Protein AF-0000000070114743 (afdb_homodimer)

Secondary structure (DSSP, 8-state):
-------HHHHHHHH--SSB-HHIIIIIHHHHHHHHHHHTT-TT--HHHHHHHHHHHHHHHHHHHHH--HHHHHHHHHHHHHHHHHHHHHHHHHHHHT---HHHHHHHHHHHHHHHHHHHHHHHHHHHHHH--THHHHHHHHHHHHHHHHHHHHHHHHHHHHHHHHHHHHTS-GGG-----------TTTGGGGGG-S---------HHHHHHHHHHHTTB-S-SS-HHHHHHIIIIIHHHHT-HHHHHHHHHHHHHHHHHHHHHHHHHHHHHHHHHHHHHHHHHHHHHS-------/-------HHHHHHHH--SSB-HHIIIIIHHHHHHHHHHHTT-TT--HHHHHHHHHHHHHHHHHHHHH--HHHHHHHHHHHHHHHHHHHHHHHHHHHHT---HHHHHHHHHHHHHHHHHHHHHHHHHHHHHH--THHHHHHHHHHHHHHHHHHHHHHHHHHHHHHHHHHHHTS-GGG-----------TTTGGGGGG-S---------HHHHHHHHHHHTTB-S-SS-HHHHHHIIIIIHHHHT-HHHHHHHHHHHHHHHHHHHHHHHHHHHHHHHHHHHHHHHHHHHHHS-------

Sequence (594 aa):
MPRVKVTLQEIRERTYKPIDAWWTVLLVDPLAARLVRLVAPYRWITPNVLTLVATVIGAGAMVSFAQGDRQWLIVGALLFHLSFVVDCMDGKIARLNGTGTVFGQWLDFVLDRVRVFFCAITLFGGQYAQHHDVAYLWLMAVAIFLDLIRYLNGSQVAKVRRGMTDKLDSLKQPLELHPQPAQDMSEPGDEAADESTDPPAAPRPRSLKSRVGGYLKRNRIRTHLFSGIEYEMFVYIIAPLTGLIFPVTVFAGAAMLAFEFLLIYKLYRAAKAYPAKLAAAQERYDAYHQGPASTPRMPRVKVTLQEIRERTYKPIDAWWTVLLVDPLAARLVRLVAPYRWITPNVLTLVATVIGAGAMVSFAQGDRQWLIVGALLFHLSFVVDCMDGKIARLNGTGTVFGQWLDFVLDRVRVFFCAITLFGGQYAQHHDVAYLWLMAVAIFLDLIRYLNGSQVAKVRRGMTDKLDSLKQPLELHPQPAQDMSEPGDEAADESTDPPAAPRPRSLKSRVGGYLKRNRIRTHLFSGIEYEMFVYIIAPLTGLIFPVTVFAGAAMLAFEFLLIYKLYRAAKAYPAKLAAAQERYDAYHQGPASTPR

Radius of gyration: 26.39 Å; Cα contacts (8 Å, |Δi|>4): 619; chains: 2; bounding box: 75×90×73 Å

InterPro domains:
  IPR000462 CDP-alcohol phosphatidyltransferase [PF01066] (44-156)
  IPR043130 CDP-alcohol phosphatidyltransferase, transmembrane domain [G3DSA:1.20.120.1760] (16-176)
  IPR048254 CDP-alcohol phosphatidyltransferase, conserved site [PS00379] (90-112)

Nearest PDB structures (foldseek):
  4q7c-assembly1_B  TM=9.321E-01  e=4.448E-05  Archaeoglobus fulgidus DSM 4304
  4q7c-assembly1_A  TM=9.137E-01  e=8.384E-05  Archaeoglobus fulgidus DSM 4304
  4o6m-assembly1_A  TM=9.092E-01  e=1.392E-04  Archaeoglobus fulgidus DSM 4304
  6wm5-assembly1_A  TM=6.417E-01  e=9.526E-03  Archaeoglobus fulgidus
  6wmv-assembly1_C  TM=5.787E-01  e=1.081E-02  Archaeoglobus fulgidus

Foldseek 3Di:
DDQPQQDLVNLCVQQDDLADAPCCLPPQVVVLSVVCSVCVSPPVDALLNLLVVLLVLLVQLLVLLLQVDLVSLQVSQVSNSVSVSSLSNNRSSCRVVVVDDPVSVVVSVVSVLVSLLSSLCRNLVSNCVVVVDCVSVVLSVLLNCLLVVLLVLLQVLVVVVVVLVVLLVVLDDPVVPDPPPPPPPPRSNPVVQPVPPPPPPDPDPQPPLNVLCVVCSVSSYGSQHQESVNLSSQQRHVCSNVVVNPVSNVVSSVSHVVSVVVVVVVSVVCVVCSVVSSVVSNVVSVVVVVPPPPPDD/DDQPQQDLVNLCVQQDDLADAPCCLPPQVVVLSVVCSVCVSPPVDALLNLLVVLLVLLVQLLVLLLQVDLVSLQVSQVSNSVSVSSLSNNRSSCRVVVVDDPVSVVVSVVSVLVSLLSSLCRNLVSNCVVVVDCVSVVLSVLLNCLLVVLLVLLQVLLVVVVVLVVLLVVLDDPVVPDPPPDPPPPRSNPVLQPVPVPPPPDPDPQPPLNVLCVVCSVSSYGSQHQESVNLSSQQRHVCSNVVVNPVSNVVSSVSHVVSVVVSVVVSVVCVVCSVVSSVVSNVVSVVVVVPPPPPDD

Organism: Actinoplanes teichomyceticus (NCBI:txid1867)

Structure (mmCIF, N/CA/C/O backbone):
data_AF-0000000070114743-model_v1
#
loop_
_entity.id
_entity.type
_entity.pdbx_description
1 polymer 'CDP-alcohol phosphatidyltransferase-like enzyme'
#
loop_
_atom_site.group_PDB
_atom_site.id
_atom_site.type_symbol
_atom_site.label_atom_id
_atom_site.label_alt_id
_atom_site.label_comp_id
_atom_site.label_asym_id
_atom_site.label_entity_id
_atom_site.label_seq_id
_atom_site.pdbx_PDB_ins_code
_atom_site.Cartn_x
_atom_site.Cartn_y
_atom_site.Cartn_z
_atom_site.occupancy
_atom_site.B_iso_or_equiv
_atom_site.auth_seq_id
_atom_site.auth_comp_id
_atom_site.auth_asym_id
_atom_site.auth_atom_id
_atom_site.pdbx_PDB_model_num
ATOM 1 N N . MET A 1 1 ? 36.395 21.677 -7.485 1 36.97 1 MET A N 1
ATOM 2 C CA . MET A 1 1 ? 35.626 21.9 -6.263 1 36.97 1 MET A CA 1
ATOM 3 C C . MET A 1 1 ? 36.087 20.963 -5.152 1 36.97 1 MET A C 1
ATOM 5 O O . MET A 1 1 ? 36.39 19.795 -5.405 1 36.97 1 MET A O 1
ATOM 9 N N . PRO A 1 2 ? 36.592 21.466 -4.058 1 42.06 2 PRO A N 1
ATOM 10 C CA . PRO A 1 2 ? 37.338 20.658 -3.09 1 42.06 2 PRO A CA 1
ATOM 11 C C . PRO A 1 2 ? 36.598 19.382 -2.692 1 42.06 2 PRO A C 1
ATOM 13 O O . PRO A 1 2 ? 35.366 19.342 -2.731 1 42.06 2 PRO A O 1
ATOM 16 N N . ARG A 1 3 ? 37.24 18.198 -2.918 1 49.92 3 ARG A N 1
ATOM 17 C CA . ARG A 1 3 ? 36.908 16.865 -2.427 1 49.92 3 ARG A CA 1
ATOM 18 C C . ARG A 1 3 ? 36.386 16.922 -0.996 1 49.92 3 ARG A C 1
ATOM 20 O O . ARG A 1 3 ? 37.147 17.182 -0.061 1 49.92 3 ARG A O 1
ATOM 27 N N . VAL A 1 4 ? 35.279 17.555 -0.716 1 52.04 4 VAL A N 1
ATOM 28 C CA . VAL A 1 4 ? 34.845 17.604 0.676 1 52.04 4 VAL A CA 1
ATOM 29 C C . VAL A 1 4 ? 34.897 16.204 1.283 1 52.04 4 VAL A C 1
ATOM 31 O O . VAL A 1 4 ? 34.202 15.295 0.824 1 52.04 4 VAL A O 1
ATOM 34 N N . LYS A 1 5 ? 36.039 15.796 1.764 1 60.87 5 LYS A N 1
ATOM 35 C CA . LYS A 1 5 ? 36.292 14.561 2.501 1 60.87 5 LYS A CA 1
ATOM 36 C C . LYS A 1 5 ? 35.326 14.412 3.672 1 60.87 5 LYS A C 1
ATOM 38 O O . LYS A 1 5 ? 35.454 15.109 4.682 1 60.87 5 LYS A O 1
ATOM 43 N N . VAL A 1 6 ? 34.079 13.966 3.35 1 67.7 6 VAL A N 1
ATOM 44 C CA . VAL A 1 6 ? 33.155 13.764 4.461 1 67.7 6 VAL A CA 1
ATOM 45 C C . VAL A 1 6 ? 33.566 12.527 5.256 1 67.7 6 VAL A C 1
ATOM 47 O O . VAL A 1 6 ? 33.92 11.498 4.676 1 67.7 6 VAL A O 1
ATOM 50 N N . THR A 1 7 ? 33.906 12.642 6.601 1 71.34 7 THR A N 1
ATOM 51 C CA . THR A 1 7 ? 34.291 11.564 7.506 1 71.34 7 THR A CA 1
ATOM 52 C C . THR A 1 7 ? 33.112 10.63 7.767 1 71.34 7 THR A C 1
ATOM 54 O O . THR A 1 7 ? 31.961 10.99 7.515 1 71.34 7 THR A O 1
ATOM 57 N N . LEU A 1 8 ? 33.45 9.396 8.086 1 74.44 8 LEU A N 1
ATOM 58 C CA . LEU A 1 8 ? 32.441 8.397 8.419 1 74.44 8 LEU A CA 1
ATOM 59 C C . LEU A 1 8 ? 31.545 8.885 9.553 1 74.44 8 LEU A C 1
ATOM 61 O O . LEU A 1 8 ? 30.344 8.609 9.563 1 74.44 8 LEU A O 1
ATOM 65 N N . GLN A 1 9 ? 32.078 9.589 10.461 1 71.93 9 GLN A N 1
ATOM 66 C CA . GLN A 1 9 ? 31.323 10.104 11.599 1 71.93 9 GLN A CA 1
ATOM 67 C C . GLN A 1 9 ? 30.311 11.157 11.157 1 71.93 9 GLN A C 1
ATOM 69 O O . GLN A 1 9 ? 29.187 11.196 11.663 1 71.93 9 GLN A O 1
ATOM 74 N N . GLU A 1 10 ? 30.713 11.929 10.245 1 71.7 10 GLU A N 1
ATOM 75 C CA . GLU A 1 10 ? 29.809 12.955 9.733 1 71.7 10 GLU A CA 1
ATOM 76 C C . GLU A 1 10 ? 28.644 12.332 8.97 1 71.7 10 GLU A C 1
ATOM 78 O O . GLU A 1 10 ? 27.508 12.802 9.07 1 71.7 10 GLU A O 1
ATOM 83 N N . ILE A 1 11 ? 29.024 11.38 8.262 1 72.68 11 ILE A N 1
ATOM 84 C CA . ILE A 1 11 ? 27.996 10.678 7.501 1 72.68 11 ILE A CA 1
ATOM 85 C C . ILE A 1 11 ? 26.983 10.054 8.458 1 72.68 11 ILE A C 1
ATOM 87 O O . ILE A 1 11 ? 25.772 10.16 8.245 1 72.68 11 ILE A O 1
ATOM 91 N N . ARG A 1 12 ? 27.452 9.466 9.481 1 72.2 12 ARG A N 1
ATOM 92 C CA . ARG A 1 12 ? 26.59 8.807 10.457 1 72.2 12 ARG A CA 1
ATOM 93 C C . ARG A 1 12 ? 25.679 9.815 11.15 1 72.2 12 ARG A C 1
ATOM 95 O O . ARG A 1 12 ? 24.483 9.566 11.317 1 72.2 12 ARG A O 1
ATOM 102 N N . GLU A 1 13 ? 26.141 10.924 11.464 1 71.52 13 GLU A N 1
ATOM 103 C CA . GLU A 1 13 ? 25.39 11.93 12.209 1 71.52 13 GLU A CA 1
ATOM 104 C C . GLU A 1 13 ? 24.363 12.623 11.319 1 71.52 13 GLU A C 1
ATOM 106 O O . GLU A 1 13 ? 23.268 12.962 11.774 1 71.52 13 GLU A O 1
ATOM 111 N N . ARG A 1 14 ? 24.756 12.618 10.09 1 69.38 14 ARG A N 1
ATOM 112 C CA . ARG A 1 14 ? 23.905 13.426 9.222 1 69.38 14 ARG A CA 1
ATOM 113 C C . ARG A 1 14 ? 22.903 12.554 8.472 1 69.38 14 ARG A C 1
ATOM 115 O O . ARG A 1 14 ? 21.861 13.039 8.028 1 69.38 14 ARG A O 1
ATOM 122 N N . THR A 1 15 ? 23.242 11.327 8.392 1 71.02 15 THR A N 1
ATOM 123 C CA . THR A 1 15 ? 22.429 10.571 7.446 1 71.02 15 THR A CA 1
ATOM 124 C C . THR A 1 15 ? 21.649 9.472 8.162 1 71.02 15 THR A C 1
ATOM 126 O O . THR A 1 15 ? 20.632 8.994 7.655 1 71.02 15 THR A O 1
ATOM 129 N N . TYR A 1 16 ? 22.135 9.058 9.33 1 67.93 16 TYR A N 1
ATOM 130 C CA . TYR A 1 16 ? 21.496 7.928 9.995 1 67.93 16 TYR A CA 1
ATOM 131 C C . TYR A 1 16 ? 20.163 8.339 10.608 1 67.93 16 TYR A C 1
ATOM 133 O O . TYR A 1 16 ? 20.035 9.438 11.154 1 67.93 16 TYR A O 1
ATOM 141 N N . LYS A 1 17 ? 19.281 7.379 10.438 1 65.11 17 LYS A N 1
ATOM 142 C CA . LYS A 1 17 ? 17.991 7.545 11.1 1 65.11 17 LYS A CA 1
ATOM 143 C C . LYS A 1 17 ? 18.102 7.271 12.597 1 65.11 17 LYS A C 1
ATOM 145 O O . LYS A 1 17 ? 18.882 6.415 13.021 1 65.11 17 LYS A O 1
ATOM 150 N N . PRO A 1 18 ? 17.437 8.028 13.453 1 60.3 18 PRO A N 1
ATOM 151 C CA . PRO A 1 18 ? 17.528 7.795 14.897 1 60.3 18 PRO A CA 1
ATOM 152 C C . PRO A 1 18 ? 17.114 6.38 15.293 1 60.3 18 PRO A C 1
ATOM 154 O O . PRO A 1 18 ? 17.72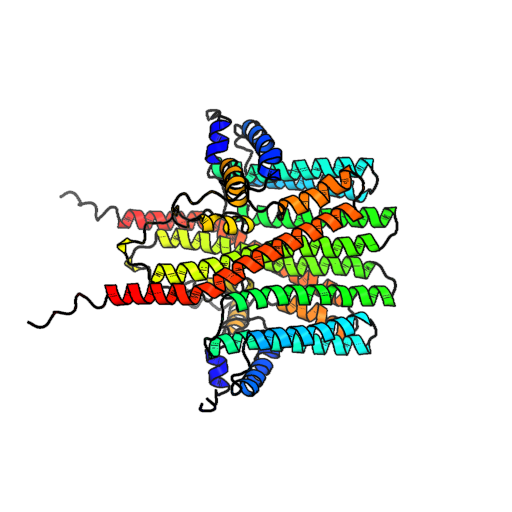4 5.78 16.182 1 60.3 18 PRO A O 1
ATOM 157 N N . ILE A 1 19 ? 16.149 5.77 14.668 1 64.51 19 ILE A N 1
ATOM 158 C CA . ILE A 1 19 ? 15.694 4.408 14.92 1 64.51 19 ILE A CA 1
ATOM 159 C C . ILE A 1 19 ? 15.406 3.706 13.595 1 64.51 19 ILE A C 1
ATOM 161 O O . ILE A 1 19 ? 14.826 4.301 12.683 1 64.51 19 ILE A O 1
ATOM 165 N N . ASP A 1 20 ? 16.032 2.463 13.587 1 68.01 20 ASP A N 1
ATOM 166 C CA . ASP A 1 20 ? 15.851 1.73 12.337 1 68.01 20 ASP A CA 1
ATOM 167 C C . ASP A 1 20 ? 15.785 0.225 12.588 1 68.01 20 ASP A C 1
ATOM 169 O O . ASP A 1 20 ? 15.937 -0.228 13.724 1 68.01 20 ASP A O 1
ATOM 173 N N . ALA A 1 21 ? 15.438 -0.449 11.586 1 72.11 21 ALA A N 1
ATOM 174 C CA . ALA A 1 21 ? 15.397 -1.908 11.646 1 72.11 21 ALA A CA 1
ATOM 175 C C . ALA A 1 21 ? 16.777 -2.483 11.952 1 72.11 21 ALA A C 1
ATOM 177 O O . ALA A 1 21 ? 17.796 -1.91 11.56 1 72.11 21 ALA A O 1
ATOM 178 N N . TRP A 1 22 ? 16.816 -3.634 12.75 1 74.7 22 TRP A N 1
ATOM 179 C CA . TRP A 1 22 ? 18.1 -4.194 13.159 1 74.7 22 TRP A CA 1
ATOM 180 C C . TRP A 1 22 ? 18.919 -4.622 11.945 1 74.7 22 TRP A C 1
ATOM 182 O O . TRP A 1 22 ? 20.148 -4.529 11.954 1 74.7 22 TRP A O 1
ATOM 192 N N . TRP A 1 23 ? 18.327 -5.106 10.893 1 75.51 23 TRP A N 1
ATOM 193 C CA . TRP A 1 23 ? 19.056 -5.478 9.685 1 75.51 23 TRP A CA 1
ATOM 194 C C . TRP A 1 23 ? 19.726 -4.261 9.056 1 75.51 23 TRP A C 1
ATOM 196 O O . TRP A 1 23 ? 20.872 -4.338 8.606 1 75.51 23 TRP A O 1
ATOM 206 N N . THR A 1 24 ? 19.073 -3.24 9.039 1 73.21 24 THR A N 1
ATOM 207 C CA . THR A 1 24 ? 19.604 -2.012 8.459 1 73.21 24 THR A CA 1
ATOM 208 C C . THR A 1 24 ? 20.772 -1.484 9.288 1 73.21 24 THR A C 1
ATOM 210 O O . THR A 1 24 ? 21.816 -1.123 8.74 1 73.21 24 THR A O 1
ATOM 213 N N . VAL A 1 25 ? 20.584 -1.512 10.579 1 72.66 25 VAL A N 1
ATOM 214 C CA . VAL A 1 25 ? 21.583 -0.931 11.47 1 72.66 25 VAL A CA 1
ATOM 215 C C . VAL A 1 25 ? 22.844 -1.793 11.465 1 72.66 25 VAL A C 1
ATOM 217 O O . VAL A 1 25 ? 23.96 -1.271 11.414 1 72.66 25 VAL A O 1
ATOM 220 N N . LEU A 1 26 ? 22.627 -3.08 11.394 1 74.93 26 LEU A N 1
ATOM 221 C CA . LEU A 1 26 ? 23.769 -3.964 11.599 1 74.93 26 LEU A CA 1
ATOM 222 C C . LEU A 1 26 ? 24.445 -4.295 10.273 1 74.93 26 LEU A C 1
ATOM 224 O O . LEU A 1 26 ? 25.672 -4.399 10.206 1 74.93 26 LEU A O 1
ATOM 228 N N . LEU A 1 27 ? 23.635 -4.361 9.235 1 77.53 27 LEU A N 1
ATOM 229 C CA . LEU A 1 27 ? 24.224 -4.927 8.026 1 77.53 27 LEU A CA 1
ATOM 230 C C . LEU A 1 27 ? 24.216 -3.91 6.89 1 77.53 27 LEU A C 1
ATOM 232 O O . LEU A 1 27 ? 25.099 -3.927 6.03 1 77.53 27 LEU A O 1
ATOM 236 N N . VAL A 1 28 ? 23.332 -3.047 6.889 1 78.42 28 VAL A N 1
ATOM 237 C CA . VAL A 1 28 ? 23.179 -2.161 5.74 1 78.42 28 VAL A CA 1
ATOM 238 C C . VAL A 1 28 ? 23.912 -0.847 5.999 1 78.42 28 VAL A C 1
ATOM 240 O O . VAL A 1 28 ? 24.691 -0.388 5.161 1 78.42 28 VAL A O 1
ATOM 243 N N . ASP A 1 29 ? 23.734 -0.357 7.166 1 77.57 29 ASP A N 1
ATOM 244 C CA . ASP A 1 29 ? 24.25 0.972 7.477 1 77.57 29 ASP A CA 1
ATOM 245 C C . ASP A 1 29 ? 25.775 1 7.407 1 77.57 29 ASP A C 1
ATOM 247 O O . ASP A 1 29 ? 26.357 1.901 6.799 1 77.57 29 ASP A O 1
ATOM 251 N N . PRO A 1 30 ? 26.397 0.016 8.002 1 76.33 30 PRO A N 1
ATOM 252 C CA . PRO A 1 30 ? 27.86 0.053 7.937 1 76.33 30 PRO A CA 1
ATOM 253 C C . PRO A 1 30 ? 28.39 -0.048 6.508 1 76.33 30 PRO A C 1
ATOM 255 O O . PRO A 1 30 ? 29.378 0.606 6.165 1 76.33 30 PRO A O 1
ATOM 258 N N . LEU A 1 31 ? 27.776 -0.768 5.745 1 80.26 31 LEU A N 1
ATOM 259 C CA . LEU A 1 31 ? 28.187 -0.911 4.353 1 80.26 31 LEU A CA 1
ATOM 260 C C . LEU A 1 31 ? 27.825 0.332 3.548 1 80.26 31 LEU A C 1
ATOM 262 O O . LEU A 1 31 ? 28.634 0.823 2.757 1 80.26 31 LEU A O 1
ATOM 266 N N . ALA A 1 32 ? 26.682 0.8 3.776 1 80.67 32 ALA A N 1
ATOM 267 C CA . ALA A 1 32 ? 26.216 1.984 3.059 1 80.67 32 ALA A CA 1
ATOM 268 C C . ALA A 1 32 ? 27.086 3.196 3.377 1 80.67 32 ALA A C 1
ATOM 270 O O . ALA A 1 32 ? 27.416 3.982 2.485 1 80.67 32 ALA A O 1
ATOM 271 N N . ALA A 1 33 ? 27.397 3.315 4.595 1 77.49 33 ALA A N 1
ATOM 272 C CA . ALA A 1 33 ? 28.225 4.445 5.008 1 77.49 33 ALA A CA 1
ATOM 273 C C . ALA A 1 33 ? 29.591 4.402 4.329 1 77.49 33 ALA A C 1
ATOM 275 O O . ALA A 1 33 ? 30.102 5.432 3.883 1 77.49 33 ALA A O 1
ATOM 276 N N . ARG A 1 34 ? 30.119 3.265 4.279 1 79.26 34 ARG A N 1
ATOM 277 C CA . ARG A 1 34 ? 31.425 3.104 3.648 1 79.26 34 ARG A CA 1
ATOM 278 C C . ARG A 1 34 ? 31.345 3.372 2.149 1 79.26 34 ARG A C 1
ATOM 280 O O . ARG A 1 34 ? 32.262 3.957 1.568 1 79.26 34 ARG A O 1
ATOM 287 N N . LEU A 1 35 ? 30.308 2.988 1.571 1 82.89 35 LEU A N 1
ATOM 288 C CA . LEU A 1 35 ? 30.128 3.2 0.139 1 82.89 35 LEU A CA 1
ATOM 289 C C . LEU A 1 35 ? 29.858 4.671 -0.162 1 82.89 35 LEU A C 1
ATOM 291 O O . LEU A 1 35 ? 30.329 5.199 -1.172 1 82.89 35 LEU A O 1
ATOM 295 N N . VAL A 1 36 ? 29.114 5.24 0.705 1 79.63 36 VAL A N 1
ATOM 296 C CA . VAL A 1 36 ? 28.837 6.664 0.551 1 79.63 36 VAL A CA 1
ATOM 297 C C . VAL A 1 36 ? 30.139 7.457 0.635 1 79.63 36 VAL A C 1
ATOM 299 O O . VAL A 1 36 ? 30.339 8.415 -0.115 1 79.63 36 VAL A O 1
ATOM 302 N N . ARG A 1 37 ? 30.966 7.035 1.539 1 78.61 37 ARG A N 1
ATOM 303 C CA . ARG A 1 37 ? 32.258 7.698 1.688 1 78.61 37 ARG A CA 1
ATOM 304 C C . ARG A 1 37 ? 33.079 7.59 0.407 1 78.61 37 ARG A C 1
ATOM 306 O O . ARG A 1 37 ? 33.769 8.537 0.025 1 78.61 37 ARG A O 1
ATOM 313 N N . LEU A 1 38 ? 32.921 6.491 -0.269 1 77.75 38 LEU A N 1
ATOM 314 C CA . LEU A 1 38 ? 33.667 6.25 -1.499 1 77.75 38 LEU A CA 1
ATOM 315 C C . LEU A 1 38 ? 33.09 7.062 -2.653 1 77.75 38 LEU A C 1
ATOM 317 O O . LEU A 1 38 ? 33.829 7.516 -3.53 1 77.75 38 LEU A O 1
ATOM 321 N N . VAL A 1 39 ? 31.814 7.367 -2.627 1 78.4 39 VAL A N 1
ATOM 322 C CA . VAL A 1 39 ? 31.148 7.98 -3.771 1 78.4 39 VAL A CA 1
ATOM 323 C C . VAL A 1 39 ? 30.929 9.468 -3.506 1 78.4 39 VAL A C 1
ATOM 325 O O . VAL A 1 39 ? 30.71 10.245 -4.438 1 78.4 39 VAL A O 1
ATOM 328 N N . ALA A 1 40 ? 30.99 9.881 -2.314 1 71.41 40 ALA A N 1
ATOM 329 C CA . ALA A 1 40 ? 30.681 11.24 -1.876 1 71.41 40 ALA A CA 1
ATOM 330 C C . ALA A 1 40 ? 31.503 12.266 -2.652 1 71.41 40 ALA A C 1
ATOM 332 O O . ALA A 1 40 ? 31.001 13.337 -3.001 1 71.41 40 ALA A O 1
ATOM 333 N N . PRO A 1 41 ? 32.766 11.841 -3.047 1 71.53 41 PRO A N 1
ATOM 334 C CA . PRO A 1 41 ? 33.567 12.862 -3.726 1 71.53 41 PRO A CA 1
ATOM 335 C C . PRO A 1 41 ? 33.157 13.06 -5.183 1 71.53 41 PRO A C 1
ATOM 337 O O . PRO A 1 41 ? 33.493 14.081 -5.79 1 71.53 41 PRO A O 1
ATOM 340 N N . TYR A 1 42 ? 32.417 12.162 -5.658 1 75.55 42 TYR A N 1
ATOM 341 C CA . TYR A 1 42 ? 32.025 12.243 -7.06 1 75.55 42 TYR A CA 1
ATOM 342 C C . TYR A 1 42 ? 30.678 12.94 -7.21 1 75.55 42 TYR A C 1
ATOM 344 O O . TYR A 1 42 ? 29.646 12.405 -6.8 1 75.55 42 TYR A O 1
ATOM 352 N N . ARG A 1 43 ? 30.6 14.108 -7.732 1 72.55 43 ARG A N 1
ATOM 353 C CA . ARG A 1 43 ? 29.425 14.968 -7.827 1 72.55 43 ARG A CA 1
ATOM 354 C C . ARG A 1 43 ? 28.422 14.415 -8.834 1 72.55 43 ARG A C 1
ATOM 356 O O . ARG A 1 43 ? 27.242 14.77 -8.801 1 72.55 43 ARG A O 1
ATOM 363 N N . TRP A 1 44 ? 28.947 13.584 -9.674 1 76.96 44 TRP A N 1
ATOM 364 C CA . TRP A 1 44 ? 28.041 13.072 -10.697 1 76.96 44 TRP A CA 1
ATOM 365 C C . TRP A 1 44 ? 27.137 11.984 -10.128 1 76.96 44 TRP A C 1
ATOM 367 O O . TRP A 1 44 ? 26.145 11.602 -10.754 1 76.96 44 TRP A O 1
ATOM 377 N N . ILE A 1 45 ? 27.488 11.618 -8.96 1 80.34 45 ILE A N 1
ATOM 378 C CA . ILE A 1 45 ? 26.68 10.582 -8.326 1 80.34 45 ILE A CA 1
ATOM 379 C C . ILE A 1 45 ? 25.527 11.225 -7.559 1 80.34 45 ILE A C 1
ATOM 381 O O . ILE A 1 45 ? 25.688 11.624 -6.403 1 80.34 45 ILE A O 1
ATOM 385 N N . THR A 1 46 ? 24.431 11.376 -8.25 1 81.81 46 THR A N 1
ATOM 386 C CA . THR A 1 46 ? 23.213 11.921 -7.66 1 81.81 46 THR A CA 1
ATOM 387 C C . THR A 1 46 ? 22.32 10.802 -7.131 1 81.81 46 THR A C 1
ATOM 389 O O . THR A 1 46 ? 22.522 9.632 -7.461 1 81.81 46 THR A O 1
ATOM 392 N N . PRO A 1 47 ? 21.41 11.166 -6.254 1 83.6 47 PRO A N 1
ATOM 393 C CA . PRO A 1 47 ? 20.478 10.161 -5.737 1 83.6 47 PRO A CA 1
ATOM 394 C C . PRO A 1 47 ? 19.708 9.446 -6.844 1 83.6 47 PRO A C 1
ATOM 396 O O . PRO A 1 47 ? 19.462 8.24 -6.752 1 83.6 47 PRO A O 1
ATOM 399 N N . ASN A 1 48 ? 19.454 10.109 -7.874 1 84.38 48 ASN A N 1
ATOM 400 C CA . ASN A 1 48 ? 18.732 9.505 -8.989 1 84.38 48 ASN A CA 1
ATOM 401 C C . ASN A 1 48 ? 19.583 8.463 -9.709 1 84.38 48 ASN A C 1
ATOM 403 O O . ASN A 1 48 ? 19.072 7.428 -10.141 1 84.38 48 ASN A O 1
ATOM 407 N N . VAL A 1 49 ? 20.856 8.798 -9.849 1 86.37 49 VAL A N 1
ATOM 408 C CA . VAL A 1 49 ? 21.77 7.852 -10.48 1 86.37 49 VAL A CA 1
ATOM 409 C C . VAL A 1 49 ? 21.895 6.598 -9.617 1 86.37 49 VAL A C 1
ATOM 411 O O . VAL A 1 49 ? 21.919 5.48 -10.136 1 86.37 49 VAL A O 1
ATOM 414 N N . LEU A 1 50 ? 21.926 6.813 -8.354 1 87.41 50 LEU A N 1
ATOM 415 C CA . LEU A 1 50 ? 22.044 5.686 -7.435 1 87.41 50 LEU A CA 1
ATOM 416 C C . LEU A 1 50 ? 20.79 4.818 -7.475 1 87.41 50 LEU A C 1
ATOM 418 O O . LEU A 1 50 ? 20.876 3.592 -7.384 1 87.41 50 LEU A O 1
ATOM 422 N N . THR A 1 51 ? 19.667 5.442 -7.594 1 88.63 51 THR A N 1
ATOM 423 C CA . THR A 1 51 ? 18.414 4.706 -7.719 1 88.63 51 THR A CA 1
ATOM 424 C C . THR A 1 51 ? 18.42 3.838 -8.975 1 88.63 51 THR A C 1
ATOM 426 O O . THR A 1 51 ? 17.989 2.684 -8.94 1 88.63 51 THR A O 1
ATOM 429 N N . LEU A 1 52 ? 18.98 4.392 -10.032 1 89.41 52 LEU A N 1
ATOM 430 C CA . LEU A 1 52 ? 19.063 3.644 -11.282 1 89.41 52 LEU A CA 1
ATOM 431 C C . LEU A 1 52 ? 20.026 2.469 -11.15 1 89.41 52 LEU A C 1
ATOM 433 O O . LEU A 1 52 ? 19.74 1.37 -11.63 1 89.41 52 LEU A O 1
ATOM 437 N N . VAL A 1 53 ? 21.132 2.749 -10.517 1 91.41 53 VAL A N 1
ATOM 438 C CA . VAL A 1 53 ? 22.122 1.699 -10.301 1 91.41 53 VAL A CA 1
ATOM 439 C C . VAL A 1 53 ? 21.515 0.583 -9.454 1 91.41 53 VAL A C 1
ATOM 441 O O . VAL A 1 53 ? 21.689 -0.6 -9.759 1 91.41 53 VAL A O 1
ATOM 444 N N . ALA A 1 54 ? 20.808 0.95 -8.412 1 92.57 54 ALA A N 1
ATOM 445 C CA . ALA A 1 54 ? 20.145 -0.034 -7.56 1 92.57 54 ALA A CA 1
ATOM 446 C C . ALA A 1 54 ? 19.154 -0.874 -8.361 1 92.57 54 ALA A C 1
ATOM 448 O O . ALA A 1 54 ? 19.052 -2.086 -8.157 1 92.57 54 ALA A O 1
ATOM 449 N N . THR A 1 55 ? 18.509 -0.253 -9.29 1 92.87 55 THR A N 1
ATOM 450 C CA . THR A 1 55 ? 17.524 -0.936 -10.12 1 92.87 55 THR A CA 1
ATOM 451 C C . THR A 1 55 ? 18.203 -1.932 -11.056 1 92.87 55 THR A C 1
ATOM 453 O O . THR A 1 55 ? 17.716 -3.05 -11.24 1 92.87 55 THR A O 1
ATOM 456 N N . VAL A 1 56 ? 19.292 -1.544 -11.606 1 94.66 56 VAL A N 1
ATOM 457 C CA . VAL A 1 56 ? 20.035 -2.414 -12.512 1 94.66 56 VAL A CA 1
ATOM 458 C C . VAL A 1 56 ? 20.558 -3.629 -11.749 1 94.66 56 VAL A C 1
ATOM 460 O O . VAL A 1 56 ? 20.431 -4.764 -12.215 1 94.66 56 VAL A O 1
ATOM 463 N N . ILE A 1 57 ? 21.102 -3.375 -10.565 1 95.51 57 ILE A N 1
ATOM 464 C CA . ILE A 1 57 ? 21.584 -4.468 -9.728 1 95.51 57 ILE A CA 1
ATOM 465 C C . ILE A 1 57 ? 20.415 -5.363 -9.324 1 95.51 57 ILE A C 1
ATOM 467 O O . ILE A 1 57 ? 20.532 -6.59 -9.333 1 95.51 57 ILE A O 1
ATOM 471 N N . GLY A 1 58 ? 19.344 -4.762 -8.989 1 95.58 58 GLY A N 1
ATOM 472 C CA . GLY A 1 58 ? 18.144 -5.519 -8.669 1 95.58 58 GLY A CA 1
ATOM 473 C C . GLY A 1 58 ? 17.66 -6.383 -9.818 1 95.58 58 GLY A C 1
ATOM 474 O O . GLY A 1 58 ? 17.188 -7.502 -9.603 1 95.58 58 GLY A O 1
ATOM 475 N N . ALA A 1 59 ? 17.775 -5.856 -11.042 1 96.29 59 ALA A N 1
ATOM 476 C CA . ALA A 1 59 ? 17.422 -6.634 -12.227 1 96.29 59 ALA A CA 1
ATOM 477 C C . ALA A 1 59 ? 18.311 -7.867 -12.359 1 96.29 59 ALA A C 1
ATOM 479 O O . ALA A 1 59 ? 17.85 -8.93 -12.78 1 96.29 59 ALA A O 1
ATOM 480 N N . GLY A 1 60 ? 19.555 -7.669 -12.048 1 97.01 60 GLY A N 1
ATOM 481 C CA . GLY A 1 60 ? 20.442 -8.82 -12.002 1 97.01 60 GLY A CA 1
ATOM 482 C C . GLY A 1 60 ? 19.982 -9.89 -11.03 1 97.01 60 GLY A C 1
ATOM 483 O O . GLY A 1 60 ? 20.082 -11.084 -11.32 1 97.01 60 GLY A O 1
ATOM 484 N N . ALA A 1 61 ? 19.501 -9.451 -9.883 1 96.95 61 ALA A N 1
ATOM 485 C CA . ALA A 1 61 ? 18.965 -10.391 -8.903 1 96.95 61 ALA A CA 1
ATOM 486 C C . ALA A 1 61 ? 17.763 -11.145 -9.465 1 96.95 61 ALA A C 1
ATOM 488 O O . ALA A 1 61 ? 17.646 -12.359 -9.287 1 96.95 61 ALA A O 1
ATOM 489 N N . MET A 1 62 ? 16.944 -10.5 -10.179 1 97 62 MET A N 1
ATOM 490 C CA . MET A 1 62 ? 15.752 -11.087 -10.785 1 97 62 MET A CA 1
ATOM 491 C C . MET A 1 62 ? 16.13 -12.184 -11.775 1 97 62 MET A C 1
ATOM 493 O O . MET A 1 62 ? 15.543 -13.268 -11.76 1 97 62 MET A O 1
ATOM 497 N N . VAL A 1 63 ? 17.114 -11.885 -12.579 1 96.37 63 VAL A N 1
ATOM 498 C CA . VAL A 1 63 ? 17.561 -12.842 -13.586 1 96.37 63 VAL A CA 1
ATOM 499 C C . VAL A 1 63 ? 18.15 -14.074 -12.903 1 96.37 63 VAL A C 1
ATOM 501 O O . VAL A 1 63 ? 17.918 -15.204 -13.34 1 96.37 63 VAL A O 1
ATOM 504 N N . SER A 1 64 ? 18.82 -13.844 -11.883 1 96.83 64 SER A N 1
ATOM 505 C CA . SER A 1 64 ? 19.414 -14.946 -11.134 1 96.83 64 SER A CA 1
ATOM 506 C C . SER A 1 64 ? 18.342 -15.808 -10.474 1 96.83 64 SER A C 1
ATOM 508 O O . SER A 1 64 ? 18.406 -17.037 -10.529 1 96.83 64 SER A O 1
ATOM 510 N N . PHE A 1 65 ? 17.382 -15.201 -9.891 1 96.68 65 PHE A N 1
ATOM 511 C CA . PHE A 1 65 ? 16.296 -15.922 -9.237 1 96.68 65 PHE A CA 1
ATOM 512 C C . PHE A 1 65 ? 15.504 -16.742 -10.249 1 96.68 65 PHE A C 1
ATOM 514 O O . PHE A 1 65 ? 15.03 -17.836 -9.934 1 96.68 65 PHE A O 1
ATOM 521 N N . ALA A 1 66 ? 15.405 -16.259 -11.476 1 95.03 66 ALA A N 1
ATOM 522 C CA . ALA A 1 66 ? 14.62 -16.913 -12.519 1 95.03 66 ALA A CA 1
ATOM 523 C C . ALA A 1 66 ? 15.232 -18.255 -12.907 1 95.03 66 ALA A C 1
ATOM 525 O O . ALA A 1 66 ? 14.528 -19.156 -13.37 1 95.03 66 ALA A O 1
ATOM 526 N N . GLN A 1 67 ? 16.506 -18.446 -12.731 1 92.97 67 GLN A N 1
ATOM 527 C CA . GLN A 1 67 ? 17.177 -19.695 -13.078 1 92.97 67 GLN A CA 1
ATOM 528 C C . GLN A 1 67 ? 16.794 -20.812 -12.111 1 92.97 67 GLN A C 1
ATOM 530 O O . GLN A 1 67 ? 16.748 -21.983 -12.495 1 92.97 67 GLN A O 1
ATOM 535 N N . GLY A 1 68 ? 16.571 -20.522 -10.876 1 87.7 68 GLY A N 1
ATOM 536 C CA . GLY A 1 68 ? 15.99 -21.448 -9.918 1 87.7 68 GLY A CA 1
ATOM 537 C C . GLY A 1 68 ? 17.009 -22.389 -9.304 1 87.7 68 GLY A C 1
ATOM 538 O O . GLY A 1 68 ? 16.713 -23.084 -8.33 1 87.7 68 GLY A O 1
ATOM 539 N N . ASP A 1 69 ? 18.227 -22.439 -9.894 1 91.87 69 ASP A N 1
ATOM 540 C CA . ASP A 1 69 ? 19.258 -23.333 -9.376 1 91.87 69 ASP A CA 1
ATOM 541 C C . ASP A 1 69 ? 19.919 -22.746 -8.131 1 91.87 69 ASP A C 1
ATOM 543 O O . ASP A 1 69 ? 19.859 -21.536 -7.902 1 91.87 69 ASP A O 1
ATOM 547 N N . ARG A 1 70 ? 20.508 -23.639 -7.348 1 91.83 70 ARG A N 1
ATOM 548 C CA . ARG A 1 70 ? 21.058 -23.274 -6.046 1 91.83 70 ARG A CA 1
ATOM 549 C C . ARG A 1 70 ? 22.132 -22.2 -6.187 1 91.83 70 ARG A C 1
ATOM 551 O O . ARG A 1 70 ? 22.153 -21.232 -5.424 1 91.83 70 ARG A O 1
ATOM 558 N N . GLN A 1 71 ? 23.031 -22.346 -7.078 1 93.89 71 GLN A N 1
ATOM 559 C CA . GLN A 1 71 ? 24.11 -21.383 -7.269 1 93.89 71 GLN A CA 1
ATOM 560 C C . GLN A 1 71 ? 23.562 -20.01 -7.649 1 93.89 71 GLN A C 1
ATOM 562 O O . GLN A 1 71 ? 24.013 -18.989 -7.125 1 93.89 71 GLN A O 1
ATOM 567 N N . TRP A 1 72 ? 22.61 -20.022 -8.512 1 94.97 72 TRP A N 1
ATOM 568 C CA . TRP A 1 72 ? 22.041 -18.765 -8.987 1 94.97 72 TRP A CA 1
ATOM 569 C C . TRP A 1 72 ? 21.191 -18.109 -7.904 1 94.97 72 TRP A C 1
ATOM 571 O O . TRP A 1 72 ? 21.059 -16.883 -7.867 1 94.97 72 TRP A O 1
ATOM 581 N N . LEU A 1 73 ? 20.672 -18.935 -7.052 1 96.1 73 LEU A N 1
ATOM 582 C CA . LEU A 1 73 ? 19.917 -18.388 -5.93 1 96.1 73 LEU A CA 1
ATOM 583 C C . LEU A 1 73 ? 20.831 -17.614 -4.986 1 96.1 73 LEU A C 1
ATOM 585 O O . LEU A 1 73 ? 20.449 -16.561 -4.469 1 96.1 73 LEU A O 1
ATOM 589 N N . ILE A 1 74 ? 21.994 -18.102 -4.761 1 96.73 74 ILE A N 1
ATOM 590 C CA . ILE A 1 74 ? 22.966 -17.437 -3.901 1 96.73 74 ILE A CA 1
ATOM 591 C C . ILE A 1 74 ? 23.389 -16.111 -4.53 1 96.73 74 ILE A C 1
ATOM 593 O O . ILE A 1 74 ? 23.449 -15.084 -3.849 1 96.73 74 ILE A O 1
ATOM 597 N N . VAL A 1 75 ? 23.65 -16.154 -5.825 1 96.79 75 VAL A N 1
ATOM 598 C CA . VAL A 1 75 ? 24.019 -14.937 -6.539 1 96.79 75 VAL A CA 1
ATOM 599 C C . VAL A 1 75 ? 22.878 -13.924 -6.458 1 96.79 75 VAL A C 1
ATOM 601 O O . VAL A 1 75 ? 23.112 -12.732 -6.244 1 96.79 75 VAL A O 1
ATOM 604 N N . GLY A 1 76 ? 21.676 -14.399 -6.627 1 96.96 76 GLY A N 1
ATOM 605 C CA . GLY A 1 76 ? 20.516 -13.528 -6.526 1 96.96 76 GLY A CA 1
ATOM 606 C C . GLY A 1 76 ? 20.377 -12.875 -5.164 1 96.96 76 GLY A C 1
ATOM 607 O O . GLY A 1 76 ? 20.077 -11.683 -5.069 1 96.96 76 GLY A O 1
ATOM 608 N N . ALA A 1 77 ? 20.602 -13.623 -4.163 1 96.75 77 ALA A N 1
ATOM 609 C CA . ALA A 1 77 ? 20.521 -13.108 -2.799 1 96.75 77 ALA A CA 1
ATOM 610 C C . ALA A 1 77 ? 21.55 -12.006 -2.566 1 96.75 77 ALA A C 1
ATOM 612 O O . ALA A 1 77 ? 21.238 -10.971 -1.973 1 96.75 77 ALA A O 1
ATOM 613 N N . LEU A 1 78 ? 22.738 -12.216 -3.007 1 95.94 78 LEU A N 1
ATOM 614 C CA . LEU A 1 78 ? 23.81 -11.241 -2.84 1 95.94 78 LEU A CA 1
ATOM 615 C C . LEU A 1 78 ? 23.51 -9.964 -3.618 1 95.94 78 LEU A C 1
ATOM 617 O O . LEU A 1 78 ? 23.721 -8.859 -3.111 1 95.94 78 LEU A O 1
ATOM 621 N N . LEU A 1 79 ? 23.044 -10.142 -4.824 1 96.53 79 LEU A N 1
ATOM 622 C CA . LEU A 1 79 ? 22.703 -8.989 -5.65 1 96.53 79 LEU A CA 1
ATOM 623 C C . LEU A 1 79 ? 21.537 -8.213 -5.046 1 96.53 79 LEU A C 1
ATOM 625 O O . LEU A 1 79 ? 21.505 -6.982 -5.11 1 96.53 79 LEU A O 1
ATOM 629 N N . PHE A 1 80 ? 20.586 -8.966 -4.52 1 95.82 80 PHE A N 1
ATOM 630 C CA . PHE A 1 80 ? 19.467 -8.302 -3.862 1 95.82 80 PHE A CA 1
ATOM 631 C C . PHE A 1 80 ? 19.952 -7.46 -2.688 1 95.82 80 PHE A C 1
ATOM 633 O O . PHE A 1 80 ? 19.53 -6.313 -2.524 1 95.82 80 PHE A O 1
ATOM 640 N N . HIS A 1 81 ? 20.811 -8.02 -1.894 1 94.01 81 HIS A N 1
ATOM 641 C CA . HIS A 1 81 ? 21.354 -7.302 -0.746 1 94.01 81 HIS A CA 1
ATOM 642 C C . HIS A 1 81 ? 22.122 -6.061 -1.187 1 94.01 81 HIS A C 1
ATOM 644 O O . HIS A 1 81 ? 21.971 -4.989 -0.596 1 94.01 81 HIS A O 1
ATOM 650 N N . LEU A 1 82 ? 22.897 -6.201 -2.188 1 93.15 82 LEU A N 1
ATOM 651 C CA . LEU A 1 82 ? 23.671 -5.079 -2.708 1 93.15 82 LEU A CA 1
ATOM 652 C C . LEU A 1 82 ? 22.752 -3.985 -3.241 1 93.15 82 LEU A C 1
ATOM 654 O O . LEU A 1 82 ? 22.998 -2.797 -3.017 1 93.15 82 LEU A O 1
ATOM 658 N N . SER A 1 83 ? 21.754 -4.403 -3.966 1 93.66 83 SER A N 1
ATOM 659 C CA . SER A 1 83 ? 20.781 -3.444 -4.479 1 93.66 83 SER A CA 1
ATOM 660 C C . SER A 1 83 ? 20.119 -2.667 -3.346 1 93.66 83 SER A C 1
ATOM 662 O O . SER A 1 83 ? 19.9 -1.459 -3.459 1 93.66 83 SER A O 1
ATOM 664 N N . PHE A 1 84 ? 19.818 -3.37 -2.314 1 90.53 84 PHE A N 1
ATOM 665 C CA . PHE A 1 84 ? 19.198 -2.749 -1.15 1 90.53 84 PHE A CA 1
ATOM 666 C C . PHE A 1 84 ? 20.147 -1.748 -0.501 1 90.53 84 PHE A C 1
ATOM 668 O O . PHE A 1 84 ? 19.728 -0.663 -0.091 1 90.53 84 PHE A O 1
ATOM 675 N N . VAL A 1 85 ? 21.342 -2.03 -0.4 1 89.55 85 VAL A N 1
ATOM 676 C CA . VAL A 1 85 ? 22.351 -1.156 0.19 1 89.55 85 VAL A CA 1
ATOM 677 C C . VAL A 1 85 ? 22.478 0.12 -0.639 1 89.55 85 VAL A C 1
ATOM 679 O O . VAL A 1 85 ? 22.495 1.225 -0.091 1 89.55 85 VAL A O 1
ATOM 682 N N . VAL A 1 86 ? 22.532 -0.052 -1.903 1 89.15 86 VAL A N 1
ATOM 683 C CA . VAL A 1 86 ? 22.679 1.091 -2.799 1 89.15 86 VAL A CA 1
ATOM 684 C C . VAL A 1 86 ? 21.443 1.983 -2.705 1 89.15 86 VAL A C 1
ATOM 686 O O . VAL A 1 86 ? 21.552 3.211 -2.739 1 89.15 86 VAL A O 1
ATOM 689 N N . ASP A 1 87 ? 20.356 1.339 -2.602 1 87.99 87 ASP A N 1
ATOM 690 C CA . ASP A 1 87 ? 19.1 2.069 -2.456 1 87.99 87 ASP A CA 1
ATOM 691 C C . ASP A 1 87 ? 19.101 2.912 -1.183 1 87.99 87 ASP A C 1
ATOM 693 O O . ASP A 1 87 ? 18.587 4.033 -1.173 1 87.99 87 ASP A O 1
ATOM 697 N N . CYS A 1 88 ? 19.699 2.412 -0.175 1 82.92 88 CYS A N 1
ATOM 698 C CA . CYS A 1 88 ? 19.779 3.148 1.082 1 82.92 88 CYS A CA 1
ATOM 699 C C . CYS A 1 88 ? 20.788 4.286 0.984 1 82.92 88 CYS A C 1
ATOM 701 O O . CYS A 1 88 ? 20.678 5.282 1.701 1 82.92 88 CYS A O 1
ATOM 703 N N . MET A 1 89 ? 21.702 4.169 0.124 1 82.34 89 MET A N 1
ATOM 704 C CA . MET A 1 89 ? 22.738 5.179 -0.071 1 82.34 89 MET A CA 1
ATOM 705 C C . MET A 1 89 ? 22.153 6.446 -0.686 1 82.34 89 MET A C 1
ATOM 707 O O . MET A 1 89 ? 22.574 7.555 -0.353 1 82.34 89 MET A O 1
ATOM 711 N N . ASP A 1 90 ? 21.234 6.201 -1.592 1 81.37 90 ASP A N 1
ATOM 712 C CA . ASP A 1 90 ? 20.7 7.366 -2.293 1 81.37 90 ASP A CA 1
ATOM 713 C C . ASP A 1 90 ? 20 8.316 -1.324 1 81.37 90 ASP A C 1
ATOM 715 O O . ASP A 1 90 ? 20.101 9.537 -1.462 1 81.37 90 ASP A O 1
ATOM 719 N N . GLY A 1 91 ? 19.372 7.718 -0.305 1 77.49 91 GLY A N 1
ATOM 720 C CA . GLY A 1 91 ? 18.787 8.564 0.723 1 77.49 91 GLY A CA 1
ATOM 721 C C . GLY A 1 91 ? 19.822 9.311 1.542 1 77.49 91 GLY A C 1
ATOM 722 O O . GLY A 1 91 ? 19.63 10.482 1.877 1 77.49 91 GLY A O 1
ATOM 723 N N . LYS A 1 92 ? 20.887 8.719 1.817 1 75.89 92 LYS A N 1
ATOM 724 C CA . LYS A 1 92 ? 21.949 9.323 2.616 1 75.89 92 LYS A CA 1
ATOM 725 C C . LYS A 1 92 ? 22.637 10.451 1.853 1 75.89 92 LYS A C 1
ATOM 727 O O . LYS A 1 92 ? 22.928 11.505 2.423 1 75.89 92 LYS A O 1
ATOM 732 N N . ILE A 1 93 ? 22.792 10.207 0.626 1 76.15 93 ILE A N 1
ATOM 733 C CA . ILE A 1 93 ? 23.451 11.215 -0.199 1 76.15 93 ILE A CA 1
ATOM 734 C C . ILE A 1 93 ? 22.53 12.421 -0.374 1 76.15 93 ILE A C 1
ATOM 736 O O . ILE A 1 93 ? 22.989 13.565 -0.377 1 76.15 93 ILE A O 1
ATOM 740 N N . ALA A 1 94 ? 21.253 12.176 -0.559 1 75.06 94 ALA A N 1
ATOM 741 C CA . ALA A 1 94 ? 20.283 13.262 -0.675 1 75.06 94 ALA A CA 1
ATOM 742 C C . ALA A 1 94 ? 20.285 14.136 0.575 1 75.06 94 ALA A C 1
ATOM 744 O O . ALA A 1 94 ? 20.211 15.364 0.482 1 75.06 94 ALA A O 1
ATOM 745 N N . ARG A 1 95 ? 20.472 13.501 1.677 1 73.81 95 ARG A N 1
ATOM 746 C CA . ARG A 1 95 ? 20.492 14.219 2.948 1 73.81 95 ARG A CA 1
ATOM 747 C C . ARG A 1 95 ? 21.816 14.952 3.142 1 73.81 95 ARG A C 1
ATOM 749 O O . ARG A 1 95 ? 21.846 16.055 3.691 1 73.81 95 ARG A O 1
ATOM 756 N N . LEU A 1 96 ? 22.826 14.357 2.665 1 73.34 96 LEU A N 1
ATOM 757 C CA . LEU A 1 96 ? 24.158 14.926 2.836 1 73.34 96 LEU A CA 1
ATOM 758 C C . LEU A 1 96 ? 24.351 16.139 1.932 1 73.34 96 LEU A C 1
ATOM 760 O O . LEU A 1 96 ? 24.884 17.163 2.366 1 73.34 96 LEU A O 1
ATOM 764 N N . ASN A 1 97 ? 23.893 16 0.681 1 74.29 97 ASN A N 1
ATOM 765 C CA . ASN A 1 97 ? 24.162 17.049 -0.297 1 74.29 97 ASN A CA 1
ATOM 766 C C . ASN A 1 97 ? 22.976 18 -0.44 1 74.29 97 ASN A C 1
ATOM 768 O O . ASN A 1 97 ? 23.08 19.033 -1.103 1 74.29 97 ASN A O 1
ATOM 772 N N . GLY A 1 98 ? 21.852 17.686 0.14 1 68.52 98 GLY A N 1
ATOM 773 C CA . GLY A 1 98 ? 20.664 18.512 -0.001 1 68.52 98 GLY A CA 1
ATOM 774 C C . GLY A 1 98 ? 20.092 18.5 -1.405 1 68.52 98 GLY A C 1
ATOM 775 O O . GLY A 1 98 ? 19.503 19.488 -1.85 1 68.52 98 GLY A O 1
ATOM 776 N N . THR A 1 99 ? 20.542 17.669 -2.213 1 65.93 99 THR A N 1
ATOM 777 C CA . THR A 1 99 ? 20.148 17.612 -3.617 1 65.93 99 THR A CA 1
ATOM 778 C C . THR A 1 99 ? 18.937 16.701 -3.802 1 65.93 99 THR A C 1
ATOM 780 O O . THR A 1 99 ? 18.621 16.301 -4.924 1 65.93 99 THR A O 1
ATOM 783 N N . GLY A 1 100 ? 18.198 16.477 -2.778 1 69.4 100 GLY A N 1
ATOM 784 C CA . GLY A 1 100 ? 17.045 15.601 -2.906 1 69.4 100 GLY A CA 1
ATOM 785 C C . GLY A 1 100 ? 15.841 16.285 -3.526 1 69.4 100 GLY A C 1
ATOM 786 O O . GLY A 1 100 ? 15.539 17.435 -3.201 1 69.4 100 GLY A O 1
ATOM 787 N N . THR A 1 101 ? 15.404 15.718 -4.749 1 75.84 101 THR A N 1
ATOM 788 C CA . THR A 1 101 ? 14.196 16.237 -5.381 1 75.84 101 THR A CA 1
ATOM 789 C C . THR A 1 101 ? 12.962 15.49 -4.882 1 75.84 101 THR A C 1
ATOM 791 O O . THR A 1 101 ? 13.064 14.355 -4.411 1 75.84 101 THR A O 1
ATOM 794 N N . VAL A 1 102 ? 11.978 16.257 -4.882 1 77.84 102 VAL A N 1
ATOM 795 C CA . VAL A 1 102 ? 10.719 15.689 -4.412 1 77.84 102 VAL A CA 1
ATOM 796 C C . VAL A 1 102 ? 10.306 14.529 -5.315 1 77.84 102 VAL A C 1
ATOM 798 O O . VAL A 1 102 ? 9.826 13.5 -4.834 1 77.84 102 VAL A O 1
ATOM 801 N N . PHE A 1 103 ? 10.546 14.672 -6.555 1 83.31 103 PHE A N 1
ATOM 802 C CA . PHE A 1 103 ? 10.203 13.6 -7.483 1 83.31 103 PHE A CA 1
ATOM 803 C C . PHE A 1 103 ? 11.113 12.395 -7.28 1 83.31 103 PHE A C 1
ATOM 805 O O . PHE A 1 103 ? 10.68 11.251 -7.431 1 83.31 103 PHE A O 1
ATOM 812 N N . GLY A 1 104 ? 12.336 12.667 -7.007 1 82.52 104 GLY A N 1
ATOM 813 C CA . GLY A 1 104 ? 13.276 11.586 -6.758 1 82.52 104 GLY A CA 1
ATOM 814 C C . GLY A 1 104 ? 12.874 10.701 -5.594 1 82.52 104 GLY A C 1
ATOM 815 O O . GLY A 1 104 ? 13.072 9.485 -5.634 1 82.52 104 GLY A O 1
ATOM 816 N N . GLN A 1 105 ? 12.319 11.298 -4.653 1 83.3 105 GLN A N 1
ATOM 817 C CA . GLN A 1 105 ? 11.854 10.546 -3.492 1 83.3 105 GLN A CA 1
ATOM 818 C C . GLN A 1 105 ? 10.702 9.617 -3.862 1 83.3 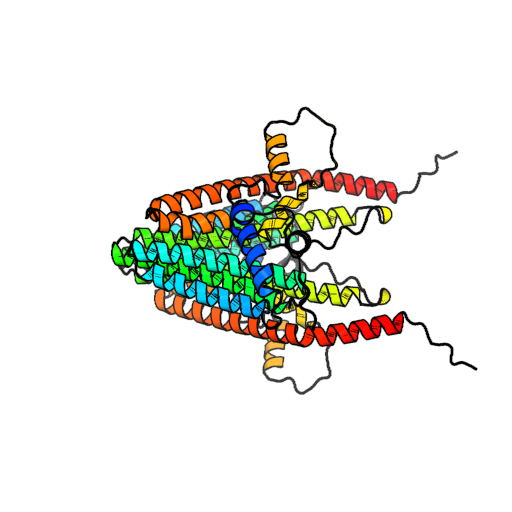105 GLN A C 1
ATOM 820 O O . GLN A 1 105 ? 10.65 8.472 -3.409 1 83.3 105 GLN A O 1
ATOM 825 N N . TRP A 1 106 ? 9.831 10.164 -4.538 1 86.97 106 TRP A N 1
ATOM 826 C CA . TRP A 1 106 ? 8.714 9.354 -5.014 1 86.97 106 TRP A CA 1
ATOM 827 C C . TRP A 1 106 ? 9.207 8.213 -5.898 1 86.97 106 TRP A C 1
ATOM 829 O O . TRP A 1 106 ? 8.765 7.071 -5.753 1 86.97 106 TRP A O 1
ATOM 839 N N . LEU A 1 107 ? 10.079 8.528 -6.849 1 87.04 107 LEU A N 1
ATOM 840 C CA . LEU A 1 107 ? 10.618 7.538 -7.774 1 87.04 107 LEU A CA 1
ATOM 841 C C . LEU A 1 107 ? 11.311 6.409 -7.018 1 87.04 107 LEU A C 1
ATOM 843 O O . LEU A 1 107 ? 11.139 5.235 -7.354 1 87.04 107 LEU A O 1
ATOM 847 N N . ASP A 1 108 ? 12.05 6.812 -6.083 1 87.56 108 ASP A N 1
ATOM 848 C CA . ASP A 1 108 ? 12.762 5.841 -5.257 1 87.56 108 ASP A CA 1
ATOM 849 C C . ASP A 1 108 ? 11.789 4.881 -4.576 1 87.56 108 ASP A C 1
ATOM 851 O O . ASP A 1 108 ? 11.977 3.663 -4.62 1 87.56 108 ASP A O 1
ATOM 855 N N . PHE A 1 109 ? 10.737 5.378 -4.128 1 86.71 109 PHE A N 1
ATOM 856 C CA . PHE A 1 109 ? 9.74 4.582 -3.422 1 86.71 109 PHE A CA 1
ATOM 857 C C . PHE A 1 109 ? 9.063 3.599 -4.369 1 86.71 109 PHE A C 1
ATOM 859 O O . PHE A 1 109 ? 8.928 2.415 -4.05 1 86.71 109 PHE A O 1
ATOM 866 N N . VAL A 1 110 ? 8.68 4.008 -5.438 1 87.9 110 VAL A N 1
ATOM 867 C CA . VAL A 1 110 ? 7.933 3.192 -6.389 1 87.9 110 VAL A CA 1
ATOM 868 C C . VAL A 1 110 ? 8.847 2.123 -6.982 1 87.9 110 VAL A C 1
ATOM 870 O O . VAL A 1 110 ? 8.45 0.963 -7.118 1 87.9 110 VAL A O 1
ATOM 873 N N . LEU A 1 111 ? 10.05 2.486 -7.383 1 88.93 111 LEU A N 1
ATOM 874 C CA . LEU A 1 111 ? 10.98 1.537 -7.984 1 88.93 111 LEU A CA 1
ATOM 875 C C . LEU A 1 111 ? 11.335 0.427 -7 1 88.93 111 LEU A C 1
ATOM 877 O O . LEU A 1 111 ? 11.553 -0.718 -7.402 1 88.93 111 LEU A O 1
ATOM 881 N N . ASP A 1 112 ? 11.369 0.843 -5.79 1 90.69 112 ASP A N 1
ATOM 882 C CA . ASP A 1 112 ? 11.641 -0.158 -4.763 1 90.69 112 ASP A CA 1
ATOM 883 C C . ASP A 1 112 ? 10.537 -1.212 -4.717 1 90.69 112 ASP A C 1
ATOM 885 O O . ASP A 1 112 ? 10.818 -2.41 -4.659 1 90.69 112 ASP A O 1
ATOM 889 N N . ARG A 1 113 ? 9.321 -0.773 -4.799 1 92.23 113 ARG A N 1
ATOM 890 C CA . ARG A 1 113 ? 8.189 -1.693 -4.747 1 92.23 113 ARG A CA 1
ATOM 891 C C . ARG A 1 113 ? 8.128 -2.557 -6.002 1 92.23 113 ARG A C 1
ATOM 893 O O . ARG A 1 113 ? 7.824 -3.749 -5.927 1 92.23 113 ARG A O 1
ATOM 900 N N . VAL A 1 114 ? 8.429 -1.983 -7.086 1 92.42 114 VAL A N 1
ATOM 901 C CA . VAL A 1 114 ? 8.408 -2.704 -8.354 1 92.42 114 VAL A CA 1
ATOM 902 C C . VAL A 1 114 ? 9.524 -3.745 -8.375 1 92.42 114 VAL A C 1
ATOM 904 O O . VAL A 1 114 ? 9.32 -4.875 -8.826 1 92.42 114 VAL A O 1
ATOM 907 N N . ARG A 1 115 ? 10.657 -3.334 -7.908 1 94.01 115 ARG A N 1
ATOM 908 C CA . ARG A 1 115 ? 11.788 -4.253 -7.839 1 94.01 115 ARG A CA 1
ATOM 909 C C . ARG A 1 115 ? 11.448 -5.477 -6.995 1 94.01 115 ARG A C 1
ATOM 911 O O . ARG A 1 115 ? 11.688 -6.611 -7.413 1 94.01 115 ARG A O 1
ATOM 918 N N . VAL A 1 116 ? 10.859 -5.263 -5.888 1 94.22 116 VAL A N 1
ATOM 919 C CA . VAL A 1 116 ? 10.53 -6.357 -4.98 1 94.22 116 VAL A CA 1
ATOM 920 C C . VAL A 1 116 ? 9.476 -7.259 -5.619 1 94.22 116 VAL A C 1
ATOM 922 O O . VAL A 1 116 ? 9.535 -8.484 -5.485 1 94.22 116 VAL A O 1
ATOM 925 N N . PHE A 1 117 ? 8.571 -6.71 -6.299 1 95.74 117 PHE A N 1
ATOM 926 C CA . PHE A 1 117 ? 7.529 -7.476 -6.973 1 95.74 117 PHE A CA 1
ATOM 927 C C . PHE A 1 117 ? 8.132 -8.409 -8.016 1 95.74 117 PHE A C 1
ATOM 929 O O . PHE A 1 117 ? 7.815 -9.6 -8.049 1 95.74 117 PHE A O 1
ATOM 936 N N . PHE A 1 118 ? 9.009 -7.901 -8.836 1 96.59 118 PHE A N 1
ATOM 937 C CA . PHE A 1 118 ? 9.6 -8.714 -9.892 1 96.59 118 PHE A CA 1
ATOM 938 C C . PHE A 1 118 ? 10.547 -9.755 -9.307 1 96.59 118 PHE A C 1
ATOM 940 O O . PHE A 1 118 ? 10.673 -10.858 -9.844 1 96.59 118 PHE A O 1
ATOM 947 N N . CYS A 1 119 ? 11.189 -9.394 -8.214 1 96.72 119 CYS A N 1
ATOM 948 C CA . CYS A 1 119 ? 11.998 -10.399 -7.533 1 96.72 119 CYS A CA 1
ATOM 949 C C . CYS A 1 119 ? 11.132 -11.546 -7.028 1 96.72 119 CYS A C 1
ATOM 951 O O . CYS A 1 119 ? 11.54 -12.708 -7.081 1 96.72 119 CYS A O 1
ATOM 953 N N . ALA A 1 120 ? 9.961 -11.192 -6.558 1 97.18 120 ALA A N 1
ATOM 954 C CA . ALA A 1 120 ? 9.03 -12.228 -6.118 1 97.18 120 ALA A CA 1
ATOM 955 C C . ALA A 1 120 ? 8.606 -13.116 -7.284 1 97.18 120 ALA A C 1
ATOM 957 O O . ALA A 1 120 ? 8.612 -14.344 -7.171 1 97.18 120 ALA A O 1
ATOM 958 N N . ILE A 1 121 ? 8.293 -12.511 -8.382 1 97.16 121 ILE A N 1
ATOM 959 C CA . ILE A 1 121 ? 7.85 -13.228 -9.573 1 97.16 121 ILE A CA 1
ATOM 960 C C . ILE A 1 121 ? 8.942 -14.194 -10.029 1 97.16 121 ILE A C 1
ATOM 962 O O . ILE A 1 121 ? 8.663 -15.355 -10.338 1 97.16 121 ILE A O 1
ATOM 966 N N . THR A 1 122 ? 10.182 -13.765 -10.026 1 97.23 122 THR A N 1
ATOM 967 C CA . THR A 1 122 ? 11.27 -14.572 -10.566 1 97.23 122 THR A CA 1
ATOM 968 C C . THR A 1 122 ? 11.726 -15.614 -9.549 1 97.23 122 THR A C 1
ATOM 970 O O . THR A 1 122 ? 12.105 -16.727 -9.92 1 97.23 122 THR A O 1
ATOM 973 N N . LEU A 1 123 ? 11.695 -15.278 -8.284 1 97.23 123 LEU A N 1
ATOM 974 C CA . LEU A 1 123 ? 12.097 -16.237 -7.261 1 97.23 123 LEU A CA 1
ATOM 975 C C . LEU A 1 123 ? 11.112 -17.398 -7.187 1 97.23 123 LEU A C 1
ATOM 977 O O . LEU A 1 123 ? 11.498 -18.557 -7.352 1 97.23 123 LEU A O 1
ATOM 981 N N . PHE A 1 124 ? 9.846 -17.098 -6.999 1 97.45 124 PHE A N 1
ATOM 982 C CA . PHE A 1 124 ? 8.834 -18.136 -6.836 1 97.45 124 PHE A CA 1
ATOM 983 C C . PHE A 1 124 ? 8.486 -18.768 -8.179 1 97.45 124 PHE A C 1
ATOM 985 O O . PHE A 1 124 ? 8.211 -19.967 -8.253 1 97.45 124 PHE A O 1
ATOM 992 N N . GLY A 1 125 ? 8.492 -17.917 -9.193 1 95.26 125 GLY A N 1
ATOM 993 C CA . GLY A 1 125 ? 8.298 -18.47 -10.524 1 95.26 125 GLY A CA 1
ATOM 994 C C . GLY A 1 125 ? 9.415 -19.403 -10.951 1 95.26 125 GLY A C 1
ATOM 995 O O . GLY A 1 125 ? 9.166 -20.424 -11.596 1 95.26 125 GLY A O 1
ATOM 996 N N . GLY A 1 126 ? 10.664 -18.978 -10.63 1 94.67 126 GLY A N 1
ATOM 997 C CA . GLY A 1 126 ? 11.792 -19.849 -10.919 1 94.67 126 GLY A CA 1
ATOM 998 C C . GLY A 1 126 ? 11.723 -21.177 -10.187 1 94.67 126 GLY A C 1
ATOM 999 O O . GLY A 1 126 ? 12.057 -22.22 -10.752 1 94.67 126 GLY A O 1
ATOM 1000 N N . GLN A 1 127 ? 11.285 -21.165 -8.964 1 94.76 127 GLN A N 1
ATOM 1001 C CA . GLN A 1 127 ? 11.133 -22.395 -8.194 1 94.76 127 GLN A CA 1
ATOM 1002 C C . GLN A 1 127 ? 10.014 -23.264 -8.761 1 94.76 127 GLN A C 1
ATOM 1004 O O . GLN A 1 127 ? 10.113 -24.492 -8.759 1 94.76 127 GLN A O 1
ATOM 1009 N N . TYR A 1 128 ? 8.951 -22.629 -9.201 1 95.24 128 TYR A N 1
ATOM 1010 C CA . TYR A 1 128 ? 7.882 -23.367 -9.866 1 95.24 128 TYR A CA 1
ATOM 1011 C C . TYR A 1 128 ? 8.392 -24.045 -11.131 1 95.24 128 TYR A C 1
ATOM 1013 O O . TYR A 1 128 ? 8.056 -25.2 -11.403 1 95.24 128 TYR A O 1
ATOM 1021 N N . ALA A 1 129 ? 9.16 -23.338 -11.903 1 93.24 129 ALA A N 1
ATOM 1022 C CA . ALA A 1 129 ? 9.697 -23.882 -13.148 1 93.24 129 ALA A CA 1
ATOM 1023 C C . ALA A 1 129 ? 10.625 -25.062 -12.875 1 93.24 129 ALA A C 1
ATOM 1025 O O . ALA A 1 129 ? 10.653 -26.028 -13.642 1 93.24 129 ALA A O 1
ATOM 1026 N N . GLN A 1 130 ? 11.312 -25.053 -11.798 1 92.36 130 GLN A N 1
ATOM 1027 C CA . GLN A 1 130 ? 12.283 -26.089 -11.463 1 92.36 130 GLN A CA 1
ATOM 1028 C C . GLN A 1 130 ? 11.604 -27.29 -10.811 1 92.36 130 GLN A C 1
ATOM 1030 O O . GLN A 1 130 ? 11.924 -28.438 -11.126 1 92.36 130 GLN A O 1
ATOM 1035 N N . HIS A 1 131 ? 10.628 -26.997 -9.932 1 92.99 131 HIS A N 1
ATOM 1036 C CA . HIS A 1 131 ? 10.044 -28.068 -9.133 1 92.99 131 HIS A CA 1
ATOM 1037 C C . HIS A 1 131 ? 8.655 -28.44 -9.642 1 92.99 131 HIS A C 1
ATOM 1039 O O . HIS A 1 131 ? 8.114 -29.485 -9.273 1 92.99 131 HIS A O 1
ATOM 1045 N N . HIS A 1 132 ? 8.042 -27.6 -10.466 1 92.75 132 HIS A N 1
ATOM 1046 C CA . HIS A 1 132 ? 6.702 -27.798 -11.006 1 92.75 132 HIS A CA 1
ATOM 1047 C C . HIS A 1 132 ? 5.677 -27.966 -9.889 1 92.75 132 HIS A C 1
ATOM 1049 O O . HIS A 1 132 ? 4.812 -28.842 -9.96 1 92.75 132 HIS A O 1
ATOM 1055 N N . ASP A 1 133 ? 5.966 -27.323 -8.816 1 93.65 133 ASP A N 1
ATOM 1056 C CA . ASP A 1 133 ? 5.072 -27.303 -7.662 1 93.65 133 ASP A CA 1
ATOM 1057 C C . ASP A 1 133 ? 4.312 -25.981 -7.58 1 93.65 133 ASP A C 1
ATOM 1059 O O . ASP A 1 133 ? 4.909 -24.929 -7.344 1 93.65 133 ASP A O 1
ATOM 1063 N N . VAL A 1 134 ? 3.001 -26.046 -7.709 1 94.64 134 VAL A N 1
ATOM 1064 C CA . VAL A 1 134 ? 2.143 -24.868 -7.783 1 94.64 134 VAL A CA 1
ATOM 1065 C C . VAL A 1 134 ? 2.111 -24.165 -6.428 1 94.64 134 VAL A C 1
ATOM 1067 O O . VAL A 1 134 ? 1.702 -23.006 -6.332 1 94.64 134 VAL A O 1
ATOM 1070 N N . ALA A 1 135 ? 2.542 -24.821 -5.36 1 95.22 135 ALA A N 1
ATOM 1071 C CA . ALA A 1 135 ? 2.572 -24.227 -4.025 1 95.22 135 ALA A CA 1
ATOM 1072 C C . ALA A 1 135 ? 3.418 -22.957 -4.009 1 95.22 135 ALA A C 1
ATOM 1074 O O . ALA A 1 135 ? 3.142 -22.03 -3.244 1 95.22 135 ALA A O 1
ATOM 1075 N N . TYR A 1 136 ? 4.414 -22.919 -4.872 1 96.19 136 TYR A N 1
ATOM 1076 C CA . TYR A 1 136 ? 5.291 -21.756 -4.942 1 96.19 136 TYR A CA 1
ATOM 1077 C C . TYR A 1 136 ? 4.548 -20.545 -5.495 1 96.19 136 TYR A C 1
ATOM 1079 O O . TYR A 1 136 ? 4.817 -19.409 -5.097 1 96.19 136 TYR A O 1
ATOM 1087 N N . LEU A 1 137 ? 3.579 -20.786 -6.346 1 96.09 137 LEU A N 1
ATOM 1088 C CA . LEU A 1 137 ? 2.821 -19.675 -6.912 1 96.09 137 LEU A CA 1
ATOM 1089 C C . LEU A 1 137 ? 1.825 -19.124 -5.897 1 96.09 137 LEU A C 1
ATOM 1091 O O . LEU A 1 137 ? 1.595 -17.914 -5.841 1 96.09 137 LEU A O 1
ATOM 10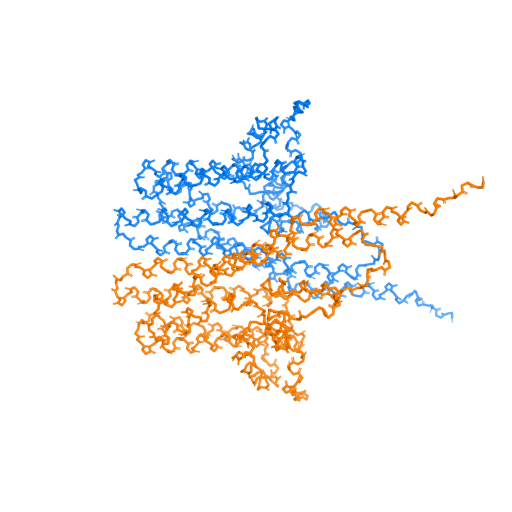95 N N . TRP A 1 138 ? 1.282 -19.973 -5.083 1 96.24 138 TRP A N 1
ATOM 1096 C CA . TRP A 1 138 ? 0.437 -19.522 -3.982 1 96.24 138 TRP A CA 1
ATOM 1097 C C . TRP A 1 138 ? 1.242 -18.706 -2.977 1 96.24 138 TRP A C 1
ATOM 1099 O O . TRP A 1 138 ? 0.786 -17.66 -2.51 1 96.24 138 TRP A O 1
ATOM 1109 N N . LEU A 1 139 ? 2.402 -19.242 -2.696 1 96.63 139 LEU A N 1
ATOM 1110 C CA . LEU A 1 139 ? 3.293 -18.559 -1.764 1 96.63 139 LEU A CA 1
ATOM 1111 C C . LEU A 1 139 ? 3.688 -17.185 -2.297 1 96.63 139 LEU A C 1
ATOM 1113 O O . LEU A 1 139 ? 3.808 -16.228 -1.529 1 96.63 139 LEU A O 1
ATOM 1117 N N . MET A 1 140 ? 3.866 -17.077 -3.594 1 97.03 140 MET A N 1
ATOM 1118 C CA . MET A 1 140 ? 4.188 -15.819 -4.261 1 97.03 140 MET A CA 1
ATOM 1119 C C . MET A 1 140 ? 3.103 -14.778 -4.012 1 97.03 140 MET A C 1
ATOM 1121 O O . MET A 1 140 ? 3.399 -13.646 -3.624 1 97.03 140 MET A O 1
ATOM 1125 N N . ALA A 1 141 ? 1.877 -15.204 -4.197 1 96.68 141 ALA A N 1
ATOM 1126 C CA . ALA A 1 141 ? 0.744 -14.298 -4.027 1 96.68 141 ALA A CA 1
ATOM 1127 C C . ALA A 1 141 ? 0.655 -13.795 -2.588 1 96.68 141 ALA A C 1
ATOM 1129 O O . ALA A 1 141 ? 0.468 -12.599 -2.353 1 96.68 141 ALA A O 1
ATOM 1130 N N . VAL A 1 142 ? 0.864 -14.688 -1.66 1 96.66 142 VAL A N 1
ATOM 1131 C CA . VAL A 1 142 ? 0.789 -14.345 -0.243 1 96.66 142 VAL A CA 1
ATOM 1132 C C . VAL A 1 142 ? 1.95 -13.425 0.128 1 96.66 142 VAL A C 1
ATOM 1134 O O . VAL A 1 142 ? 1.77 -12.454 0.867 1 96.66 142 VAL A O 1
ATOM 1137 N N . ALA A 1 143 ? 3.118 -13.735 -0.383 1 96.51 143 ALA A N 1
ATOM 1138 C CA . ALA A 1 143 ? 4.304 -12.936 -0.085 1 96.51 143 ALA A CA 1
ATOM 1139 C C . ALA A 1 143 ? 4.148 -11.508 -0.598 1 96.51 143 ALA A C 1
ATOM 1141 O O . ALA A 1 143 ? 4.497 -10.55 0.095 1 96.51 143 ALA A O 1
ATOM 1142 N N . ILE A 1 144 ? 3.61 -11.397 -1.79 1 96.14 144 ILE A N 1
ATOM 1143 C CA . ILE A 1 144 ? 3.392 -10.084 -2.389 1 96.14 144 ILE A CA 1
ATOM 1144 C C . ILE A 1 144 ? 2.368 -9.305 -1.566 1 96.14 144 ILE A C 1
ATOM 1146 O O . ILE A 1 144 ? 2.578 -8.13 -1.254 1 96.14 144 ILE A O 1
ATOM 1150 N N . PHE A 1 145 ? 1.316 -9.959 -1.194 1 96.32 145 PHE A N 1
ATOM 1151 C CA . PHE A 1 145 ? 0.261 -9.318 -0.418 1 96.32 145 PHE A CA 1
ATOM 1152 C C . PHE A 1 145 ? 0.795 -8.833 0.925 1 96.32 145 PHE A C 1
ATOM 1154 O O . PHE A 1 145 ? 0.561 -7.687 1.314 1 96.32 145 PHE A O 1
ATOM 1161 N N . LEU A 1 146 ? 1.516 -9.681 1.618 1 94.68 146 LEU A N 1
ATOM 1162 C CA . LEU A 1 146 ? 2.024 -9.34 2.942 1 94.68 146 LEU A CA 1
ATOM 1163 C C . LEU A 1 146 ? 3.014 -8.182 2.863 1 94.68 146 LEU A C 1
ATOM 1165 O O . LEU A 1 146 ? 3.016 -7.301 3.726 1 94.68 146 LEU A O 1
ATOM 1169 N N . ASP A 1 147 ? 3.756 -8.161 1.883 1 93.4 147 ASP A N 1
ATOM 1170 C CA . ASP A 1 147 ? 4.743 -7.099 1.708 1 93.4 147 ASP A CA 1
ATOM 1171 C C . ASP A 1 147 ? 4.065 -5.745 1.515 1 93.4 147 ASP A C 1
ATOM 1173 O O . ASP A 1 147 ? 4.443 -4.759 2.15 1 93.4 147 ASP A O 1
ATOM 1177 N N . LEU A 1 148 ? 3.064 -5.722 0.678 1 92.84 148 LEU A N 1
ATOM 1178 C CA . LEU A 1 148 ? 2.449 -4.451 0.312 1 92.84 148 LEU A CA 1
ATOM 1179 C C . LEU A 1 148 ? 1.461 -3.997 1.382 1 92.84 148 LEU A C 1
ATOM 1181 O O . LEU A 1 148 ? 1.34 -2.801 1.655 1 92.84 148 LEU A O 1
ATOM 1185 N N . ILE A 1 149 ? 0.763 -4.927 2.007 1 90.52 149 ILE A N 1
ATOM 1186 C CA . ILE A 1 149 ? -0.245 -4.547 2.991 1 90.52 149 ILE A CA 1
ATOM 1187 C C . ILE A 1 149 ? 0.433 -3.927 4.211 1 90.52 149 ILE A C 1
ATOM 1189 O O . ILE A 1 149 ? -0.137 -3.053 4.868 1 90.52 149 ILE A O 1
ATOM 1193 N N . ARG A 1 150 ? 1.558 -4.374 4.501 1 88.82 150 ARG A N 1
ATOM 1194 C CA . ARG A 1 150 ? 2.295 -3.794 5.62 1 88.82 150 ARG A CA 1
ATOM 1195 C C . ARG A 1 150 ? 2.558 -2.309 5.391 1 88.82 150 ARG A C 1
ATOM 1197 O O . ARG A 1 150 ? 2.454 -1.505 6.32 1 88.82 150 ARG A O 1
ATOM 1204 N N . TYR A 1 151 ? 2.904 -1.964 4.193 1 86.83 151 TYR A N 1
ATOM 1205 C CA . TYR A 1 151 ? 3.137 -0.56 3.872 1 86.83 151 TYR A CA 1
ATOM 1206 C C . TYR A 1 151 ? 1.849 0.246 3.984 1 86.83 151 TYR A C 1
ATOM 1208 O O . TYR A 1 151 ? 1.851 1.362 4.51 1 86.83 151 TYR A O 1
ATOM 1216 N N . LEU A 1 152 ? 0.883 -0.332 3.542 1 88.52 152 LEU A N 1
ATOM 1217 C CA . LEU A 1 152 ? -0.406 0.349 3.594 1 88.52 152 LEU A CA 1
ATOM 1218 C C . LEU A 1 152 ? -0.869 0.526 5.036 1 88.52 152 LEU A C 1
ATOM 1220 O O . LEU A 1 152 ? -1.354 1.597 5.409 1 88.52 152 LEU A O 1
ATOM 1224 N N . ASN A 1 153 ? -0.703 -0.545 5.771 1 87.86 153 ASN A N 1
ATOM 1225 C CA . ASN A 1 153 ? -1.082 -0.478 7.178 1 87.86 153 ASN A CA 1
ATOM 1226 C C . ASN A 1 153 ? -0.257 0.561 7.932 1 87.86 153 ASN A C 1
ATOM 1228 O O . ASN A 1 153 ? -0.791 1.304 8.757 1 87.86 153 ASN A O 1
ATOM 1232 N N . GLY A 1 154 ? 0.996 0.652 7.666 1 83.63 154 GLY A N 1
ATOM 1233 C CA . GLY A 1 154 ? 1.844 1.652 8.295 1 83.63 154 GLY A CA 1
ATOM 1234 C C . GLY A 1 154 ? 1.402 3.075 8.009 1 83.63 154 GLY A C 1
ATOM 1235 O O . GLY A 1 154 ? 1.326 3.901 8.921 1 83.63 154 GLY A O 1
ATOM 1236 N N . SER A 1 155 ? 1.094 3.279 6.837 1 83.17 155 SER A N 1
ATOM 1237 C CA . SER A 1 155 ? 0.644 4.608 6.437 1 83.17 155 SER A CA 1
ATOM 1238 C C . SER A 1 155 ? -0.693 4.957 7.081 1 83.17 155 SER A C 1
ATOM 1240 O O . SER A 1 155 ? -0.91 6.098 7.496 1 83.17 155 SER A O 1
ATOM 1242 N N . GLN A 1 156 ? -1.521 4.024 7.168 1 85.28 156 GLN A N 1
ATOM 1243 C CA . GLN A 1 156 ? -2.841 4.282 7.734 1 85.28 156 GLN A CA 1
ATOM 1244 C C . GLN A 1 156 ? -2.759 4.506 9.241 1 85.28 156 GLN A C 1
ATOM 1246 O O . GLN A 1 156 ? -3.454 5.367 9.784 1 85.28 156 GLN A O 1
ATOM 1251 N N . VAL A 1 157 ? -1.983 3.776 9.846 1 85.01 157 VAL A N 1
ATOM 1252 C CA . VAL A 1 157 ? -1.781 3.949 11.28 1 85.01 157 VAL A CA 1
ATOM 1253 C C . VAL A 1 157 ? -1.203 5.335 11.557 1 85.01 157 VAL A C 1
ATOM 1255 O O . VAL A 1 157 ? -1.634 6.02 12.488 1 85.01 157 VAL A O 1
ATOM 1258 N N . ALA A 1 158 ? -0.316 5.739 10.753 1 79.72 158 ALA A N 1
ATOM 1259 C CA . ALA A 1 158 ? 0.272 7.067 10.9 1 79.72 158 ALA A CA 1
ATOM 1260 C C . ALA A 1 158 ? -0.779 8.157 10.711 1 79.72 158 ALA A C 1
ATOM 1262 O O . ALA A 1 158 ? -0.778 9.161 11.427 1 79.72 158 ALA A O 1
ATOM 1263 N N . LYS A 1 159 ? -1.561 7.962 9.813 1 80.01 159 LYS A N 1
ATOM 1264 C CA . LYS A 1 159 ? -2.623 8.925 9.537 1 80.01 159 LYS A CA 1
ATOM 1265 C C . LYS A 1 159 ? -3.572 9.053 10.725 1 80.01 159 LYS A C 1
ATOM 1267 O O . LYS A 1 159 ? -3.929 10.163 11.123 1 80.01 159 LYS A O 1
ATOM 1272 N N . VAL A 1 160 ? -3.93 7.947 11.261 1 81.6 160 VAL A N 1
ATOM 1273 C CA . VAL A 1 160 ? -4.842 7.928 12.4 1 81.6 160 VAL A CA 1
ATOM 1274 C C . VAL A 1 160 ? -4.177 8.589 13.605 1 81.6 160 VAL A C 1
ATOM 1276 O O . VAL A 1 160 ? -4.794 9.408 14.291 1 81.6 160 VAL A O 1
ATOM 1279 N N . ARG A 1 161 ? -3.011 8.307 13.813 1 80.39 161 ARG A N 1
ATOM 1280 C CA . ARG A 1 161 ? -2.272 8.89 14.929 1 80.39 161 ARG A CA 1
ATOM 1281 C C . ARG A 1 161 ? -2.134 10.4 14.765 1 80.39 161 ARG A C 1
ATOM 1283 O O . ARG A 1 161 ? -2.276 11.15 15.733 1 80.39 161 ARG A O 1
ATOM 1290 N N . ARG A 1 162 ? -1.843 10.745 13.626 1 78.71 162 ARG A N 1
ATOM 1291 C CA . ARG A 1 162 ? -1.726 12.173 13.347 1 78.71 162 ARG A CA 1
ATOM 1292 C C . ARG A 1 162 ? -3.053 12.887 13.58 1 78.71 162 ARG A C 1
ATOM 1294 O O . ARG A 1 162 ? -3.08 14 14.111 1 78.71 162 ARG A O 1
ATOM 1301 N N . GLY A 1 163 ? -4.045 12.289 13.177 1 75.92 163 GLY A N 1
ATOM 1302 C CA . GLY A 1 163 ? -5.358 12.865 13.419 1 75.92 163 GLY A CA 1
ATOM 1303 C C . GLY A 1 163 ? -5.669 13.043 14.893 1 75.92 163 GLY A C 1
ATOM 1304 O O . GLY A 1 163 ? -6.199 14.079 15.3 1 75.92 163 GLY A O 1
ATOM 1305 N N . MET A 1 164 ? -5.334 12.143 15.631 1 80.7 164 MET A N 1
ATOM 1306 C CA . MET A 1 164 ? -5.552 12.199 17.074 1 80.7 164 MET A CA 1
ATOM 1307 C C . MET A 1 164 ? -4.689 13.283 17.712 1 80.7 164 MET A C 1
ATOM 1309 O O . MET A 1 164 ? -5.17 14.058 18.541 1 80.7 164 MET A O 1
ATOM 1313 N N . THR A 1 165 ? -3.497 13.333 17.248 1 80.07 165 THR A N 1
ATOM 1314 C CA . THR A 1 165 ? -2.561 14.297 17.815 1 80.07 165 THR A CA 1
ATOM 1315 C C . THR A 1 165 ? -2.94 15.72 17.415 1 80.07 165 THR A C 1
ATOM 1317 O O . THR A 1 165 ? -2.851 16.644 18.226 1 80.07 165 THR A O 1
ATOM 1320 N N . ASP A 1 166 ? -3.28 15.865 16.202 1 79.06 166 ASP A N 1
ATOM 1321 C CA . ASP A 1 166 ? -3.681 17.185 15.724 1 79.06 166 ASP A CA 1
ATOM 1322 C C . ASP A 1 166 ? -4.87 17.72 16.52 1 79.06 166 ASP A C 1
ATOM 1324 O O . ASP A 1 166 ? -4.912 18.903 16.862 1 79.06 166 ASP A O 1
ATOM 1328 N N . LYS A 1 167 ? -5.82 16.936 16.814 1 80.04 167 LYS A N 1
ATOM 1329 C CA . LYS A 1 167 ? -6.993 17.346 17.581 1 80.04 167 LYS A CA 1
ATOM 1330 C C . LYS A 1 167 ? -6.615 17.698 19.017 1 80.04 167 LYS A C 1
ATOM 1332 O O . LYS A 1 167 ? -7.126 18.669 19.579 1 80.04 167 LYS A O 1
ATOM 1337 N N . LEU A 1 168 ? -5.743 16.994 19.553 1 81.47 168 LEU A N 1
ATOM 1338 C CA . LEU A 1 168 ? -5.278 17.277 20.907 1 81.47 168 LEU A CA 1
ATOM 1339 C C . LEU A 1 168 ? -4.449 18.556 20.941 1 81.47 168 LEU A C 1
ATOM 1341 O O . LEU A 1 168 ? -4.568 19.354 21.874 1 81.47 168 LEU A O 1
ATOM 1345 N N . ASP A 1 169 ? -3.633 18.656 19.936 1 78.22 169 ASP A N 1
ATOM 1346 C CA . ASP A 1 169 ? -2.773 19.833 19.859 1 78.22 169 ASP A CA 1
ATOM 1347 C C . ASP A 1 169 ? -3.594 21.099 19.628 1 78.22 169 ASP A C 1
ATOM 1349 O O . ASP A 1 169 ? -3.213 22.183 20.077 1 78.22 169 ASP A O 1
ATOM 1353 N N . SER A 1 170 ? -4.665 20.968 18.913 1 77.59 170 SER A N 1
ATOM 1354 C CA . SER A 1 170 ? -5.534 22.118 18.684 1 77.59 170 SER A CA 1
ATOM 1355 C C . SER A 1 170 ? -6.155 22.61 19.987 1 77.59 170 SER A C 1
ATOM 1357 O O . SER A 1 170 ? -6.579 23.763 20.082 1 77.59 170 SER A O 1
ATOM 1359 N N . LEU A 1 171 ? -6.131 21.798 20.953 1 76.26 171 LEU A N 1
ATOM 1360 C CA . LEU A 1 171 ? -6.71 22.158 22.243 1 76.26 171 LEU A CA 1
ATOM 1361 C C . LEU A 1 171 ? -5.627 22.608 23.218 1 76.26 171 LEU A C 1
ATOM 1363 O O . LEU A 1 171 ? -5.925 22.988 24.352 1 76.26 171 LEU A O 1
ATOM 1367 N N . LYS A 1 172 ? -4.35 22.336 22.733 1 70.94 172 LYS A N 1
ATOM 1368 C CA . LYS A 1 172 ? -3.26 22.782 23.596 1 70.94 172 LYS A CA 1
ATOM 1369 C C . LYS A 1 172 ? -3.155 24.305 23.605 1 70.94 172 LYS A C 1
ATOM 1371 O O . LYS A 1 172 ? -3.464 24.96 22.608 1 70.94 172 LYS A O 1
ATOM 1376 N N . GLN A 1 173 ? -2.993 24.942 24.779 1 61.81 173 GLN A N 1
ATOM 1377 C CA . GLN A 1 173 ? -2.808 26.376 24.969 1 61.81 173 GLN A CA 1
ATOM 1378 C C . GLN A 1 173 ? -1.65 26.898 24.123 1 61.81 173 GLN A C 1
ATOM 1380 O O . GLN A 1 173 ? -0.707 26.161 23.829 1 61.81 173 GLN A O 1
ATOM 1385 N N . PRO A 1 174 ? -1.83 28.092 23.324 1 55.88 174 PRO A N 1
ATOM 1386 C CA . PRO A 1 174 ? -0.809 28.732 22.491 1 55.88 174 PRO A CA 1
ATOM 1387 C C . PRO A 1 174 ? 0.599 28.579 23.061 1 55.88 174 PRO A C 1
ATOM 1389 O O . PRO A 1 174 ? 1.569 28.483 22.304 1 55.88 174 PRO A O 1
ATOM 1392 N N . LEU A 1 175 ? 0.812 28.692 24.357 1 51.29 175 LEU A N 1
ATOM 1393 C CA . LEU A 1 175 ? 2.15 28.716 24.937 1 51.29 175 LEU A CA 1
ATOM 1394 C C . LEU A 1 175 ? 2.794 27.335 24.874 1 51.29 175 LEU A C 1
ATOM 1396 O O . LEU A 1 175 ? 4.016 27.209 24.981 1 51.29 175 LEU A O 1
ATOM 1400 N N . GLU A 1 176 ? 2.033 26.394 24.902 1 51.84 176 GLU A N 1
ATOM 1401 C CA . GLU A 1 176 ? 2.59 25.047 24.976 1 51.84 176 GLU A CA 1
ATOM 1402 C C . GLU A 1 176 ? 2.947 24.521 23.589 1 51.84 176 GLU A C 1
ATOM 1404 O O . GLU A 1 176 ? 3.54 23.448 23.46 1 51.84 176 GLU A O 1
ATOM 1409 N N . LEU A 1 177 ? 2.523 25.178 22.598 1 51.2 177 LEU A N 1
ATOM 1410 C CA . LEU A 1 177 ? 2.801 24.726 21.239 1 51.2 177 LEU A CA 1
ATOM 1411 C C . LEU A 1 177 ? 4.285 24.859 20.915 1 51.2 177 LEU A C 1
ATOM 1413 O O . LEU A 1 177 ? 4.732 25.908 20.446 1 51.2 177 LEU A O 1
ATOM 1417 N N . HIS A 1 178 ? 5.264 24.511 21.723 1 42.07 178 HIS A N 1
ATOM 1418 C CA . HIS A 1 178 ? 6.637 24.483 21.231 1 42.07 178 HIS A CA 1
ATOM 1419 C C . HIS A 1 178 ? 6.728 23.763 19.89 1 42.07 178 HIS A C 1
ATOM 1421 O O . HIS A 1 178 ? 6.06 22.748 19.679 1 42.07 178 HIS A O 1
ATOM 1427 N N . PRO A 1 179 ? 7.263 24.434 18.854 1 41.37 179 PRO A N 1
ATOM 1428 C CA . PRO A 1 179 ? 7.447 23.876 17.512 1 41.37 179 PRO A CA 1
ATOM 1429 C C . PRO A 1 179 ? 7.953 22.436 17.536 1 41.37 179 PRO A C 1
ATOM 1431 O O . PRO A 1 179 ? 9.017 22.161 18.096 1 41.37 179 PRO A O 1
ATOM 1434 N N . GLN A 1 180 ? 7.239 21.504 17.771 1 42.39 180 GLN A N 1
ATOM 1435 C CA . GLN A 1 180 ? 7.804 20.178 17.549 1 42.39 180 GLN A CA 1
ATOM 1436 C C . GLN A 1 180 ? 8.522 20.104 16.204 1 42.39 180 GLN A C 1
ATOM 1438 O O . GLN A 1 180 ? 8.038 20.642 15.206 1 42.39 180 GLN A O 1
ATOM 1443 N N . PRO A 1 181 ? 9.815 19.839 16.16 1 37.12 181 PRO A N 1
ATOM 1444 C CA . PRO A 1 181 ? 10.575 19.753 14.91 1 37.12 181 PRO A CA 1
ATOM 1445 C C . PRO A 1 181 ? 9.806 19.038 13.801 1 37.12 181 PRO A C 1
ATOM 1447 O O . PRO A 1 181 ? 8.984 18.162 14.08 1 37.12 181 PRO A O 1
ATOM 1450 N N . ALA A 1 182 ? 9.595 19.645 12.669 1 35.27 182 ALA A N 1
ATOM 1451 C CA . ALA A 1 182 ? 9.047 19.121 11.421 1 35.27 182 ALA A CA 1
ATOM 1452 C C . ALA A 1 182 ? 9.281 17.617 11.308 1 35.27 182 ALA A C 1
ATOM 1454 O O . ALA A 1 182 ? 10.415 17.148 11.431 1 35.27 182 ALA A O 1
ATOM 1455 N N . GLN A 1 183 ? 8.468 16.727 11.787 1 36.81 183 GLN A N 1
ATOM 1456 C CA . GLN A 1 183 ? 8.516 15.278 11.629 1 36.81 183 GLN A CA 1
ATOM 1457 C C . GLN A 1 183 ? 9.115 14.89 10.28 1 36.81 183 GLN A C 1
ATOM 1459 O O . GLN A 1 183 ? 8.639 15.336 9.233 1 36.81 183 GLN A O 1
ATOM 1464 N N . ASP A 1 184 ? 10.336 14.667 10.204 1 34.19 184 ASP A N 1
ATOM 1465 C CA . ASP A 1 184 ? 11.103 14.159 9.07 1 34.19 184 ASP A CA 1
ATOM 1466 C C . ASP A 1 184 ? 10.27 13.192 8.232 1 34.19 184 ASP A C 1
ATOM 1468 O O . ASP A 1 184 ? 9.454 12.44 8.77 1 34.19 184 ASP A O 1
ATOM 1472 N N . MET A 1 185 ? 9.933 13.485 7.024 1 35.06 185 MET A N 1
ATOM 1473 C CA . MET A 1 185 ? 9.38 12.639 5.971 1 35.06 185 MET A CA 1
ATOM 1474 C C . MET A 1 185 ? 9.84 11.194 6.137 1 35.06 185 MET A C 1
ATOM 1476 O O . MET A 1 185 ? 10.708 10.726 5.398 1 35.06 185 MET A O 1
ATOM 1480 N N . SER A 1 186 ? 9.973 10.747 7.465 1 36.89 186 SER A N 1
ATOM 1481 C CA . SER A 1 186 ? 10.44 9.377 7.65 1 36.89 186 SER A CA 1
ATOM 1482 C C . SER A 1 186 ? 9.519 8.381 6.955 1 36.89 186 SER A C 1
ATOM 1484 O O . SER A 1 186 ? 8.347 8.676 6.71 1 36.89 186 SER A O 1
ATOM 1486 N N . GLU A 1 187 ? 9.994 7.442 6.504 1 41.77 187 GLU A N 1
ATOM 1487 C CA . GLU A 1 187 ? 9.354 6.341 5.79 1 41.77 187 GLU A CA 1
ATOM 1488 C C . GLU A 1 187 ? 8.154 5.805 6.565 1 41.77 187 GLU A C 1
ATOM 1490 O O . GLU A 1 187 ? 8.177 5.749 7.796 1 41.77 187 GLU A O 1
ATOM 1495 N N . PRO A 1 188 ? 6.991 5.839 6.102 1 41.59 188 PRO A N 1
ATOM 1496 C CA . PRO A 1 188 ? 5.729 5.421 6.719 1 41.59 188 PRO A CA 1
ATOM 1497 C C . PRO A 1 188 ? 5.916 4.317 7.756 1 41.59 188 PRO A C 1
ATOM 1499 O O . PRO A 1 188 ? 5.16 4.243 8.728 1 41.59 188 PRO A O 1
ATOM 1502 N N . GLY A 1 189 ? 6.731 3.407 7.665 1 41.83 189 GLY A N 1
ATOM 1503 C CA . GLY A 1 189 ? 6.942 2.353 8.645 1 41.83 189 GLY A CA 1
ATOM 1504 C C . GLY A 1 189 ? 7.521 2.861 9.952 1 41.83 189 GLY A C 1
ATOM 1505 O O . GLY A 1 189 ? 7.483 2.163 10.967 1 41.83 189 GLY A O 1
ATOM 1506 N N . ASP A 1 190 ? 8.229 3.906 10.029 1 42.16 190 ASP A N 1
ATOM 1507 C CA . ASP A 1 190 ? 9.051 4.373 11.141 1 42.16 190 ASP A CA 1
ATOM 1508 C C . ASP A 1 190 ? 8.229 5.216 12.114 1 42.16 190 ASP A C 1
ATOM 1510 O O . ASP A 1 190 ? 8.68 5.508 13.224 1 42.16 190 ASP A O 1
ATOM 1514 N N . GLU A 1 191 ? 7.186 5.791 11.736 1 41.95 191 GLU A N 1
ATOM 1515 C CA . GLU A 1 191 ? 6.47 6.748 12.575 1 41.95 191 GLU A CA 1
ATOM 1516 C C . GLU A 1 191 ? 5.897 6.071 13.817 1 41.95 191 GLU A C 1
ATOM 1518 O O . GLU A 1 191 ? 5.595 6.738 14.809 1 41.95 191 GLU A O 1
ATOM 1523 N N . ALA A 1 192 ? 5.573 4.88 13.764 1 40.82 192 ALA A N 1
ATOM 1524 C CA . ALA A 1 192 ? 4.998 4.25 14.95 1 40.82 192 ALA A CA 1
ATOM 1525 C C . ALA A 1 192 ? 5.932 4.383 16.149 1 40.82 192 ALA A C 1
ATOM 1527 O O . ALA A 1 192 ? 5.515 4.187 17.293 1 40.82 192 ALA A O 1
ATOM 1528 N N . ALA A 1 193 ? 7.235 4.549 15.938 1 38.85 193 ALA A N 1
ATOM 1529 C CA . ALA A 1 193 ? 8.221 4.464 17.012 1 38.85 193 ALA A CA 1
ATOM 1530 C C . ALA A 1 193 ? 8.214 5.73 17.864 1 38.85 193 ALA A C 1
ATOM 1532 O O . ALA A 1 193 ? 8.704 5.727 18.996 1 38.85 193 ALA A O 1
ATOM 1533 N N . ASP A 1 194 ? 7.818 6.821 17.334 1 37.96 194 ASP A N 1
ATOM 1534 C CA . ASP A 1 194 ? 8.16 8.049 18.045 1 37.96 194 ASP A CA 1
ATOM 1535 C C . ASP A 1 194 ? 7.211 8.288 19.217 1 37.96 194 ASP A C 1
ATOM 1537 O O . ASP A 1 194 ? 7.29 9.321 19.885 1 37.96 194 ASP A O 1
ATOM 1541 N N . GLU A 1 195 ? 6.15 7.54 19.35 1 37.56 195 GLU A N 1
ATOM 1542 C CA . GLU A 1 195 ? 5.222 7.991 20.383 1 37.56 195 GLU A CA 1
ATOM 1543 C C . GLU A 1 195 ? 5.816 7.807 21.777 1 37.56 195 GLU A C 1
ATOM 1545 O O . GLU A 1 195 ? 5.109 7.928 22.78 1 37.56 195 GLU A O 1
ATOM 1550 N N . SER A 1 196 ? 7.072 7.373 21.911 1 35.03 196 SER A N 1
ATOM 1551 C CA . SER A 1 196 ? 7.442 7.279 23.32 1 35.03 196 SER A CA 1
ATOM 1552 C C . SER A 1 196 ? 7.595 8.662 23.944 1 35.03 196 SER A C 1
ATOM 1554 O O . SER A 1 196 ? 8.388 8.846 24.871 1 35.03 196 SER A O 1
ATOM 1556 N N . THR A 1 197 ? 7.124 9.688 23.295 1 34.26 197 THR A N 1
ATOM 1557 C CA . THR A 1 197 ? 7.397 10.907 24.048 1 34.26 197 THR A CA 1
ATOM 1558 C C . THR A 1 197 ? 6.638 10.907 25.372 1 34.26 197 THR A C 1
ATOM 1560 O O . THR A 1 197 ? 5.722 11.708 25.569 1 34.26 197 THR A O 1
ATOM 1563 N N . ASP A 1 198 ? 6.097 9.843 25.903 1 34.73 198 ASP A N 1
ATOM 1564 C CA . ASP A 1 198 ? 5.625 9.975 27.278 1 34.73 198 ASP A CA 1
ATOM 1565 C C . ASP A 1 198 ? 6.673 10.656 28.155 1 34.73 198 ASP A C 1
ATOM 1567 O O . ASP A 1 198 ? 7.872 10.42 27.996 1 34.73 198 ASP A O 1
ATOM 1571 N N . PRO A 1 199 ? 6.484 11.786 28.8 1 33.94 199 PRO A N 1
ATOM 1572 C CA . PRO A 1 199 ? 7.438 12.3 29.785 1 33.94 199 PRO A CA 1
ATOM 1573 C C . PRO A 1 199 ? 8.081 11.194 30.618 1 33.94 199 PRO A C 1
ATOM 1575 O O . PRO A 1 199 ? 7.478 10.136 30.816 1 33.94 199 PRO A O 1
ATOM 1578 N N . PRO A 1 200 ? 9.441 11.171 30.781 1 34.26 200 PRO A N 1
ATOM 1579 C CA . PRO A 1 200 ? 10.162 10.231 31.643 1 34.26 200 PRO A CA 1
ATOM 1580 C C . PRO A 1 200 ? 9.443 9.97 32.964 1 34.26 200 PRO A C 1
ATOM 1582 O O . PRO A 1 200 ? 9.261 10.891 33.765 1 34.26 200 PRO A O 1
ATOM 1585 N N . ALA A 1 201 ? 8.273 9.286 33.094 1 34.78 201 ALA A N 1
ATOM 1586 C CA . ALA A 1 201 ? 7.81 8.953 34.439 1 34.78 201 ALA A CA 1
ATOM 1587 C C . ALA A 1 201 ? 8.968 8.488 35.318 1 34.78 201 ALA A C 1
ATOM 1589 O O . ALA A 1 201 ? 10.013 8.075 34.811 1 34.78 201 ALA A O 1
ATOM 1590 N N . ALA A 1 202 ? 8.845 8.428 36.671 1 36.26 202 ALA A N 1
ATOM 1591 C CA . ALA A 1 202 ? 9.684 8.03 37.798 1 36.26 202 ALA A CA 1
ATOM 1592 C C . ALA A 1 202 ? 10.308 6.658 37.56 1 36.26 202 ALA A C 1
ATOM 1594 O O . ALA A 1 202 ? 9.739 5.825 36.852 1 36.26 202 ALA A O 1
ATOM 1595 N N . PRO A 1 203 ? 11.606 6.38 38.014 1 39.18 203 PRO A N 1
ATOM 1596 C CA . PRO A 1 203 ? 12.441 5.177 37.966 1 39.18 203 PRO A CA 1
ATOM 1597 C C . PRO A 1 203 ? 11.697 3.924 38.421 1 39.18 203 PRO A C 1
ATOM 1599 O O . PRO A 1 203 ? 11.575 3.677 39.623 1 39.18 203 PRO A O 1
ATOM 1602 N N . ARG A 1 204 ? 10.465 3.662 38.181 1 41.81 204 ARG A N 1
ATOM 1603 C CA . ARG A 1 204 ? 10.044 2.383 38.743 1 41.81 204 ARG A CA 1
ATOM 1604 C C . ARG A 1 204 ? 10.928 1.246 38.242 1 41.81 204 ARG A C 1
ATOM 1606 O O . ARG A 1 204 ? 11.552 1.358 37.184 1 41.81 204 ARG A O 1
ATOM 1613 N N . PRO A 1 205 ? 11.229 0.223 38.987 1 42.82 205 PRO A N 1
ATOM 1614 C CA . PRO A 1 205 ? 12.107 -0.903 38.66 1 42.82 205 PRO A CA 1
ATOM 1615 C C . PRO A 1 205 ? 11.886 -1.432 37.245 1 42.82 205 PRO A C 1
ATOM 1617 O O . PRO A 1 205 ? 10.744 -1.664 36.84 1 42.82 205 PRO A O 1
ATOM 1620 N N . ARG A 1 206 ? 12.72 -1.026 36.227 1 49.04 206 ARG A N 1
ATOM 1621 C CA . ARG A 1 206 ? 12.757 -1.183 34.777 1 49.04 206 ARG A CA 1
ATOM 1622 C C . ARG A 1 206 ? 12.525 -2.636 34.377 1 49.04 206 ARG A C 1
ATOM 1624 O O . ARG A 1 206 ? 13.308 -3.517 34.737 1 49.04 206 ARG A O 1
ATOM 1631 N N . SER A 1 207 ? 11.281 -3.109 34.244 1 52.09 207 SER A N 1
ATOM 1632 C CA . SER A 1 207 ? 10.965 -4.427 33.704 1 52.09 207 SER A CA 1
ATOM 1633 C C . SER A 1 207 ? 11.88 -4.778 32.535 1 52.09 207 SER A C 1
ATOM 1635 O O . SER A 1 207 ? 12.521 -3.899 31.955 1 52.09 207 SER A O 1
ATOM 1637 N N . LEU A 1 208 ? 12.336 -6.132 32.412 1 52.93 208 LEU A N 1
ATOM 1638 C CA . LEU A 1 208 ? 13.164 -6.641 31.324 1 52.93 208 LEU A CA 1
ATOM 1639 C C . LEU A 1 208 ? 12.771 -6.001 29.997 1 52.93 208 LEU A C 1
ATOM 1641 O O . LEU A 1 208 ? 13.633 -5.7 29.168 1 52.93 208 LEU A O 1
ATOM 1645 N N . LYS A 1 209 ? 11.493 -5.695 29.923 1 58.58 209 LYS A N 1
ATOM 1646 C CA . LYS A 1 209 ? 11.003 -5.075 28.695 1 58.58 209 LYS A CA 1
ATOM 1647 C C . LYS A 1 209 ? 11.529 -3.65 28.551 1 58.58 209 LYS A C 1
ATOM 1649 O O . LYS A 1 209 ? 11.912 -3.231 27.456 1 58.58 209 LYS A O 1
ATOM 1654 N N . SER A 1 210 ? 11.574 -3.029 29.664 1 58.89 210 SER A N 1
ATOM 1655 C CA . SER A 1 210 ? 12.072 -1.658 29.624 1 58.89 210 SER A CA 1
ATOM 1656 C C . SER A 1 210 ? 13.57 -1.622 29.337 1 58.89 210 SER A C 1
ATOM 1658 O O . SER A 1 210 ? 14.048 -0.743 28.617 1 58.89 210 SER A O 1
ATOM 1660 N N . ARG A 1 211 ? 14.31 -2.634 29.851 1 58.28 211 ARG A N 1
ATOM 1661 C CA . ARG A 1 211 ? 15.751 -2.686 29.626 1 58.28 211 ARG A CA 1
ATOM 1662 C C . ARG A 1 211 ? 16.066 -2.985 28.164 1 58.28 211 ARG A C 1
ATOM 1664 O O . ARG A 1 211 ? 16.969 -2.38 27.582 1 58.28 211 ARG A O 1
ATOM 1671 N N . VAL A 1 212 ? 15.37 -4.014 27.737 1 59.81 212 VAL A N 1
ATOM 1672 C CA . VAL A 1 212 ? 15.607 -4.393 26.348 1 59.81 212 VAL A CA 1
ATOM 1673 C C . VAL A 1 212 ? 15.211 -3.244 25.424 1 59.81 212 VAL A C 1
ATOM 1675 O O . VAL A 1 212 ? 15.92 -2.94 24.462 1 59.81 212 VAL A O 1
ATOM 1678 N N . GLY A 1 213 ? 14.171 -2.704 25.778 1 62.06 213 GLY A N 1
ATOM 1679 C CA . GLY A 1 213 ? 13.742 -1.545 25.011 1 62.06 213 GLY A CA 1
ATOM 1680 C C . GLY A 1 213 ? 14.737 -0.401 25.052 1 62.06 213 GLY A C 1
ATOM 1681 O O . GLY A 1 213 ? 15.009 0.229 24.028 1 62.06 213 GLY A O 1
ATOM 1682 N N . GLY A 1 214 ? 15.237 -0.205 26.223 1 59.78 214 GLY A N 1
ATOM 1683 C CA . GLY A 1 214 ? 16.249 0.829 26.366 1 59.78 214 GLY A CA 1
ATOM 1684 C C . GLY A 1 214 ? 17.511 0.543 25.573 1 59.78 214 GLY A C 1
ATOM 1685 O O . GLY A 1 214 ? 18.07 1.442 24.942 1 59.78 214 GLY A O 1
ATOM 1686 N N . TYR A 1 215 ? 17.938 -0.717 25.614 1 61.35 215 TYR A N 1
ATOM 1687 C CA . TYR A 1 215 ? 19.119 -1.115 24.856 1 61.35 215 TYR A CA 1
ATOM 1688 C C . TYR A 1 215 ? 18.895 -0.931 23.36 1 61.35 215 TYR A C 1
ATOM 1690 O O . TYR A 1 215 ? 19.777 -0.443 22.65 1 61.35 215 TYR A O 1
ATOM 1698 N N . LEU A 1 216 ? 17.798 -1.334 22.967 1 66.27 216 LEU A N 1
ATOM 1699 C CA . LEU A 1 216 ? 17.493 -1.222 21.545 1 66.27 216 LEU A CA 1
ATOM 1700 C C . LEU A 1 216 ? 17.439 0.24 21.114 1 66.27 216 LEU A C 1
ATOM 1702 O O . LEU A 1 216 ? 17.97 0.602 20.062 1 66.27 216 LEU A O 1
ATOM 1706 N N . LYS A 1 217 ? 16.903 0.986 21.981 1 64.91 217 LYS A N 1
ATOM 1707 C CA . LYS A 1 217 ? 16.793 2.411 21.68 1 64.91 217 LYS A CA 1
ATOM 1708 C C . LYS A 1 217 ? 18.166 3.077 21.664 1 64.91 217 LYS A C 1
ATOM 1710 O O . LYS A 1 217 ? 18.431 3.944 20.829 1 64.91 217 LYS A O 1
ATOM 1715 N N . ARG A 1 218 ? 19.03 2.588 22.525 1 65.59 218 ARG A N 1
ATOM 1716 C CA . ARG A 1 218 ? 20.379 3.139 22.602 1 65.59 218 ARG A CA 1
ATOM 1717 C C . ARG A 1 218 ? 21.182 2.797 21.352 1 65.59 218 ARG A C 1
ATOM 1719 O O . ARG A 1 218 ? 22.062 3.56 20.945 1 65.59 218 ARG A O 1
ATOM 1726 N N . ASN A 1 219 ? 20.812 1.637 20.84 1 65.79 219 ASN A N 1
ATOM 1727 C CA . ASN A 1 219 ? 21.519 1.213 19.637 1 65.79 219 ASN A CA 1
ATOM 1728 C C . ASN A 1 219 ? 20.724 1.536 18.375 1 65.79 219 ASN A C 1
ATOM 1730 O O . ASN A 1 219 ? 20.99 0.978 17.309 1 65.79 219 ASN A O 1
ATOM 1734 N N . ARG A 1 220 ? 19.807 2.308 18.448 1 68.29 220 ARG A N 1
ATOM 1735 C CA . ARG A 1 220 ? 19.026 2.852 17.342 1 68.29 220 ARG A CA 1
ATOM 1736 C C . ARG A 1 220 ? 18.186 1.765 16.679 1 68.29 220 ARG A C 1
ATOM 1738 O O . ARG A 1 220 ? 17.995 1.778 15.461 1 68.29 220 ARG A O 1
ATOM 1745 N N . ILE A 1 221 ? 17.906 0.747 17.454 1 69.69 221 ILE A N 1
ATOM 1746 C CA . ILE A 1 221 ? 17.138 -0.361 16.896 1 69.69 221 ILE A CA 1
ATOM 1747 C C . ILE A 1 221 ? 15.685 -0.264 17.354 1 69.69 221 ILE A C 1
ATOM 1749 O O . ILE A 1 221 ? 15.414 -0.021 18.533 1 69.69 221 ILE A O 1
ATOM 1753 N N . ARG A 1 222 ? 14.856 -0.494 16.35 1 66.05 222 ARG A N 1
ATOM 1754 C CA . ARG A 1 222 ? 13.433 -0.503 16.67 1 66.05 222 ARG A CA 1
ATOM 1755 C C . ARG A 1 222 ? 13.091 -1.651 17.614 1 66.05 222 ARG A C 1
ATOM 1757 O O . ARG A 1 222 ? 13.669 -2.735 17.516 1 66.05 222 ARG A O 1
ATOM 1764 N N . THR A 1 223 ? 12.273 -1.388 18.506 1 59.63 223 THR A N 1
ATOM 1765 C CA . THR A 1 223 ? 11.873 -2.393 19.485 1 59.63 223 THR A CA 1
ATOM 1766 C C . THR A 1 223 ? 11.096 -3.522 18.813 1 59.63 223 THR A C 1
ATOM 1768 O O . THR A 1 223 ? 11.01 -4.629 19.351 1 59.63 223 THR A O 1
ATOM 1771 N N . HIS A 1 224 ? 10.565 -3.123 17.645 1 61.98 224 HIS A N 1
ATOM 1772 C CA . HIS A 1 224 ? 9.801 -4.151 16.948 1 61.98 224 HIS A CA 1
ATOM 1773 C C . HIS A 1 224 ? 10.674 -4.906 15.952 1 61.98 224 HIS A C 1
ATOM 1775 O O . HIS A 1 224 ? 11.265 -4.301 15.055 1 61.98 224 HIS A O 1
ATOM 1781 N N . LEU A 1 225 ? 10.878 -6.204 16.251 1 65.31 225 LEU A N 1
ATOM 1782 C CA . LEU A 1 225 ? 11.981 -6.999 15.722 1 65.31 225 LEU A CA 1
ATOM 1783 C C . LEU A 1 225 ? 11.685 -7.461 14.299 1 65.31 225 LEU A C 1
ATOM 1785 O O . LEU A 1 225 ? 12.606 -7.716 13.521 1 65.31 225 LEU A O 1
ATOM 1789 N N . PHE A 1 226 ? 10.44 -7.654 13.917 1 76.47 226 PHE A N 1
ATOM 1790 C CA . PHE A 1 226 ? 10.223 -8.21 12.587 1 76.47 226 PHE A CA 1
ATOM 1791 C C . PHE A 1 226 ? 9.283 -7.324 11.777 1 76.47 226 PHE A C 1
ATOM 1793 O O . PHE A 1 226 ? 8.067 -7.521 11.795 1 76.47 226 PHE A O 1
ATOM 1800 N N . SER A 1 227 ? 9.97 -6.386 11.193 1 80.49 227 SER A N 1
ATOM 1801 C CA . SER A 1 227 ? 9.2 -5.446 10.386 1 80.49 227 SER A CA 1
ATOM 1802 C C . SER A 1 227 ? 9.309 -5.774 8.9 1 80.49 227 SER A C 1
ATOM 1804 O O . SER A 1 227 ? 9.669 -6.893 8.531 1 80.49 227 SER A O 1
ATOM 1806 N N . GLY A 1 228 ? 8.936 -4.886 8.113 1 82.19 228 GLY A N 1
ATOM 1807 C CA . GLY A 1 228 ? 8.896 -5.073 6.672 1 82.19 228 GLY A CA 1
ATOM 1808 C C . GLY A 1 228 ? 10.257 -5.37 6.071 1 82.19 228 GLY A C 1
ATOM 1809 O O . GLY A 1 228 ? 10.383 -6.234 5.2 1 82.19 228 GLY A O 1
ATOM 1810 N N . ILE A 1 229 ? 11.265 -4.78 6.601 1 85.06 229 ILE A N 1
ATOM 1811 C CA . ILE A 1 229 ? 12.608 -4.967 6.062 1 85.06 229 ILE A CA 1
ATOM 1812 C C . ILE A 1 229 ? 13.087 -6.387 6.353 1 85.06 229 ILE A C 1
ATOM 1814 O O . ILE A 1 229 ? 13.632 -7.058 5.473 1 85.06 229 ILE A O 1
ATOM 1818 N N . GLU A 1 230 ? 12.895 -6.804 7.6 1 89.01 230 GLU A N 1
ATOM 1819 C CA . GLU A 1 230 ? 13.293 -8.163 7.955 1 89.01 230 GLU A CA 1
ATOM 1820 C C . GLU A 1 230 ? 12.53 -9.195 7.13 1 89.01 230 GLU A C 1
ATOM 1822 O O . GLU A 1 230 ? 13.089 -10.223 6.741 1 89.01 230 GLU A O 1
ATOM 1827 N N . TYR A 1 231 ? 11.29 -8.932 6.985 1 92.43 231 TYR A N 1
ATOM 1828 C CA . TYR A 1 231 ? 10.503 -9.825 6.141 1 92.43 231 TYR A CA 1
ATOM 1829 C C . TYR A 1 231 ? 11.142 -9.979 4.766 1 92.43 231 TYR A C 1
ATOM 1831 O O . TYR A 1 231 ? 11.343 -11.099 4.291 1 92.43 231 TYR A O 1
ATOM 1839 N N . GLU A 1 232 ? 11.495 -8.908 4.156 1 92.62 232 GLU A N 1
ATOM 1840 C CA . GLU A 1 232 ? 12.087 -8.924 2.822 1 92.62 232 GLU A CA 1
ATOM 1841 C C . GLU A 1 232 ? 13.447 -9.617 2.83 1 92.62 232 GLU A C 1
ATOM 1843 O O . GLU A 1 232 ? 13.774 -10.363 1.904 1 92.62 232 GLU A O 1
ATOM 1848 N N . MET A 1 233 ? 14.2 -9.405 3.823 1 92.59 233 MET A N 1
ATOM 1849 C CA . MET A 1 233 ? 15.53 -10.003 3.893 1 92.59 233 MET A CA 1
ATOM 1850 C C . MET A 1 233 ? 15.438 -11.514 4.076 1 92.59 233 MET A C 1
ATOM 1852 O O . MET A 1 233 ? 16.233 -12.262 3.505 1 92.59 233 MET A O 1
ATOM 1856 N N . PHE A 1 234 ? 14.486 -11.868 4.824 1 94.04 234 PHE A N 1
ATOM 1857 C CA . PHE A 1 234 ? 14.321 -13.302 5.028 1 94.04 234 PHE A CA 1
ATOM 1858 C C . PHE A 1 234 ? 13.85 -13.981 3.747 1 94.04 234 PHE A C 1
ATOM 1860 O O . PHE A 1 234 ? 14.336 -15.057 3.393 1 94.04 234 PHE A O 1
ATOM 1867 N N . VAL A 1 235 ? 13.024 -13.372 3.05 1 95.78 235 VAL A N 1
ATOM 1868 C CA . VAL A 1 235 ? 12.425 -13.982 1.868 1 95.78 235 VAL A CA 1
ATOM 1869 C C . VAL A 1 235 ? 13.422 -13.956 0.712 1 95.78 235 VAL A C 1
ATOM 1871 O O . VAL A 1 235 ? 13.556 -14.939 -0.022 1 95.78 235 VAL A O 1
ATOM 1874 N N . TYR A 1 236 ? 14.193 -12.881 0.575 1 96.32 236 TYR A N 1
ATOM 1875 C CA . TYR A 1 236 ? 14.948 -12.707 -0.661 1 96.32 236 TYR A CA 1
ATOM 1876 C C . TYR A 1 236 ? 16.441 -12.896 -0.42 1 96.32 236 TYR A C 1
ATOM 1878 O O . TYR A 1 236 ? 17.235 -12.883 -1.363 1 96.32 236 TYR A O 1
ATOM 1886 N N . ILE A 1 237 ? 16.824 -13.043 0.824 1 95.03 237 ILE A N 1
ATOM 1887 C CA . ILE A 1 237 ? 18.24 -13.271 1.088 1 95.03 237 ILE A CA 1
ATOM 1888 C C . ILE A 1 237 ? 18.42 -14.591 1.834 1 95.03 237 ILE A C 1
ATOM 1890 O O . ILE A 1 237 ? 19.031 -15.528 1.313 1 95.03 237 ILE A O 1
ATOM 1894 N N . ILE A 1 238 ? 17.767 -14.747 2.981 1 95.12 238 ILE A N 1
ATOM 1895 C CA . ILE A 1 238 ? 17.969 -15.927 3.813 1 95.12 238 ILE A CA 1
ATOM 1896 C C . ILE A 1 238 ? 17.381 -17.154 3.12 1 95.12 238 ILE A C 1
ATOM 1898 O O . ILE A 1 238 ? 17.998 -18.222 3.106 1 95.12 238 ILE A O 1
ATOM 1902 N N . ALA A 1 239 ? 16.233 -17.026 2.563 1 95.86 239 ALA A N 1
ATOM 1903 C CA . ALA A 1 239 ? 15.571 -18.152 1.909 1 95.86 239 ALA A CA 1
ATOM 1904 C C . ALA A 1 239 ? 16.399 -18.669 0.736 1 95.86 239 ALA A C 1
ATOM 1906 O O . ALA A 1 239 ? 16.72 -19.857 0.671 1 95.86 239 ALA A O 1
ATOM 1907 N N . PRO A 1 240 ? 16.836 -17.828 -0.145 1 95.5 240 PRO A N 1
ATOM 1908 C CA . PRO A 1 240 ? 17.654 -18.311 -1.26 1 95.5 240 PRO A CA 1
ATOM 1909 C C . PRO A 1 240 ? 19.028 -18.805 -0.814 1 95.5 240 PRO A C 1
ATOM 1911 O O . PRO A 1 240 ? 19.567 -19.75 -1.396 1 95.5 240 PRO A O 1
ATOM 1914 N N . LEU A 1 241 ? 19.643 -18.242 0.173 1 94.8 241 LEU A N 1
ATOM 1915 C CA . LEU A 1 241 ? 20.956 -18.653 0.66 1 94.8 241 LEU A CA 1
ATOM 1916 C C . LEU A 1 241 ? 20.895 -20.046 1.276 1 94.8 241 LEU A C 1
ATOM 1918 O O . LEU A 1 241 ? 21.833 -20.834 1.133 1 94.8 241 LEU A O 1
ATOM 1922 N N . THR A 1 242 ? 19.809 -20.384 1.92 1 94.04 242 THR A N 1
ATOM 1923 C CA . THR A 1 242 ? 19.67 -21.662 2.608 1 94.04 242 THR A CA 1
ATOM 1924 C C . THR A 1 242 ? 19.026 -22.701 1.695 1 94.04 242 THR A C 1
ATOM 1926 O O . THR A 1 242 ? 19.096 -23.902 1.966 1 94.04 242 THR A O 1
ATOM 1929 N N . GLY A 1 243 ? 18.357 -22.252 0.696 1 92.53 243 GLY A N 1
ATOM 1930 C CA . GLY A 1 243 ? 17.63 -23.16 -0.177 1 92.53 243 GLY A CA 1
ATOM 1931 C C . GLY A 1 243 ? 16.264 -23.541 0.363 1 92.53 243 GLY A C 1
ATOM 1932 O O . GLY A 1 243 ? 15.535 -24.309 -0.266 1 92.53 243 GLY A O 1
ATOM 1933 N N . LEU A 1 244 ? 15.963 -23.04 1.576 1 94.32 244 LEU A N 1
ATOM 1934 C CA . LEU A 1 244 ? 14.681 -23.32 2.213 1 94.32 244 LEU A CA 1
ATOM 1935 C C . LEU A 1 244 ? 13.674 -22.212 1.92 1 94.32 244 LEU A C 1
ATOM 1937 O O . LEU A 1 244 ? 13.168 -21.568 2.842 1 94.32 244 LEU A O 1
ATOM 1941 N N . ILE A 1 245 ? 13.388 -22.096 0.678 1 95.39 245 ILE A N 1
ATOM 1942 C CA . ILE A 1 245 ? 12.58 -20.978 0.203 1 95.39 245 ILE A CA 1
ATOM 1943 C C . ILE A 1 245 ? 11.174 -21.069 0.794 1 95.39 245 ILE A C 1
ATOM 1945 O O . ILE A 1 245 ? 10.657 -20.089 1.335 1 95.39 245 ILE A O 1
ATOM 1949 N N . PHE A 1 246 ? 10.575 -22.243 0.799 1 95.21 246 PHE A N 1
ATOM 1950 C CA . PHE A 1 246 ? 9.196 -22.411 1.241 1 95.21 246 PHE A CA 1
ATOM 1951 C C . PHE A 1 246 ? 9.085 -22.228 2.75 1 95.21 246 PHE A C 1
ATOM 1953 O O . PHE A 1 246 ? 8.384 -21.331 3.222 1 95.21 246 PHE A O 1
ATOM 1960 N N . PRO A 1 247 ? 9.846 -22.915 3.567 1 96.38 247 PRO A N 1
ATOM 1961 C CA . PRO A 1 247 ? 9.677 -22.779 5.016 1 96.38 247 PRO A CA 1
ATOM 1962 C C . PRO A 1 247 ? 10.121 -21.413 5.536 1 96.38 247 PRO A C 1
ATOM 1964 O O . PRO A 1 247 ? 9.514 -20.875 6.465 1 96.38 247 PRO A O 1
ATOM 1967 N N . VAL A 1 248 ? 11.174 -20.856 4.988 1 96.1 248 VAL A N 1
ATOM 1968 C CA . VAL A 1 248 ? 11.666 -19.566 5.458 1 96.1 248 VAL A CA 1
ATOM 1969 C C . VAL A 1 248 ? 10.657 -18.472 5.117 1 96.1 248 VAL A C 1
ATOM 1971 O O . VAL A 1 248 ? 10.418 -17.567 5.92 1 96.1 248 VAL A O 1
ATOM 1974 N N . THR A 1 249 ? 10.085 -18.551 3.962 1 96.29 249 THR A N 1
ATOM 1975 C CA . THR A 1 249 ? 9.092 -17.558 3.568 1 96.29 249 THR A CA 1
ATOM 1976 C C . THR A 1 249 ? 7.845 -17.663 4.441 1 96.29 249 THR A C 1
ATOM 1978 O O . THR A 1 249 ? 7.287 -16.648 4.862 1 96.29 249 THR A O 1
ATOM 1981 N N . VAL A 1 250 ? 7.431 -18.842 4.781 1 96.72 250 VAL A N 1
ATOM 1982 C CA . VAL A 1 250 ? 6.275 -19.06 5.643 1 96.72 250 VAL A CA 1
ATOM 1983 C C . VAL A 1 250 ? 6.566 -18.526 7.044 1 96.72 250 VAL A C 1
ATOM 1985 O O . VAL A 1 250 ? 5.729 -17.846 7.642 1 96.72 250 VAL A O 1
ATOM 1988 N N . PHE A 1 251 ? 7.709 -18.821 7.497 1 96.18 251 PHE A N 1
ATOM 1989 C CA . PHE A 1 251 ? 8.121 -18.324 8.805 1 96.18 251 PHE A CA 1
ATOM 1990 C C . PHE A 1 251 ? 8.133 -16.801 8.826 1 96.18 251 PHE A C 1
ATOM 1992 O O . PHE A 1 251 ? 7.611 -16.184 9.758 1 96.18 251 PHE A O 1
ATOM 1999 N N . ALA A 1 252 ? 8.743 -16.229 7.815 1 95.07 252 ALA A N 1
ATOM 2000 C CA . ALA A 1 252 ? 8.827 -14.774 7.728 1 95.07 252 ALA A CA 1
ATOM 2001 C C . ALA A 1 252 ? 7.437 -14.147 7.665 1 95.07 252 ALA A C 1
ATOM 2003 O O . ALA A 1 252 ? 7.182 -13.124 8.305 1 95.07 252 ALA A O 1
ATOM 2004 N N . GLY A 1 253 ? 6.575 -14.74 6.938 1 95.2 253 GLY A N 1
ATOM 2005 C CA . GLY A 1 253 ? 5.205 -14.258 6.857 1 95.2 253 GLY A CA 1
ATOM 2006 C C . GLY A 1 253 ? 4.467 -14.33 8.18 1 95.2 253 GLY A C 1
ATOM 2007 O O . GLY A 1 253 ? 3.778 -13.384 8.565 1 95.2 253 GLY A O 1
ATOM 2008 N N . ALA A 1 254 ? 4.645 -15.414 8.89 1 95.22 254 ALA A N 1
ATOM 2009 C CA . ALA A 1 254 ? 4.007 -15.588 10.192 1 95.22 254 ALA A CA 1
ATOM 2010 C C . ALA A 1 254 ? 4.537 -14.575 11.203 1 95.22 254 ALA A C 1
ATOM 2012 O O . ALA A 1 254 ? 3.768 -14.005 11.98 1 95.22 254 ALA A O 1
ATOM 2013 N N . ALA A 1 255 ? 5.792 -14.372 11.13 1 92.82 255 ALA A N 1
ATOM 2014 C CA . ALA A 1 255 ? 6.418 -13.416 12.039 1 92.82 255 ALA A CA 1
ATOM 2015 C C . ALA A 1 255 ? 5.944 -11.994 11.752 1 92.82 255 ALA A C 1
ATOM 2017 O O . ALA A 1 255 ? 5.669 -11.226 12.677 1 92.82 255 ALA A O 1
ATOM 2018 N N . MET A 1 256 ? 5.86 -11.706 10.513 1 91.48 256 MET A N 1
ATOM 2019 C CA . MET A 1 256 ? 5.389 -10.381 10.118 1 91.48 256 MET A CA 1
ATOM 2020 C C . MET A 1 256 ? 3.942 -10.167 10.548 1 91.48 256 MET A C 1
ATOM 2022 O O . MET A 1 256 ? 3.589 -9.095 11.044 1 91.48 256 MET A O 1
ATOM 2026 N N . LEU A 1 257 ? 3.089 -11.142 10.398 1 92.03 257 LEU A N 1
ATOM 2027 C CA . LEU A 1 257 ? 1.688 -11.046 10.792 1 92.03 257 LEU A CA 1
ATOM 2028 C C . LEU A 1 257 ? 1.559 -10.887 12.304 1 92.03 257 LEU A C 1
ATOM 2030 O O . LEU A 1 257 ? 0.723 -10.117 12.782 1 92.03 257 LEU A O 1
ATOM 2034 N N . ALA A 1 258 ? 2.37 -11.602 13.011 1 90.29 258 ALA A N 1
ATOM 2035 C CA . ALA A 1 258 ? 2.367 -11.478 14.466 1 90.29 258 ALA A CA 1
ATOM 2036 C C . ALA A 1 258 ? 2.71 -10.054 14.895 1 90.29 258 ALA A C 1
ATOM 2038 O O . ALA A 1 258 ? 2.076 -9.501 15.797 1 90.29 258 ALA A O 1
ATOM 2039 N N . PHE A 1 259 ? 3.604 -9.515 14.241 1 86.34 259 PHE A N 1
ATOM 2040 C CA . PHE A 1 259 ? 4.004 -8.145 14.54 1 86.34 259 PHE A CA 1
ATOM 2041 C C . PHE A 1 259 ? 2.897 -7.165 14.173 1 86.34 259 PHE A C 1
ATOM 2043 O O . PHE A 1 259 ? 2.612 -6.231 14.926 1 86.34 259 PHE A O 1
ATOM 2050 N N . GLU A 1 260 ? 2.358 -7.346 13.097 1 85.77 260 GLU A N 1
ATOM 2051 C CA . GLU A 1 260 ? 1.269 -6.474 12.669 1 85.77 260 GLU A CA 1
ATOM 2052 C C . GLU A 1 260 ? 0.095 -6.539 13.643 1 85.77 260 GLU A C 1
ATOM 2054 O O . GLU A 1 260 ? -0.552 -5.525 13.911 1 85.77 260 GLU A O 1
ATOM 2059 N N . PHE A 1 261 ? -0.155 -7.706 14.143 1 87.29 261 PHE A N 1
ATOM 2060 C CA . PHE A 1 261 ? -1.228 -7.86 15.119 1 87.29 261 PHE A CA 1
ATOM 2061 C C . PHE A 1 261 ? -0.91 -7.095 16.398 1 87.29 261 PHE A C 1
ATOM 2063 O O . PHE A 1 261 ? -1.802 -6.508 17.014 1 87.29 261 PHE A O 1
ATOM 2070 N N . LEU A 1 262 ? 0.293 -7.037 16.783 1 84.7 262 LEU A N 1
ATOM 2071 C CA . LEU A 1 262 ? 0.714 -6.272 17.952 1 84.7 262 LEU A CA 1
ATOM 2072 C C . LEU A 1 262 ? 0.508 -4.778 17.726 1 84.7 262 LEU A C 1
ATOM 2074 O O . LEU A 1 262 ? 0.046 -4.068 18.622 1 84.7 262 LEU A O 1
ATOM 2078 N N . LEU A 1 263 ? 0.831 -4.369 16.544 1 81.77 263 LEU A N 1
ATOM 2079 C CA . LEU A 1 263 ? 0.66 -2.958 16.212 1 81.77 263 LEU A CA 1
ATOM 2080 C C . LEU A 1 263 ? -0.815 -2.573 16.217 1 81.77 263 LEU A C 1
ATOM 2082 O O . LEU A 1 263 ? -1.176 -1.488 16.676 1 81.77 263 LEU A O 1
ATOM 2086 N N . ILE A 1 264 ? -1.572 -3.456 15.721 1 84.82 264 ILE A N 1
ATOM 2087 C CA . ILE A 1 264 ? -3.012 -3.227 15.693 1 84.82 264 ILE A CA 1
ATOM 2088 C C . ILE A 1 264 ? -3.552 -3.158 17.12 1 84.82 264 ILE A C 1
ATOM 2090 O O . ILE A 1 264 ? -4.388 -2.307 17.434 1 84.82 264 ILE A O 1
ATOM 2094 N N . TYR A 1 265 ? -3.066 -4.022 17.921 1 85.77 265 TYR A N 1
ATOM 2095 C CA . TYR A 1 265 ? -3.487 -4.029 19.317 1 85.77 265 TYR A CA 1
ATOM 2096 C C . TYR A 1 265 ? -3.098 -2.729 20.01 1 85.77 265 TYR A C 1
ATOM 2098 O O . TYR A 1 265 ? -3.892 -2.156 20.76 1 85.77 265 TYR A O 1
ATOM 2106 N N . LYS A 1 266 ? -1.983 -2.245 19.765 1 83.9 266 LYS A N 1
ATOM 2107 C CA . LYS A 1 266 ? -1.526 -0.979 20.331 1 83.9 266 LYS A CA 1
ATOM 2108 C C . LYS A 1 266 ? -2.391 0.182 19.847 1 83.9 266 LYS A C 1
ATOM 2110 O O . LYS A 1 266 ? -2.717 1.084 20.621 1 83.9 266 LYS A O 1
ATOM 2115 N N . LEU A 1 267 ? -2.676 0.161 18.618 1 85.07 267 LEU A N 1
ATOM 2116 C CA . LEU A 1 267 ? -3.531 1.202 18.06 1 85.07 267 LEU A CA 1
ATOM 2117 C C . LEU A 1 267 ? -4.924 1.151 18.68 1 85.07 267 LEU A C 1
ATOM 2119 O O . LEU A 1 267 ? -5.514 2.192 18.977 1 85.07 267 LEU A O 1
ATOM 2123 N N . TYR A 1 268 ? -5.367 -0.051 18.869 1 86.2 268 TYR A N 1
ATOM 2124 C CA . TYR A 1 268 ? -6.672 -0.238 19.493 1 86.2 268 TYR A CA 1
ATOM 2125 C C . TYR A 1 268 ? -6.689 0.335 20.905 1 86.2 268 TYR A C 1
ATOM 2127 O O . TYR A 1 268 ? -7.63 1.036 21.286 1 86.2 268 TYR A O 1
ATOM 2135 N N . ARG A 1 269 ? -5.699 0.122 21.685 1 86.59 269 ARG A N 1
ATOM 2136 C CA . ARG A 1 269 ? -5.594 0.628 23.05 1 86.59 269 ARG A CA 1
ATOM 2137 C C . ARG A 1 269 ? -5.498 2.15 23.064 1 86.59 269 ARG A C 1
ATOM 2139 O O . ARG A 1 269 ? -6.116 2.808 23.903 1 86.59 269 ARG A O 1
ATOM 2146 N N . ALA A 1 270 ? -4.816 2.666 22.115 1 83.57 270 ALA A N 1
ATOM 2147 C CA . ALA A 1 270 ? -4.671 4.116 22.016 1 83.57 270 ALA A CA 1
ATOM 2148 C C . ALA A 1 270 ? -5.993 4.774 21.629 1 83.57 270 ALA A C 1
ATOM 2150 O O . ALA A 1 270 ? -6.345 5.832 22.157 1 83.57 270 ALA A O 1
ATOM 2151 N N . ALA A 1 271 ? -6.636 4.162 20.756 1 83.89 271 ALA A N 1
ATOM 2152 C CA . ALA A 1 271 ? -7.913 4.698 20.292 1 83.89 271 ALA A CA 1
ATOM 2153 C C . ALA A 1 271 ? -8.969 4.628 21.391 1 83.89 271 ALA A C 1
ATOM 2155 O O . ALA A 1 271 ? -9.835 5.5 21.484 1 83.89 271 ALA A O 1
ATOM 2156 N N . LYS A 1 272 ? -8.9 3.632 22.219 1 85.92 272 LYS A N 1
ATOM 2157 C CA . LYS A 1 272 ? -9.843 3.472 23.322 1 85.92 272 LYS A CA 1
ATOM 2158 C C . LYS A 1 272 ? -9.6 4.516 24.409 1 85.92 272 LYS A C 1
ATOM 2160 O O . LYS A 1 272 ? -10.544 4.987 25.046 1 85.92 272 LYS A O 1
ATOM 2165 N N . ALA A 1 273 ? -8.421 4.937 24.566 1 85.35 273 ALA A N 1
ATOM 2166 C CA . ALA A 1 273 ? -8.046 5.908 25.591 1 85.35 273 ALA A CA 1
ATOM 2167 C C . ALA A 1 273 ? -8.224 7.336 25.085 1 85.35 273 ALA A C 1
ATOM 2169 O O . ALA A 1 273 ? -8.251 8.283 25.875 1 85.35 273 ALA A O 1
ATOM 2170 N N . TYR A 1 274 ? -8.402 7.475 23.868 1 85.51 274 TYR A N 1
ATOM 2171 C CA . TYR A 1 274 ? -8.361 8.775 23.206 1 85.51 274 TYR A CA 1
ATOM 2172 C C . TYR A 1 274 ? -9.527 9.649 23.649 1 85.51 274 TYR A C 1
ATOM 2174 O O . TYR A 1 274 ? -9.344 10.827 23.964 1 85.51 274 TYR A O 1
ATOM 2182 N N . PRO A 1 275 ? -10.736 9.08 23.714 1 81.4 275 PRO A N 1
ATOM 2183 C CA . PRO A 1 275 ? -11.838 9.949 24.134 1 81.4 275 PRO A CA 1
ATOM 2184 C C . PRO A 1 275 ? -11.629 10.535 25.529 1 81.4 275 PRO A C 1
ATOM 2186 O O . PRO A 1 275 ? -11.969 11.695 25.773 1 81.4 275 PRO A O 1
ATOM 2189 N N . ALA A 1 276 ? -11.104 9.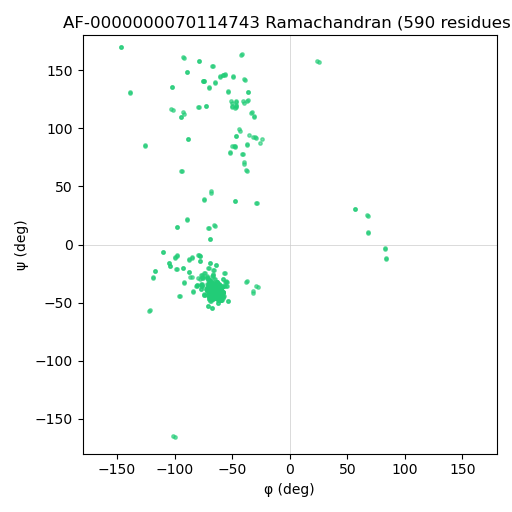842 26.388 1 83.57 276 ALA A N 1
ATOM 2190 C CA . ALA A 1 276 ? -10.832 10.341 27.733 1 83.57 276 ALA A CA 1
ATOM 2191 C C . ALA A 1 276 ? -9.761 11.427 27.709 1 83.57 276 ALA A C 1
ATOM 2193 O O . ALA A 1 276 ? -9.873 12.434 28.412 1 83.57 276 ALA A O 1
ATOM 2194 N N . LYS A 1 277 ? -8.763 11.219 26.956 1 83.9 277 LYS A N 1
ATOM 2195 C CA . LYS A 1 277 ? -7.706 12.217 26.825 1 83.9 277 LYS A CA 1
ATOM 2196 C C . LYS A 1 277 ? -8.239 13.503 26.199 1 83.9 277 LYS A C 1
ATOM 2198 O O . LYS A 1 277 ? -7.85 14.602 26.599 1 83.9 277 LYS A O 1
ATOM 2203 N N . LEU A 1 278 ? -9.047 13.331 25.278 1 84.83 278 LEU A N 1
ATOM 2204 C CA . LEU A 1 278 ? -9.634 14.48 24.598 1 84.83 278 LEU A CA 1
ATOM 2205 C C . LEU A 1 278 ? -10.536 15.268 25.543 1 84.83 278 LEU A C 1
ATOM 2207 O O . LEU A 1 278 ? -10.512 16.501 25.547 1 84.83 278 LEU A O 1
ATOM 2211 N N . ALA A 1 279 ? -11.277 14.573 26.261 1 85.48 279 ALA A N 1
ATOM 2212 C CA . ALA A 1 279 ? -12.147 15.225 27.236 1 85.48 279 ALA A CA 1
ATOM 2213 C C . ALA A 1 279 ? -11.33 15.987 28.276 1 85.48 279 ALA A C 1
ATOM 2215 O O . ALA A 1 279 ? -11.68 17.11 28.648 1 85.48 279 ALA A O 1
ATOM 2216 N N . ALA A 1 280 ? -10.311 15.373 28.722 1 85.75 280 ALA A N 1
ATOM 2217 C CA . ALA A 1 280 ? -9.438 16.024 29.696 1 85.75 280 ALA A CA 1
ATOM 2218 C C . ALA A 1 280 ? -8.799 17.279 29.107 1 85.75 280 ALA A C 1
ATOM 2220 O O . ALA A 1 280 ? -8.682 18.301 29.787 1 85.75 280 ALA A O 1
ATOM 2221 N N . ALA A 1 281 ? -8.411 17.196 27.865 1 84.47 281 ALA A N 1
ATOM 2222 C CA . ALA A 1 281 ? -7.805 18.34 27.189 1 84.47 281 ALA A CA 1
ATOM 2223 C C . ALA A 1 281 ? -8.825 19.454 26.974 1 84.47 281 ALA A C 1
ATOM 2225 O O . ALA A 1 281 ? -8.498 20.637 27.104 1 84.47 281 ALA A O 1
ATOM 2226 N N . GLN A 1 282 ? -9.958 19.044 26.656 1 85.22 282 GLN A N 1
ATOM 2227 C CA . GLN A 1 282 ? -11.028 20.017 26.466 1 85.22 282 GLN A CA 1
ATOM 2228 C C . GLN A 1 282 ? -11.364 20.728 27.774 1 85.22 282 GLN A C 1
ATOM 2230 O O . GLN A 1 282 ? -11.609 21.937 27.784 1 85.22 282 GLN A O 1
ATOM 2235 N N . GLU A 1 283 ? -11.382 19.996 28.833 1 83.4 283 GLU A N 1
ATOM 2236 C CA . GLU A 1 283 ? -11.64 20.582 30.144 1 83.4 283 GLU A CA 1
ATOM 2237 C C . GLU A 1 283 ? -10.556 21.586 30.524 1 83.4 283 GLU A C 1
ATOM 2239 O O . GLU A 1 283 ? -10.852 22.656 31.059 1 83.4 283 GLU A O 1
ATOM 2244 N N . ARG A 1 284 ? -9.383 21.238 30.242 1 81.1 284 ARG A N 1
ATOM 2245 C CA . ARG A 1 284 ? -8.27 22.14 30.524 1 81.1 284 ARG A CA 1
ATOM 2246 C C . ARG A 1 284 ? -8.347 23.392 29.658 1 81.1 284 ARG A C 1
ATOM 2248 O O . ARG A 1 284 ? -8.034 24.492 30.118 1 81.1 284 ARG A O 1
ATOM 2255 N N . TYR A 1 285 ? -8.735 23.179 28.463 1 81.84 285 TYR A N 1
ATOM 2256 C CA . TYR A 1 285 ? -8.872 24.283 27.519 1 81.84 285 TYR A CA 1
ATOM 2257 C C . TYR A 1 285 ? -9.996 25.222 27.938 1 81.84 285 TYR A C 1
ATOM 2259 O O . TYR A 1 285 ? -9.832 26.444 27.918 1 81.84 285 TYR A O 1
ATOM 2267 N N . ASP A 1 286 ? -11.081 24.66 28.317 1 80.46 286 ASP A N 1
ATOM 2268 C CA . ASP A 1 286 ? -12.221 25.456 28.762 1 80.46 286 ASP A CA 1
ATOM 2269 C C . ASP A 1 286 ? -11.912 26.171 30.075 1 80.46 286 ASP A C 1
ATOM 2271 O O . ASP A 1 286 ? -12.328 27.314 30.279 1 80.46 286 ASP A O 1
ATOM 2275 N N . ALA A 1 287 ? -11.223 25.553 30.916 1 78.65 287 ALA A N 1
ATOM 2276 C CA . ALA A 1 287 ? -10.837 26.156 32.19 1 78.65 287 ALA A CA 1
ATOM 2277 C C . ALA A 1 287 ? -9.906 27.345 31.973 1 78.65 287 ALA A C 1
ATOM 2279 O O . ALA A 1 287 ? -9.983 28.342 32.696 1 78.65 287 ALA A O 1
ATOM 2280 N N . TYR A 1 288 ? -9.097 27.161 30.984 1 75.04 288 TYR A N 1
ATOM 2281 C CA . TYR A 1 288 ? -8.162 28.236 30.673 1 75.04 288 TYR A CA 1
ATOM 2282 C C . TYR A 1 288 ? -8.885 29.426 30.053 1 75.04 288 TYR A C 1
ATOM 2284 O O . TYR A 1 288 ? -8.569 30.578 30.356 1 75.04 288 TYR A O 1
ATOM 2292 N N . HIS A 1 289 ? -9.83 29.224 29.278 1 74.15 289 HIS A N 1
ATOM 2293 C CA . HIS A 1 289 ? -10.534 30.305 28.597 1 74.15 289 HIS A CA 1
ATOM 2294 C C . HIS A 1 289 ? -11.654 30.867 29.465 1 74.15 289 HIS A C 1
ATOM 2296 O O . HIS A 1 289 ? -12.119 31.986 29.239 1 74.15 289 HIS A O 1
ATOM 2302 N N . GLN A 1 290 ? -12.349 30.225 30.407 1 71.55 290 GLN A N 1
ATOM 2303 C CA . GLN A 1 290 ? -13.328 30.798 31.324 1 71.55 290 GLN A CA 1
ATOM 2304 C C . GLN A 1 290 ? -12.645 31.611 32.421 1 71.55 290 GLN A C 1
ATOM 2306 O O . GLN A 1 290 ? -13.285 32.428 33.085 1 71.55 290 GLN A O 1
ATOM 2311 N N . GLY A 1 291 ? -11.565 32.436 32.308 1 58.47 291 GLY A N 1
ATOM 2312 C CA . GLY A 1 291 ? -10.954 33.348 33.263 1 58.47 291 GLY A CA 1
ATOM 2313 C C . GLY A 1 291 ? -11.244 32.982 34.706 1 58.47 291 GLY A C 1
ATOM 2314 O O . GLY A 1 291 ? -12.114 32.153 34.979 1 58.47 291 GLY A O 1
ATOM 2315 N N . PRO A 1 292 ? -10.392 33.433 35.86 1 52.76 292 PRO A N 1
ATOM 2316 C CA . PRO A 1 292 ? -10.762 33.292 37.27 1 52.76 292 PRO A CA 1
ATOM 2317 C C . PRO A 1 292 ? -12.197 33.73 37.55 1 52.76 292 PRO A C 1
ATOM 2319 O O . PRO A 1 292 ? -12.605 34.821 37.143 1 52.76 292 PRO A O 1
ATOM 2322 N N . ALA A 1 293 ? -13.139 33.115 37.575 1 47.77 293 ALA A N 1
ATOM 2323 C CA . ALA A 1 293 ? -14.393 33.585 38.159 1 47.77 293 ALA A CA 1
ATOM 2324 C C . ALA A 1 293 ? -14.133 34.54 39.32 1 47.77 293 ALA A C 1
ATOM 2326 O O . ALA A 1 293 ? -13.312 34.256 40.195 1 47.77 293 ALA A O 1
ATOM 2327 N N . SER A 1 294 ? -14.415 35.892 39.21 1 45.79 294 SER A N 1
ATOM 2328 C CA . SER A 1 294 ? -14.557 36.84 40.31 1 45.79 294 SER A CA 1
ATOM 2329 C C . SER A 1 294 ? -15.244 36.197 41.51 1 45.79 294 SER A C 1
ATOM 2331 O O . SER A 1 294 ? -16.37 35.708 41.399 1 45.79 294 SER A O 1
ATOM 2333 N N . THR A 1 295 ? -14.564 35.523 42.415 1 43.95 295 THR A N 1
ATOM 2334 C CA . THR A 1 295 ? -15.115 35.374 43.758 1 43.95 295 THR A CA 1
ATOM 2335 C C . THR A 1 295 ? -15.985 36.573 44.122 1 43.95 295 THR A C 1
ATOM 2337 O O . THR A 1 295 ? -15.525 37.716 44.08 1 43.95 295 THR A O 1
ATOM 2340 N N . PRO A 1 296 ? -17.33 36.522 43.879 1 44.07 296 PRO A N 1
ATOM 2341 C CA . PRO A 1 296 ? -17.986 37.68 44.491 1 44.07 296 PRO A CA 1
ATOM 2342 C C . PRO A 1 296 ? -17.377 38.059 45.839 1 44.07 296 PRO A C 1
ATOM 2344 O O . PRO A 1 296 ? -16.987 37.182 46.613 1 44.07 296 PRO A O 1
ATOM 2347 N N . ARG A 1 297 ? -16.918 39.344 45.977 1 34.42 297 ARG A N 1
ATOM 2348 C CA . ARG A 1 297 ? -16.933 39.84 47.349 1 34.42 297 ARG A CA 1
ATOM 2349 C C . ARG A 1 297 ? -18.294 39.611 47.999 1 34.42 297 ARG A C 1
ATOM 2351 O O . ARG A 1 297 ? -19.332 39.832 47.373 1 34.42 297 ARG A O 1
ATOM 2358 N N . MET B 1 1 ? -36.33 7.686 21.132 1 37.15 1 MET B N 1
ATOM 2359 C CA . MET B 1 1 ? -35.565 8.765 20.513 1 37.15 1 MET B CA 1
ATOM 2360 C C . MET B 1 1 ? -36.022 9.003 19.078 1 37.15 1 MET B C 1
ATOM 2362 O O . MET B 1 1 ? -36.316 8.054 18.35 1 37.15 1 MET B O 1
ATOM 2366 N N . PRO B 1 2 ? -36.534 10.165 18.762 1 41.72 2 PRO B N 1
ATOM 2367 C CA . PRO B 1 2 ? -37.286 10.374 17.522 1 41.72 2 PRO B CA 1
ATOM 2368 C C . PRO B 1 2 ? -36.539 9.874 16.288 1 41.72 2 PRO B C 1
ATOM 2370 O O . PRO B 1 2 ? -35.306 9.832 16.283 1 41.72 2 PRO B O 1
ATOM 2373 N N . ARG B 1 3 ? -37.179 8.958 15.506 1 49.44 3 ARG B N 1
ATOM 2374 C CA . ARG B 1 3 ? -36.849 8.485 14.165 1 49.44 3 ARG B CA 1
ATOM 2375 C C . ARG B 1 3 ? -36.329 9.625 13.295 1 49.44 3 ARG B C 1
ATOM 2377 O O . ARG B 1 3 ? -37.091 10.512 12.906 1 49.44 3 ARG B O 1
ATOM 2384 N N . VAL B 1 4 ? -35.216 10.243 13.578 1 51.96 4 VAL B N 1
ATOM 2385 C CA . VAL B 1 4 ? -34.791 11.349 12.726 1 51.96 4 VAL B CA 1
ATOM 2386 C C . VAL B 1 4 ? -34.839 10.922 11.261 1 51.96 4 VAL B C 1
ATOM 2388 O O . VAL B 1 4 ? -34.144 9.987 10.858 1 51.96 4 VAL B O 1
ATOM 2391 N N . LYS B 1 5 ? -35.988 11.025 10.64 1 60.23 5 LYS B N 1
ATOM 2392 C CA . LYS B 1 5 ? -36.247 10.805 9.22 1 60.23 5 LYS B CA 1
ATOM 2393 C C . LYS B 1 5 ? -35.283 11.611 8.354 1 60.23 5 LYS B C 1
ATOM 2395 O O . LYS B 1 5 ? -35.411 12.833 8.247 1 60.23 5 LYS B O 1
ATOM 2400 N N . VAL B 1 6 ? -34.032 11.083 8.226 1 67.04 6 VAL B N 1
ATOM 2401 C CA . VAL B 1 6 ? -33.113 11.816 7.361 1 67.04 6 VAL B CA 1
ATOM 2402 C C . VAL B 1 6 ? -33.514 11.622 5.9 1 67.04 6 VAL B C 1
ATOM 2404 O O . VAL B 1 6 ? -33.844 10.509 5.483 1 67.04 6 VAL B O 1
ATOM 2407 N N . THR B 1 7 ? -33.881 12.723 5.114 1 70.75 7 THR B N 1
ATOM 2408 C CA . THR B 1 7 ? -34.256 12.718 3.704 1 70.75 7 THR B CA 1
ATOM 2409 C C . THR B 1 7 ? -33.066 12.334 2.829 1 70.75 7 THR B C 1
ATOM 2411 O O . THR B 1 7 ? -31.919 12.375 3.279 1 70.75 7 THR B O 1
ATOM 2414 N N . LEU B 1 8 ? -33.389 11.774 1.675 1 73.68 8 LEU B N 1
ATOM 2415 C CA . LEU B 1 8 ? -32.367 11.402 0.702 1 73.68 8 LEU B CA 1
ATOM 2416 C C . LEU B 1 8 ? -31.483 12.596 0.359 1 73.68 8 LEU B C 1
ATOM 2418 O O . LEU B 1 8 ? -30.277 12.442 0.152 1 73.68 8 LEU B O 1
ATOM 2422 N N . GLN B 1 9 ? -32.027 13.728 0.313 1 71.73 9 GLN B N 1
ATOM 2423 C CA . GLN B 1 9 ? -31.282 14.939 -0.016 1 71.73 9 GLN B CA 1
ATOM 2424 C C . GLN B 1 9 ? -30.284 15.288 1.085 1 71.73 9 GLN B C 1
ATOM 2426 O O . GLN B 1 9 ? -29.164 15.716 0.801 1 71.73 9 GLN B O 1
ATOM 2431 N N . GLU B 1 10 ? -30.697 15.085 2.257 1 70.84 10 GLU B N 1
ATOM 2432 C CA . GLU B 1 10 ? -29.808 15.362 3.38 1 70.84 10 GLU B CA 1
ATOM 2433 C C . GLU B 1 10 ? -28.629 14.393 3.403 1 70.84 10 GLU B C 1
ATOM 2435 O O . GLU B 1 10 ? -27.501 14.786 3.709 1 70.84 10 GLU B O 1
ATOM 2440 N N . ILE B 1 11 ? -28.994 13.233 3.119 1 72.36 11 ILE B N 1
ATOM 2441 C CA . ILE B 1 11 ? -27.952 12.214 3.079 1 72.36 11 ILE B CA 1
ATOM 2442 C C . ILE B 1 11 ? -26.933 12.56 1.996 1 72.36 11 ILE B C 1
ATOM 2444 O O . ILE B 1 11 ? -25.723 12.485 2.225 1 72.36 11 ILE B O 1
ATOM 2448 N N . ARG B 1 12 ? -27.395 12.959 0.886 1 71.27 12 ARG B N 1
ATOM 2449 C CA . ARG B 1 12 ? -26.526 13.295 -0.237 1 71.27 12 ARG B CA 1
ATOM 2450 C C . ARG B 1 12 ? -25.633 14.485 0.098 1 71.27 12 ARG B C 1
ATOM 2452 O O . ARG B 1 12 ? -24.434 14.468 -0.189 1 71.27 12 ARG B O 1
ATOM 2459 N N . GLU B 1 13 ? -26.114 15.433 0.737 1 70.91 13 GLU B N 1
ATOM 2460 C CA . GLU B 1 13 ? -25.382 16.659 1.037 1 70.91 13 GLU B CA 1
ATOM 2461 C C . GLU B 1 13 ? -24.36 16.434 2.148 1 70.91 13 GLU B C 1
ATOM 2463 O O . GLU B 1 13 ? -23.272 17.013 2.124 1 70.91 13 GLU B O 1
ATOM 2468 N N . ARG B 1 14 ? -24.759 15.482 2.934 1 68.63 14 ARG B N 1
ATOM 2469 C CA . ARG B 1 14 ? -23.915 15.344 4.116 1 68.63 14 ARG B CA 1
ATOM 2470 C C . ARG B 1 14 ? -22.896 14.225 3.934 1 68.63 14 ARG B C 1
ATOM 2472 O O . ARG B 1 14 ? -21.857 14.211 4.598 1 68.63 14 ARG B O 1
ATOM 2479 N N . THR B 1 15 ? -23.216 13.374 3.031 1 70.3 15 THR B N 1
ATOM 2480 C CA . THR B 1 15 ? -22.387 12.174 3.061 1 70.3 15 THR B CA 1
ATOM 2481 C C . THR B 1 15 ? -21.593 12.032 1.766 1 70.3 15 THR B C 1
ATOM 2483 O O . THR B 1 15 ? -20.565 11.353 1.733 1 70.3 15 THR B O 1
ATOM 2486 N N . TYR B 1 16 ? -22.077 12.667 0.701 1 67.12 16 TYR B N 1
ATOM 2487 C CA . TYR B 1 16 ? -21.426 12.462 -0.588 1 67.12 16 TYR B CA 1
ATOM 2488 C C . TYR B 1 16 ? -20.103 13.215 -0.658 1 67.12 16 TYR B C 1
ATOM 2490 O O . TYR B 1 16 ? -19.996 14.341 -0.166 1 67.12 16 TYR B O 1
ATOM 2498 N N . LYS B 1 17 ? -19.199 12.48 -1.274 1 64.22 17 LYS B N 1
ATOM 2499 C CA . LYS B 1 17 ? -17.916 13.113 -1.563 1 64.22 17 LYS B CA 1
ATOM 2500 C C . LYS B 1 17 ? -18.033 14.082 -2.737 1 64.22 17 LYS B C 1
ATOM 2502 O O . LYS B 1 17 ? -18.805 13.846 -3.668 1 64.22 17 LYS B O 1
ATOM 2507 N N . PRO B 1 18 ? -17.396 15.236 -2.716 1 59.43 18 PRO B N 1
ATOM 2508 C CA . PRO B 1 18 ? -17.492 16.191 -3.822 1 59.43 18 PRO B CA 1
ATOM 2509 C C . PRO B 1 18 ? -17.059 15.592 -5.158 1 59.43 18 PRO B C 1
ATOM 2511 O O . PRO B 1 18 ? -17.664 15.88 -6.194 1 59.43 18 PRO B O 1
ATOM 2514 N N . ILE B 1 19 ? -16.077 14.725 -5.203 1 63.63 19 ILE B N 1
ATOM 2515 C CA . ILE B 1 19 ? -15.602 14.05 -6.407 1 63.63 19 ILE B CA 1
ATOM 2516 C C . ILE B 1 19 ? -15.301 12.587 -6.093 1 63.63 19 ILE B C 1
ATOM 2518 O O . ILE B 1 19 ? -14.729 12.275 -5.046 1 63.63 19 ILE B O 1
ATOM 2522 N N . ASP B 1 20 ? -15.913 11.779 -7.041 1 67.36 20 ASP B N 1
ATOM 2523 C CA . ASP B 1 20 ? -15.719 10.353 -6.8 1 67.36 20 ASP B CA 1
ATOM 2524 C C . ASP B 1 20 ? -15.633 9.58 -8.115 1 67.36 20 ASP B C 1
ATOM 2526 O O . ASP B 1 20 ? -15.784 10.16 -9.192 1 67.36 20 ASP B O 1
ATOM 2530 N N . ALA B 1 21 ? -15.264 8.382 -7.994 1 72.15 21 ALA B N 1
ATOM 2531 C CA . ALA B 1 21 ? -15.203 7.492 -9.15 1 72.15 21 ALA B CA 1
ATOM 2532 C C . ALA B 1 21 ? -16.576 7.337 -9.798 1 72.15 21 ALA B C 1
ATOM 2534 O O . ALA B 1 21 ? -17.601 7.385 -9.113 1 72.15 21 ALA B O 1
ATOM 2535 N N . TRP B 1 22 ? -16.604 7.223 -11.193 1 74.21 22 TRP B N 1
ATOM 2536 C CA . TRP B 1 22 ? -17.882 7.158 -11.893 1 74.21 22 TRP B CA 1
ATOM 2537 C C . TRP B 1 22 ? -18.685 5.94 -11.449 1 74.21 22 TRP B C 1
ATOM 2539 O O . TRP B 1 22 ? -19.916 5.987 -11.391 1 74.21 22 TRP B O 1
ATOM 2549 N N . TRP B 1 23 ? -18.075 4.826 -11.139 1 74.66 23 TRP B N 1
ATOM 2550 C CA . TRP B 1 23 ? -18.789 3.649 -10.655 1 74.66 23 TRP B CA 1
ATOM 2551 C C . TRP B 1 23 ? -19.474 3.936 -9.323 1 74.66 23 TRP B C 1
ATOM 2553 O O . TRP B 1 23 ? -20.612 3.517 -9.1 1 74.66 23 TRP B O 1
ATOM 2563 N N . THR B 1 24 ? -18.837 4.594 -8.526 1 72.44 24 THR B N 1
ATOM 2564 C CA . THR B 1 24 ? -19.385 4.929 -7.217 1 72.44 24 THR B CA 1
ATOM 2565 C C . THR B 1 24 ? -20.566 5.885 -7.353 1 72.44 24 THR B C 1
ATOM 2567 O O . THR B 1 24 ? -21.611 5.682 -6.73 1 72.44 24 THR B O 1
ATOM 2570 N N . VAL B 1 25 ? -20.391 6.862 -8.2 1 71.99 25 VAL B N 1
ATOM 2571 C CA . VAL B 1 25 ? -21.406 7.901 -8.335 1 71.99 25 VAL B CA 1
ATOM 2572 C C . VAL B 1 25 ? -22.651 7.325 -9.006 1 71.99 25 VAL B C 1
ATOM 2574 O O . VAL B 1 25 ? -23.776 7.603 -8.584 1 71.99 25 VAL B O 1
ATOM 2577 N N . LEU B 1 26 ? -22.409 6.446 -9.948 1 73.73 26 LEU B N 1
ATOM 2578 C CA . LEU B 1 26 ? -23.537 6.02 -10.769 1 73.73 26 LEU B CA 1
ATOM 2579 C C . LEU B 1 26 ? -24.2 4.779 -10.181 1 73.73 26 LEU B C 1
ATOM 2581 O O . LEU B 1 26 ? -25.425 4.641 -10.232 1 73.73 26 LEU B O 1
ATOM 2585 N N . LEU B 1 27 ? -23.377 3.953 -9.553 1 76.38 27 LEU B N 1
ATOM 2586 C CA . LEU B 1 27 ? -23.949 2.655 -9.214 1 76.38 27 LEU B CA 1
ATOM 2587 C C . LEU B 1 27 ? -23.952 2.439 -7.705 1 76.38 27 LEU B C 1
ATOM 2589 O O . LEU B 1 27 ? -24.833 1.76 -7.172 1 76.38 27 LEU B O 1
ATOM 2593 N N . VAL B 1 28 ? -23.083 2.992 -7.038 1 78.03 28 VAL B N 1
ATOM 2594 C CA . VAL B 1 28 ? -22.937 2.682 -5.62 1 78.03 28 VAL B CA 1
ATOM 2595 C C . VAL B 1 28 ? -23.693 3.712 -4.784 1 78.03 28 VAL B C 1
ATOM 2597 O O . VAL B 1 28 ? -24.472 3.351 -3.898 1 78.03 28 VAL B O 1
ATOM 2600 N N . ASP B 1 29 ? -23.531 4.935 -5.153 1 76.97 29 ASP B N 1
ATOM 2601 C CA . ASP B 1 29 ? -24.071 6.018 -4.336 1 76.97 29 ASP B CA 1
ATOM 2602 C C . ASP B 1 29 ? -25.596 5.959 -4.286 1 76.97 29 ASP B C 1
ATOM 2604 O O . ASP B 1 29 ? -26.191 6.06 -3.211 1 76.97 29 ASP B O 1
ATOM 2608 N N . PRO B 1 30 ? -26.21 5.774 -5.434 1 75.08 30 PRO B N 1
ATOM 2609 C CA . PRO B 1 30 ? -27.673 5.724 -5.377 1 75.08 30 PRO B CA 1
ATOM 2610 C C . PRO B 1 30 ? -28.192 4.556 -4.542 1 75.08 30 PRO B C 1
ATOM 2612 O O . PRO B 1 30 ? -29.188 4.697 -3.828 1 75.08 30 PRO B O 1
ATOM 2615 N N . LEU B 1 31 ? -27.556 3.515 -4.592 1 79.53 31 LEU B N 1
ATOM 2616 C CA . LEU B 1 31 ? -27.954 2.349 -3.812 1 79.53 31 LEU B CA 1
ATOM 2617 C C . LEU B 1 31 ? -27.608 2.536 -2.339 1 79.53 31 LEU B C 1
ATOM 2619 O O . LEU B 1 31 ? -28.42 2.231 -1.462 1 79.53 31 LEU B O 1
ATOM 2623 N N . ALA B 1 32 ? -26.479 3.042 -2.119 1 79.39 32 ALA B N 1
ATOM 2624 C CA . ALA B 1 32 ? -26.026 3.258 -0.747 1 79.39 32 ALA B CA 1
ATOM 2625 C C . ALA B 1 32 ? -26.917 4.266 -0.028 1 79.39 32 ALA B C 1
ATOM 2627 O O . ALA B 1 32 ? -27.256 4.08 1.144 1 79.39 32 ALA B O 1
ATOM 2628 N N . ALA B 1 33 ? -27.234 5.267 -0.72 1 76.76 33 ALA B N 1
ATOM 2629 C CA . ALA B 1 33 ? -28.081 6.297 -0.124 1 76.76 33 ALA B CA 1
ATOM 2630 C C . ALA B 1 33 ? -29.441 5.728 0.27 1 76.76 33 ALA B C 1
ATOM 2632 O O . ALA B 1 33 ? -29.964 6.038 1.343 1 76.76 33 ALA B O 1
ATOM 2633 N N . ARG B 1 34 ? -29.95 4.953 -0.576 1 77.91 34 ARG B N 1
ATOM 2634 C CA . ARG B 1 34 ? -31.25 4.348 -0.305 1 77.91 34 ARG B CA 1
ATOM 2635 C C . ARG B 1 34 ? -31.166 3.372 0.864 1 77.91 34 ARG B C 1
ATOM 2637 O O . ARG B 1 34 ? -32.089 3.289 1.677 1 77.91 34 ARG B O 1
ATOM 2644 N N . LEU B 1 35 ? -30.115 2.701 0.949 1 81.73 35 LEU B N 1
ATOM 2645 C CA . LEU B 1 35 ? -29.931 1.741 2.032 1 81.73 35 LEU B CA 1
ATOM 2646 C C . LEU B 1 35 ? -29.681 2.456 3.356 1 81.73 35 LEU B C 1
ATOM 2648 O O . LEU B 1 35 ? -30.156 2.014 4.404 1 81.73 35 LEU B O 1
ATOM 2652 N N . VAL B 1 36 ? -28.953 3.5 3.24 1 78.53 36 VAL B N 1
ATOM 2653 C CA . VAL B 1 36 ? -28.695 4.299 4.433 1 78.53 36 VAL B CA 1
ATOM 2654 C C . VAL B 1 36 ? -30.009 4.854 4.977 1 78.53 36 VAL B C 1
ATOM 2656 O O . VAL B 1 36 ? -30.218 4.892 6.192 1 78.53 36 VAL B O 1
ATOM 2659 N N . ARG B 1 37 ? -30.84 5.258 4.06 1 77.84 37 ARG B N 1
ATOM 2660 C CA . ARG B 1 37 ? -32.143 5.778 4.463 1 77.84 37 ARG B CA 1
ATOM 2661 C C . ARG B 1 37 ? -32.954 4.716 5.198 1 77.84 37 ARG B C 1
ATOM 2663 O O . ARG B 1 37 ? -33.654 5.021 6.166 1 77.84 37 ARG B O 1
ATOM 2670 N N . LEU B 1 38 ? -32.771 3.5 4.796 1 77.34 38 LEU B N 1
ATOM 2671 C CA . LEU B 1 38 ? -33.507 2.391 5.395 1 77.34 38 LEU B CA 1
ATOM 2672 C C . LEU B 1 38 ? -32.931 2.031 6.76 1 77.34 38 LEU B C 1
ATOM 2674 O O . LEU B 1 38 ? -33.67 1.639 7.666 1 77.34 38 LEU B O 1
ATOM 2678 N N . VAL B 1 39 ? -31.66 2.26 6.983 1 77.57 39 VAL B N 1
ATOM 2679 C CA . VAL B 1 39 ? -30.994 1.78 8.189 1 77.57 39 VAL B CA 1
ATOM 2680 C C . VAL B 1 39 ? -30.797 2.938 9.166 1 77.57 39 VAL B C 1
ATOM 2682 O O . VAL B 1 39 ? -30.584 2.72 10.361 1 77.57 39 VAL B O 1
ATOM 2685 N N . ALA B 1 40 ? -30.874 4.122 8.717 1 70.58 40 ALA B N 1
ATOM 2686 C CA . ALA B 1 40 ? -30.589 5.331 9.485 1 70.58 40 ALA B CA 1
ATOM 2687 C C . ALA B 1 40 ? -31.426 5.381 10.759 1 70.58 40 ALA B C 1
ATOM 2689 O O . ALA B 1 40 ? -30.942 5.804 11.812 1 70.58 40 ALA B O 1
ATOM 2690 N N . PRO B 1 41 ? -32.677 4.792 10.665 1 70.76 41 PRO B N 1
ATOM 2691 C CA . PRO B 1 41 ? -33.493 4.916 11.875 1 70.76 41 PRO B CA 1
ATOM 2692 C C . PRO B 1 41 ? -33.084 3.929 12.966 1 70.76 41 PRO B C 1
ATOM 2694 O O . PRO B 1 41 ? -33.43 4.118 14.135 1 70.76 41 PRO B O 1
ATOM 2697 N N . TYR B 1 42 ? -32.325 2.996 12.596 1 74.85 42 TYR B N 1
ATOM 2698 C CA . TYR B 1 42 ? -31.933 1.976 13.562 1 74.85 42 TYR B CA 1
ATOM 2699 C C . TYR B 1 42 ? -30.599 2.326 14.212 1 74.85 42 TYR B C 1
ATOM 2701 O O . TYR B 1 42 ? -29.557 2.31 13.553 1 74.85 42 TYR B O 1
ATOM 2709 N N . ARG B 1 43 ? -30.537 2.684 15.44 1 71.82 43 ARG B N 1
ATOM 2710 C CA . ARG B 1 43 ? -29.38 3.177 16.18 1 71.82 43 ARG B CA 1
ATOM 2711 C C . ARG B 1 43 ? -28.36 2.066 16.405 1 71.82 43 ARG B C 1
ATOM 2713 O O . ARG B 1 43 ? -27.186 2.337 16.667 1 71.82 43 ARG B O 1
ATOM 2720 N N . TRP B 1 44 ? -28.866 0.878 16.298 1 76.13 44 TRP B N 1
ATOM 2721 C CA . TRP B 1 44 ? -27.946 -0.221 16.569 1 76.13 44 TRP B CA 1
ATOM 2722 C C . TRP B 1 44 ? -27.025 -0.467 15.379 1 76.13 44 TRP B C 1
ATOM 2724 O O . TRP B 1 44 ? -26.024 -1.177 15.496 1 76.13 44 TRP B O 1
ATOM 2734 N N . ILE B 1 45 ? -27.376 0.191 14.339 1 79.86 45 ILE B N 1
ATOM 2735 C CA . ILE B 1 45 ? -26.553 0.023 13.147 1 79.86 45 ILE B CA 1
ATOM 2736 C C . ILE B 1 45 ? -25.41 1.036 13.162 1 79.86 45 ILE B C 1
ATOM 2738 O O . ILE B 1 45 ? -25.579 2.178 12.727 1 79.86 45 ILE B O 1
ATOM 2742 N N . THR B 1 46 ? -24.313 0.618 13.734 1 81.51 46 THR B N 1
ATOM 2743 C CA . THR B 1 46 ? -23.105 1.433 13.787 1 81.51 46 THR B CA 1
ATOM 2744 C C . THR B 1 46 ? -22.2 1.137 12.595 1 81.51 46 THR B C 1
ATOM 2746 O O . THR B 1 46 ? -22.383 0.133 11.904 1 81.51 46 THR B O 1
ATOM 2749 N N . PRO B 1 47 ? -21.305 2.054 12.319 1 83.25 47 PRO B N 1
ATOM 2750 C CA . PRO B 1 47 ? -20.361 1.822 11.223 1 83.25 47 PRO B CA 1
ATOM 2751 C C . PRO B 1 47 ? -19.573 0.524 11.388 1 83.25 47 PRO B C 1
ATOM 2753 O O . PRO B 1 47 ? -19.312 -0.172 10.404 1 83.25 47 PRO B O 1
ATOM 2756 N N . ASN B 1 48 ? -19.321 0.156 12.567 1 83.95 48 ASN B N 1
ATOM 2757 C CA . ASN B 1 48 ? -18.583 -1.076 12.821 1 83.95 48 ASN B CA 1
ATOM 2758 C C . ASN B 1 48 ? -19.412 -2.309 12.473 1 83.95 48 ASN B C 1
ATOM 2760 O O . ASN B 1 48 ? -18.88 -3.295 11.96 1 83.95 48 ASN B O 1
ATOM 2764 N N . VAL B 1 49 ? -20.691 -2.211 12.804 1 86.09 49 VAL B N 1
ATOM 2765 C CA . VAL B 1 49 ? -21.585 -3.316 12.474 1 86.09 49 VAL B CA 1
ATOM 2766 C C . VAL B 1 49 ? -21.692 -3.459 10.958 1 86.09 49 VAL B C 1
ATOM 2768 O O . VAL B 1 49 ? -21.696 -4.575 10.432 1 86.09 49 VAL B O 1
ATOM 2771 N N . LEU B 1 50 ? -21.737 -2.351 10.314 1 87.14 50 LEU B N 1
ATOM 2772 C CA . LEU B 1 50 ? -21.842 -2.372 8.859 1 87.14 50 LEU B CA 1
ATOM 2773 C C . LEU B 1 50 ? -20.575 -2.941 8.231 1 87.14 50 LEU B C 1
ATOM 2775 O O . LEU B 1 50 ? -20.642 -3.661 7.232 1 87.14 50 LEU B O 1
ATOM 2779 N N . THR B 1 51 ? -19.458 -2.617 8.788 1 88.3 51 THR B N 1
ATOM 2780 C CA . THR B 1 51 ? -18.193 -3.168 8.314 1 88.3 51 THR B CA 1
ATOM 2781 C C . THR B 1 51 ? -18.177 -4.687 8.457 1 88.3 51 THR B C 1
ATOM 2783 O O . THR B 1 51 ? -17.727 -5.396 7.554 1 88.3 51 THR B O 1
ATOM 2786 N N . LEU B 1 52 ? -18.737 -5.148 9.554 1 89.14 52 LEU B N 1
ATOM 2787 C CA . LEU B 1 52 ? -18.8 -6.587 9.784 1 89.14 52 LEU B CA 1
ATOM 2788 C C . LEU B 1 52 ? -19.742 -7.256 8.789 1 89.14 52 LEU B C 1
ATOM 2790 O O . LEU B 1 52 ? -19.433 -8.325 8.258 1 89.14 52 LEU B O 1
ATOM 2794 N N . VAL B 1 53 ? -20.858 -6.604 8.594 1 91.1 53 VAL B N 1
ATOM 2795 C CA . VAL B 1 53 ? -21.83 -7.129 7.642 1 91.1 53 VAL B CA 1
ATOM 2796 C C . VAL B 1 53 ? -21.21 -7.186 6.248 1 91.1 53 VAL B C 1
ATOM 2798 O O . VAL B 1 53 ? -21.359 -8.182 5.535 1 91.1 53 VAL B O 1
ATOM 2801 N N . ALA B 1 54 ? -20.521 -6.14 5.861 1 92.36 54 ALA B N 1
ATOM 2802 C CA . ALA B 1 54 ? -19.847 -6.107 4.566 1 92.36 54 ALA B CA 1
ATOM 2803 C C . ALA B 1 54 ? -18.836 -7.244 4.445 1 92.36 54 ALA B C 1
ATOM 2805 O O . ALA B 1 54 ? -18.716 -7.866 3.386 1 92.36 54 ALA B O 1
ATOM 2806 N N . THR B 1 55 ? -18.189 -7.55 5.521 1 92.72 55 THR B N 1
ATOM 2807 C CA . THR B 1 55 ? -17.186 -8.609 5.54 1 92.72 55 THR B CA 1
ATOM 2808 C C . THR B 1 55 ? -17.84 -9.977 5.37 1 92.72 55 THR B C 1
ATOM 2810 O O . THR B 1 55 ? -17.33 -10.828 4.637 1 92.72 55 THR B O 1
ATOM 2813 N N . VAL B 1 56 ? -18.934 -10.17 6.01 1 94.57 56 VAL B N 1
ATOM 2814 C CA . VAL B 1 56 ? -19.653 -11.436 5.916 1 94.57 56 VAL B CA 1
ATOM 2815 C C . VAL B 1 56 ? -20.159 -11.639 4.49 1 94.57 56 VAL B C 1
ATOM 2817 O O . VAL B 1 56 ? -20.009 -12.722 3.92 1 94.57 56 VAL B O 1
ATOM 2820 N N . ILE B 1 57 ? -20.716 -10.576 3.922 1 95.42 57 ILE B N 1
ATOM 2821 C CA . ILE B 1 57 ? -21.184 -10.642 2.542 1 95.42 57 ILE B CA 1
ATOM 2822 C C . ILE B 1 57 ? -20.001 -10.885 1.607 1 95.42 57 ILE B C 1
ATOM 2824 O O . ILE B 1 57 ? -20.096 -11.681 0.67 1 95.42 57 ILE B O 1
ATOM 2828 N N . GLY B 1 58 ? -18.94 -10.222 1.86 1 95.51 58 GLY B N 1
ATOM 2829 C CA . GLY B 1 58 ? -17.729 -10.441 1.085 1 95.51 58 GLY B CA 1
ATOM 2830 C C . GLY B 1 58 ? -17.221 -11.869 1.163 1 95.51 58 GLY B C 1
ATOM 2831 O O . GLY B 1 58 ? -16.73 -12.413 0.172 1 95.51 58 GLY B O 1
ATOM 2832 N N . ALA B 1 59 ? -17.344 -12.477 2.356 1 96.25 59 ALA B N 1
ATOM 2833 C CA . ALA B 1 59 ? -16.968 -13.879 2.523 1 96.25 59 ALA B CA 1
ATOM 2834 C C . ALA B 1 59 ? -17.834 -14.786 1.655 1 96.25 59 ALA B C 1
ATOM 2836 O O . ALA B 1 59 ? -17.351 -15.783 1.112 1 96.25 59 ALA B O 1
ATOM 2837 N N . GLY B 1 60 ? -19.081 -14.442 1.594 1 96.97 60 GLY B N 1
ATOM 2838 C CA . GLY B 1 60 ? -19.948 -15.161 0.674 1 96.97 60 GLY B CA 1
ATOM 2839 C C . GLY B 1 60 ? -19.476 -15.094 -0.766 1 96.97 60 GLY B C 1
ATOM 2840 O O . GLY B 1 60 ? -19.553 -16.084 -1.496 1 96.97 60 GLY B O 1
ATOM 2841 N N . ALA B 1 61 ? -19.008 -13.922 -1.16 1 96.9 61 ALA B N 1
ATOM 2842 C CA . ALA B 1 61 ? -18.464 -13.763 -2.506 1 96.9 61 ALA B CA 1
ATOM 2843 C C . ALA B 1 61 ? -17.244 -14.656 -2.713 1 96.9 61 ALA B C 1
ATOM 2845 O O . ALA B 1 61 ? -17.106 -15.297 -3.758 1 96.9 61 ALA B O 1
ATOM 2846 N N . MET B 1 62 ? -16.432 -14.778 -1.752 1 96.92 62 MET B N 1
ATOM 2847 C CA . MET B 1 62 ? -15.225 -15.598 -1.802 1 96.92 62 MET B CA 1
ATOM 2848 C C . MET B 1 62 ? -15.574 -17.068 -2.014 1 96.92 62 MET B C 1
ATOM 2850 O O . MET B 1 62 ? -14.968 -17.739 -2.851 1 96.92 62 MET B O 1
ATOM 2854 N N . VAL B 1 63 ? -16.554 -17.511 -1.277 1 96.32 63 VAL B N 1
ATOM 2855 C CA . VAL B 1 63 ? -16.975 -18.905 -1.368 1 96.32 63 VAL B CA 1
ATOM 2856 C C . VAL B 1 63 ? -17.547 -19.182 -2.757 1 96.32 63 VAL B C 1
ATOM 2858 O O . VAL B 1 63 ? -17.288 -20.236 -3.343 1 96.32 63 VAL B O 1
ATOM 2861 N N . SER B 1 64 ? -18.231 -18.262 -3.234 1 96.81 64 SER B N 1
ATOM 2862 C CA . SER B 1 64 ? -18.813 -18.407 -4.564 1 96.81 64 SER B CA 1
ATOM 2863 C C . SER B 1 64 ? -17.734 -18.432 -5.641 1 96.81 64 SER B C 1
ATOM 2865 O O . SER B 1 64 ? -17.778 -19.26 -6.553 1 96.81 64 SER B O 1
ATOM 2867 N N . PHE B 1 65 ? -16.79 -17.582 -5.538 1 96.67 65 PHE B N 1
ATOM 2868 C CA . PHE B 1 65 ? -15.698 -17.523 -6.503 1 96.67 65 PHE B CA 1
ATOM 2869 C C . PHE B 1 65 ? -14.883 -18.81 -6.477 1 96.67 65 PHE B C 1
ATOM 2871 O O . PHE B 1 65 ? -14.395 -19.263 -7.515 1 96.67 65 PHE B O 1
ATOM 2878 N N . ALA B 1 66 ? -14.774 -19.439 -5.319 1 95.05 66 ALA B N 1
ATOM 2879 C CA . ALA B 1 66 ? -13.968 -20.645 -5.146 1 95.05 66 ALA B CA 1
ATOM 2880 C C . ALA B 1 66 ? -14.554 -21.814 -5.932 1 95.05 66 ALA B C 1
ATOM 2882 O O . ALA B 1 66 ? -13.83 -22.733 -6.323 1 95.05 66 ALA B O 1
ATOM 2883 N N . GLN B 1 67 ? -15.823 -21.824 -6.198 1 92.98 67 GLN B N 1
ATOM 2884 C CA . GLN B 1 67 ? -16.47 -22.903 -6.938 1 92.98 67 GLN B CA 1
ATOM 2885 C C . GLN B 1 67 ? -16.076 -22.872 -8.412 1 92.98 67 GLN B C 1
ATOM 2887 O O . GLN B 1 67 ? -15.997 -23.917 -9.061 1 92.98 67 GLN B O 1
ATOM 2892 N N . GLY B 1 68 ? -15.865 -21.732 -8.987 1 87.69 68 GLY B N 1
ATOM 2893 C CA . GLY B 1 68 ? -15.276 -21.582 -10.308 1 87.69 68 GLY B CA 1
ATOM 2894 C C . GLY B 1 68 ? -16.283 -21.738 -11.432 1 87.69 68 GLY B C 1
ATOM 2895 O O . GLY B 1 68 ? -15.98 -21.441 -12.589 1 87.69 68 GLY B O 1
ATOM 2896 N N . ASP B 1 69 ? -17.502 -22.232 -11.096 1 91.96 69 ASP B N 1
ATOM 2897 C CA . ASP B 1 69 ? -18.521 -22.429 -12.122 1 91.96 69 ASP B CA 1
ATOM 2898 C C . ASP B 1 69 ? -19.203 -21.11 -12.48 1 91.96 69 ASP B C 1
ATOM 2900 O O . ASP B 1 69 ? -19.163 -20.154 -11.703 1 91.96 69 ASP B O 1
ATOM 2904 N N . ARG B 1 70 ? -19.782 -21.093 -13.663 1 91.93 70 ARG B N 1
ATOM 2905 C CA . ARG B 1 70 ? -20.351 -19.872 -14.224 1 91.93 70 ARG B CA 1
ATOM 2906 C C . ARG B 1 70 ? -21.441 -19.31 -13.319 1 91.93 70 ARG B C 1
ATOM 2908 O O . ARG B 1 70 ? -21.487 -18.104 -13.068 1 91.93 70 ARG B O 1
ATOM 2915 N N . GLN B 1 71 ? -22.338 -20.103 -12.873 1 93.92 71 GLN B N 1
ATOM 2916 C CA . GLN B 1 71 ? -23.432 -19.65 -12.02 1 93.92 71 GLN B CA 1
ATOM 2917 C C . GLN B 1 71 ? -22.904 -19.05 -10.72 1 93.92 71 GLN B C 1
ATOM 2919 O O . GLN B 1 71 ? -23.376 -18 -10.278 1 93.92 71 GLN B O 1
ATOM 2924 N N . TRP B 1 72 ? -21.95 -19.702 -10.172 1 94.97 72 TRP B N 1
ATOM 2925 C CA . TRP B 1 72 ? -21.399 -19.249 -8.899 1 94.97 72 TRP B CA 1
ATOM 2926 C C . TRP B 1 72 ? -20.569 -17.984 -9.085 1 94.97 72 TRP B C 1
ATOM 2928 O O . TRP B 1 72 ? -20.46 -17.165 -8.169 1 94.97 72 TRP B O 1
ATOM 2938 N N . LEU B 1 73 ? -20.036 -17.861 -10.254 1 96.07 73 LEU B N 1
ATOM 2939 C CA . LEU B 1 73 ? -19.299 -16.637 -10.548 1 96.07 73 LEU B CA 1
ATOM 2940 C C . LEU B 1 73 ? -20.233 -15.432 -10.572 1 96.07 73 LEU B C 1
ATOM 2942 O O . LEU B 1 73 ? -19.872 -14.352 -10.096 1 96.07 73 LEU B O 1
ATOM 2946 N N . ILE B 1 74 ? -21.392 -15.593 -11.101 1 96.68 74 ILE B N 1
ATOM 2947 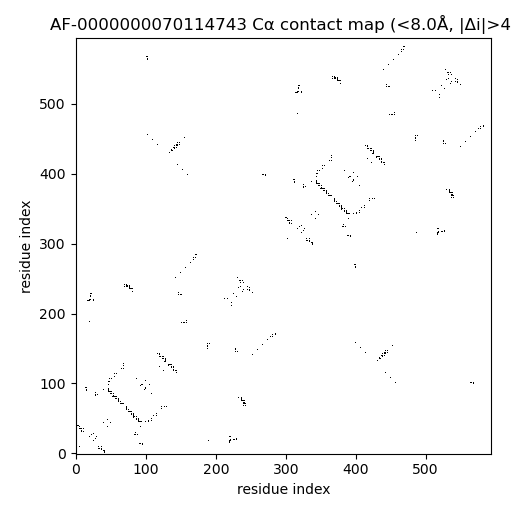C CA . ILE B 1 74 ? -22.382 -14.522 -11.153 1 96.68 74 ILE B CA 1
ATOM 2948 C C . ILE B 1 74 ? -22.824 -14.159 -9.737 1 96.68 74 ILE B C 1
ATOM 2950 O O . ILE B 1 74 ? -22.904 -12.979 -9.388 1 96.68 74 ILE B O 1
ATOM 2954 N N . VAL B 1 75 ? -23.07 -15.184 -8.946 1 96.73 75 VAL B N 1
ATOM 2955 C CA . VAL B 1 75 ? -23.456 -14.956 -7.558 1 96.73 75 VAL B CA 1
ATOM 2956 C C . VAL B 1 75 ? -22.335 -14.225 -6.823 1 96.73 75 VAL B C 1
ATOM 2958 O O . VAL B 1 75 ? -22.592 -13.299 -6.049 1 96.73 75 VAL B O 1
ATOM 2961 N N . GLY B 1 76 ? -21.125 -14.633 -7.065 1 96.9 76 GLY B N 1
ATOM 2962 C CA . GLY B 1 76 ? -19.982 -13.977 -6.451 1 96.9 76 GLY B CA 1
ATOM 2963 C C . GLY B 1 76 ? -19.864 -12.511 -6.824 1 96.9 76 GLY B C 1
ATOM 2964 O O . GLY B 1 76 ? -19.587 -11.668 -5.968 1 96.9 76 GLY B O 1
ATOM 2965 N N . ALA B 1 77 ? -20.081 -12.228 -8.044 1 96.71 77 ALA B N 1
ATOM 2966 C CA . ALA B 1 77 ? -20.019 -10.851 -8.526 1 96.71 77 ALA B CA 1
ATOM 2967 C C . ALA B 1 77 ? -21.071 -9.983 -7.84 1 96.71 77 ALA B C 1
ATOM 2969 O O . ALA B 1 77 ? -20.781 -8.858 -7.425 1 96.71 77 ALA B O 1
ATOM 2970 N N . LEU B 1 78 ? -22.256 -10.476 -7.726 1 95.87 78 LEU B N 1
ATOM 2971 C CA . LEU B 1 78 ? -23.347 -9.741 -7.095 1 95.87 78 LEU B CA 1
ATOM 2972 C C . LEU B 1 78 ? -23.063 -9.511 -5.615 1 95.87 78 LEU B C 1
ATOM 2974 O O . LEU B 1 78 ? -23.295 -8.416 -5.097 1 95.87 78 LEU B O 1
ATOM 2978 N N . LEU B 1 79 ? -22.579 -10.542 -4.972 1 96.47 79 LEU B N 1
ATOM 2979 C CA . LEU B 1 79 ? -22.254 -10.429 -3.554 1 96.47 79 LEU B CA 1
ATOM 2980 C C . LEU B 1 79 ? -21.107 -9.448 -3.336 1 96.47 79 LEU B C 1
ATOM 2982 O O . LEU B 1 79 ? -21.096 -8.707 -2.35 1 96.47 79 LEU B O 1
ATOM 2986 N N . PHE B 1 80 ? -20.147 -9.512 -4.24 1 95.71 80 PHE B N 1
ATOM 2987 C CA . PHE B 1 80 ? -19.045 -8.562 -4.143 1 95.71 80 PHE B CA 1
ATOM 2988 C C . PHE B 1 80 ? -19.553 -7.13 -4.255 1 95.71 80 PHE B C 1
ATOM 2990 O O . PHE B 1 80 ? -19.152 -6.261 -3.477 1 95.71 80 PHE B O 1
ATOM 2997 N N . HIS B 1 81 ? -20.414 -6.893 -5.208 1 93.89 81 HIS B N 1
ATOM 2998 C CA . HIS B 1 81 ? -20.978 -5.561 -5.399 1 93.89 81 HIS B CA 1
ATOM 2999 C C . HIS B 1 81 ? -21.765 -5.115 -4.171 1 93.89 81 HIS B C 1
ATOM 3001 O O . HIS B 1 81 ? -21.635 -3.972 -3.727 1 93.89 81 HIS B O 1
ATOM 3007 N N . LEU B 1 82 ? -22.526 -5.995 -3.64 1 93 82 LEU B N 1
ATOM 3008 C CA . LEU B 1 82 ? -23.315 -5.685 -2.454 1 93 82 LEU B CA 1
ATOM 3009 C C . LEU B 1 82 ? -22.412 -5.374 -1.265 1 93 82 LEU B C 1
ATOM 3011 O O . LEU B 1 82 ? -22.68 -4.442 -0.503 1 93 82 LEU B O 1
ATOM 3015 N N . SER B 1 83 ? -21.406 -6.18 -1.109 1 93.46 83 SER B N 1
ATOM 3016 C CA . SER B 1 83 ? -20.448 -5.94 -0.035 1 93.46 83 SER B CA 1
ATOM 3017 C C . SER B 1 83 ? -19.806 -4.563 -0.164 1 93.46 83 SER B C 1
ATOM 3019 O O . SER B 1 83 ? -19.603 -3.871 0.836 1 93.46 83 SER B O 1
ATOM 3021 N N . PHE B 1 84 ? -19.493 -4.218 -1.357 1 90.38 84 PHE B N 1
ATOM 3022 C CA . PHE B 1 84 ? -18.891 -2.917 -1.625 1 90.38 84 PHE B CA 1
ATOM 3023 C C . PHE B 1 84 ? -19.859 -1.791 -1.282 1 90.38 84 PHE B C 1
ATOM 3025 O O . PHE B 1 84 ? -19.461 -0.776 -0.707 1 90.38 84 PHE B O 1
ATOM 3032 N N . VAL B 1 85 ? -21.052 -1.915 -1.573 1 89.13 85 VAL B N 1
ATOM 3033 C CA . VAL B 1 85 ? -22.079 -0.918 -1.291 1 89.13 85 VAL B CA 1
ATOM 3034 C C . VAL B 1 85 ? -22.221 -0.735 0.218 1 89.13 85 VAL B C 1
ATOM 3036 O O . VAL B 1 85 ? -22.259 0.395 0.712 1 89.13 85 VAL B O 1
ATOM 3039 N N . VAL B 1 86 ? -22.264 -1.815 0.896 1 88.65 86 VAL B N 1
ATOM 3040 C CA . VAL B 1 86 ? -22.426 -1.768 2.346 1 88.65 86 VAL B CA 1
ATOM 3041 C C . VAL B 1 86 ? -21.205 -1.106 2.981 1 88.65 86 VAL B C 1
ATOM 3043 O O . VAL B 1 86 ? -21.334 -0.344 3.942 1 88.65 86 VAL B O 1
ATOM 3046 N N . ASP B 1 87 ? -20.116 -1.42 2.429 1 87.73 87 ASP B N 1
ATOM 3047 C CA . ASP B 1 87 ? -18.873 -0.823 2.908 1 87.73 87 ASP B CA 1
ATOM 3048 C C . ASP B 1 87 ? -18.891 0.694 2.737 1 87.73 87 ASP B C 1
ATOM 3050 O O . ASP B 1 87 ? -18.398 1.427 3.598 1 87.73 87 ASP B O 1
ATOM 3054 N N . CYS B 1 88 ? -19.478 1.141 1.7 1 82.64 88 CYS B N 1
ATOM 3055 C CA . CYS B 1 88 ? -19.573 2.576 1.457 1 82.64 88 CYS B CA 1
ATOM 3056 C C . CYS B 1 88 ? -20.597 3.219 2.385 1 82.64 88 CYS B C 1
ATOM 3058 O O . CYS B 1 88 ? -20.505 4.41 2.687 1 82.64 88 CYS B O 1
ATOM 3060 N N . MET B 1 89 ? -21.502 2.473 2.844 1 81.8 89 MET B N 1
ATOM 3061 C CA . MET B 1 89 ? -22.552 2.962 3.733 1 81.8 89 MET B CA 1
ATOM 3062 C C . MET B 1 89 ? -21.986 3.307 5.106 1 81.8 89 MET B C 1
ATOM 3064 O O . MET B 1 89 ? -22.423 4.271 5.738 1 81.8 89 MET B O 1
ATOM 3068 N N . ASP B 1 90 ? -21.07 2.469 5.517 1 81.12 90 ASP B N 1
ATOM 3069 C CA . ASP B 1 90 ? -20.554 2.684 6.866 1 81.12 90 ASP B CA 1
ATOM 3070 C C . ASP B 1 90 ? -19.875 4.046 6.983 1 81.12 90 ASP B C 1
ATOM 3072 O O . ASP B 1 90 ? -19.999 4.722 8.007 1 81.12 90 ASP B O 1
ATOM 3076 N N . GLY B 1 91 ? -19.232 4.45 5.879 1 77.15 91 GLY B N 1
ATOM 3077 C CA . GLY B 1 91 ? -18.664 5.788 5.88 1 77.15 91 GLY B CA 1
ATOM 3078 C C . GLY B 1 91 ? -19.715 6.882 5.916 1 77.15 91 GLY B C 1
ATOM 3079 O O . GLY B 1 91 ? -19.544 7.892 6.603 1 77.15 91 GLY B O 1
ATOM 3080 N N . LYS B 1 92 ? -20.773 6.699 5.269 1 75.61 92 LYS B N 1
ATOM 3081 C CA . LYS B 1 92 ? -21.846 7.687 5.209 1 75.61 92 LYS B CA 1
ATOM 3082 C C . LYS B 1 92 ? -22.551 7.815 6.557 1 75.61 92 LYS B C 1
ATOM 3084 O O . LYS B 1 92 ? -22.86 8.923 6.999 1 75.61 92 LYS B O 1
ATOM 3089 N N . ILE B 1 93 ? -22.701 6.715 7.153 1 75.67 93 ILE B N 1
ATOM 3090 C CA . ILE B 1 93 ? -23.374 6.717 8.447 1 75.67 93 ILE B CA 1
ATOM 3091 C C . ILE B 1 93 ? -22.474 7.365 9.496 1 75.67 93 ILE B C 1
ATOM 3093 O O . ILE B 1 93 ? -22.953 8.089 10.373 1 75.67 93 ILE B O 1
ATOM 3097 N N . ALA B 1 94 ? -21.185 7.085 9.442 1 74.59 94 ALA B N 1
ATOM 3098 C CA . ALA B 1 94 ? -20.234 7.703 10.362 1 74.59 94 ALA B CA 1
ATOM 3099 C C . ALA B 1 94 ? -20.254 9.223 10.234 1 74.59 94 ALA B C 1
ATOM 3101 O O . ALA B 1 94 ? -20.201 9.937 11.238 1 74.59 94 ALA B O 1
ATOM 3102 N N . ARG B 1 95 ? -20.435 9.658 9.032 1 73.29 95 ARG B N 1
ATOM 3103 C CA . ARG B 1 95 ? -20.471 11.093 8.771 1 73.29 95 ARG B CA 1
ATOM 3104 C C . ARG B 1 95 ? -21.807 11.694 9.197 1 73.29 95 ARG B C 1
ATOM 3106 O O . ARG B 1 95 ? -21.857 12.821 9.692 1 73.29 95 ARG B O 1
ATOM 3113 N N . LEU B 1 96 ? -22.811 10.932 9.045 1 72.83 96 LEU B N 1
ATOM 3114 C CA . LEU B 1 96 ? -24.153 11.409 9.362 1 72.83 96 LEU B CA 1
ATOM 3115 C C . LEU B 1 96 ? -24.36 11.486 10.871 1 72.83 96 LEU B C 1
ATOM 3117 O O . LEU B 1 96 ? -24.916 12.463 11.376 1 72.83 96 LEU B O 1
ATOM 3121 N N . ASN B 1 97 ? -23.886 10.439 11.559 1 73.85 97 ASN B N 1
ATOM 3122 C CA . ASN B 1 97 ? -24.167 10.353 12.988 1 73.85 97 ASN B CA 1
ATOM 3123 C C . ASN B 1 97 ? -22.999 10.872 13.821 1 73.85 97 ASN B C 1
ATOM 3125 O O . ASN B 1 97 ? -23.119 11.026 15.038 1 73.85 97 ASN B O 1
ATOM 3129 N N . GLY B 1 98 ? -21.878 11.132 13.217 1 67.97 98 GLY B N 1
ATOM 3130 C CA . GLY B 1 98 ? -20.705 11.575 13.954 1 67.97 98 GLY B CA 1
ATOM 3131 C C . GLY B 1 98 ? -20.123 10.5 14.852 1 67.97 98 GLY B C 1
ATOM 3132 O O . GLY B 1 98 ? -19.542 10.803 15.896 1 67.97 98 GLY B O 1
ATOM 3133 N N . THR B 1 99 ? -20.555 9.343 14.737 1 65.75 99 THR B N 1
ATOM 3134 C CA . THR B 1 99 ? -20.15 8.239 15.6 1 65.75 99 THR B CA 1
ATOM 3135 C C . THR B 1 99 ? -18.926 7.527 15.03 1 65.75 99 THR B C 1
ATOM 3137 O O . THR B 1 99 ? -18.605 6.409 15.438 1 65.75 99 THR B O 1
ATOM 3140 N N . GLY B 1 100 ? -18.201 8.18 14.201 1 68.98 100 GLY B N 1
ATOM 3141 C CA . GLY B 1 100 ? -17.033 7.537 13.621 1 68.98 100 GLY B CA 1
ATOM 3142 C C . GLY B 1 100 ? -15.837 7.518 14.554 1 68.98 100 GLY B C 1
ATOM 3143 O O . GLY B 1 100 ? -15.555 8.509 15.231 1 68.98 100 GLY B O 1
ATOM 3144 N N . THR B 1 101 ? -15.391 6.226 14.907 1 75.8 101 THR B N 1
ATOM 3145 C CA . THR B 1 101 ? -14.186 6.094 15.719 1 75.8 101 THR B CA 1
ATOM 3146 C C . THR B 1 101 ? -12.944 6.016 14.836 1 75.8 101 THR B C 1
ATOM 3148 O O . THR B 1 101 ? -13.032 5.646 13.663 1 75.8 101 THR B O 1
ATOM 3151 N N . VAL B 1 102 ? -11.973 6.519 15.428 1 77.67 102 VAL B N 1
ATOM 3152 C CA . VAL B 1 102 ? -10.707 6.536 14.701 1 77.67 102 VAL B CA 1
ATOM 3153 C C . VAL B 1 102 ? -10.269 5.107 14.392 1 77.67 102 VAL B C 1
ATOM 3155 O O . VAL B 1 102 ? -9.78 4.824 13.295 1 77.67 102 VAL B O 1
ATOM 3158 N N . PHE B 1 103 ? -10.502 4.243 15.294 1 83.16 103 PHE B N 1
ATOM 3159 C CA . PHE B 1 103 ? -10.136 2.849 15.072 1 83.16 103 PHE B CA 1
ATOM 3160 C C . PHE B 1 103 ? -11.031 2.217 14.012 1 83.16 103 PHE B C 1
ATOM 3162 O O . PHE B 1 103 ? -10.578 1.38 13.229 1 83.16 103 PHE B O 1
ATOM 3169 N N . GLY B 1 104 ? -12.251 2.58 14.038 1 82.25 104 GLY B N 1
ATOM 3170 C CA . GLY B 1 104 ? -13.177 2.064 13.042 1 82.25 104 GLY B CA 1
ATOM 3171 C C . GLY B 1 104 ? -12.772 2.401 11.62 1 82.25 104 GLY B C 1
ATOM 3172 O O . GLY B 1 104 ? -12.952 1.59 10.709 1 82.25 104 GLY B O 1
ATOM 3173 N N . GLN B 1 105 ? -12.238 3.512 11.468 1 83.16 105 GLN B N 1
ATOM 3174 C CA . GLN B 1 105 ? -11.77 3.931 10.151 1 83.16 105 GLN B CA 1
ATOM 3175 C C . GLN B 1 105 ? -10.599 3.071 9.684 1 83.16 105 GLN B C 1
ATOM 3177 O O . GLN B 1 105 ? -10.533 2.686 8.515 1 83.16 105 GLN B O 1
ATOM 3182 N N . TRP B 1 106 ? -9.737 2.913 10.551 1 86.8 106 TRP B N 1
ATOM 3183 C CA . TRP B 1 106 ? -8.604 2.048 10.241 1 86.8 106 TRP B CA 1
ATOM 3184 C C . TRP B 1 106 ? -9.07 0.631 9.928 1 86.8 106 TRP B C 1
ATOM 3186 O O . TRP B 1 106 ? -8.611 0.019 8.96 1 86.8 106 TRP B O 1
ATOM 3196 N N . LEU B 1 107 ? -9.931 0.082 10.768 1 86.88 107 LEU B N 1
ATOM 3197 C CA . LEU B 1 107 ? -10.445 -1.272 10.595 1 86.88 107 LEU B CA 1
ATOM 3198 C C . LEU B 1 107 ? -11.124 -1.427 9.239 1 86.88 107 LEU B C 1
ATOM 3200 O O . LEU B 1 107 ? -10.93 -2.434 8.554 1 86.88 107 LEU B O 1
ATOM 3204 N N . ASP B 1 108 ? -11.871 -0.463 8.938 1 87.53 108 ASP B N 1
ATOM 3205 C CA . ASP B 1 108 ? -12.571 -0.462 7.657 1 87.53 108 ASP B CA 1
ATOM 3206 C C . ASP B 1 108 ? -11.585 -0.534 6.493 1 87.53 108 ASP B C 1
ATOM 3208 O O . ASP B 1 108 ? -11.749 -1.349 5.583 1 87.53 108 ASP B O 1
ATOM 3212 N N . PHE B 1 109 ? -10.555 0.152 6.6 1 86.62 109 PHE B N 1
ATOM 3213 C CA . PHE B 1 109 ? -9.548 0.205 5.546 1 86.62 109 PHE B CA 1
ATOM 3214 C C . PHE B 1 109 ? -8.844 -1.138 5.402 1 86.62 109 PHE B C 1
ATOM 3216 O O . PHE B 1 109 ? -8.691 -1.649 4.291 1 86.62 109 PHE B O 1
ATOM 3223 N N . VAL B 1 110 ? -8.453 -1.695 6.408 1 87.82 110 VAL B N 1
ATOM 3224 C CA . VAL B 1 110 ? -7.682 -2.934 6.394 1 87.82 110 VAL B CA 1
ATOM 3225 C C . VAL B 1 110 ? -8.571 -4.092 5.95 1 87.82 110 VAL B C 1
ATOM 3227 O O . VAL B 1 110 ? -8.153 -4.934 5.151 1 87.82 110 VAL B O 1
ATOM 3230 N N . LEU B 1 111 ? -9.777 -4.193 6.475 1 88.71 111 LEU B N 1
ATOM 3231 C CA . LEU B 1 111 ? -10.685 -5.28 6.125 1 88.71 111 LEU B CA 1
ATOM 3232 C C . LEU B 1 111 ? -11.029 -5.245 4.64 1 88.71 111 LEU B C 1
ATOM 3234 O O . LEU B 1 111 ? -11.222 -6.293 4.019 1 88.71 111 LEU B O 1
ATOM 3238 N N . ASP B 1 112 ? -11.078 -4.046 4.182 1 90.52 112 ASP B N 1
ATOM 3239 C CA . ASP B 1 112 ? -11.343 -3.906 2.753 1 90.52 112 ASP B CA 1
ATOM 3240 C C . ASP B 1 112 ? -10.221 -4.527 1.923 1 90.52 112 ASP B C 1
ATOM 3242 O O . ASP B 1 112 ? -10.483 -5.255 0.963 1 90.52 112 ASP B O 1
ATOM 3246 N N . ARG B 1 113 ? -9.018 -4.285 2.323 1 92.15 113 ARG B N 1
ATOM 3247 C CA . ARG B 1 113 ? -7.87 -4.815 1.593 1 92.15 113 ARG B CA 1
ATOM 3248 C C . ARG B 1 113 ? -7.784 -6.331 1.734 1 92.15 113 ARG B C 1
ATOM 3250 O O . ARG B 1 113 ? -7.462 -7.031 0.772 1 92.15 113 ARG B O 1
ATOM 3257 N N . VAL B 1 114 ? -8.082 -6.803 2.868 1 92.34 114 VAL B N 1
ATOM 3258 C CA . VAL B 1 114 ? -8.038 -8.238 3.127 1 92.34 114 VAL B CA 1
ATOM 3259 C C . VAL B 1 114 ? -9.137 -8.941 2.332 1 92.34 114 VAL B C 1
ATOM 3261 O O . VAL B 1 114 ? -8.909 -10.007 1.755 1 92.34 114 VAL B O 1
ATOM 3264 N N . ARG B 1 115 ? -10.278 -8.334 2.343 1 93.93 115 ARG B N 1
ATOM 3265 C CA . ARG B 1 115 ? -11.395 -8.889 1.585 1 93.93 115 ARG B CA 1
ATOM 3266 C C . ARG B 1 115 ? -11.042 -9.019 0.107 1 93.93 115 ARG B C 1
ATOM 3268 O O . ARG B 1 115 ? -11.261 -10.07 -0.499 1 93.93 115 ARG B O 1
ATOM 3275 N N . VAL B 1 116 ? -10.474 -8.023 -0.439 1 94.19 116 VAL B N 1
ATOM 3276 C CA . VAL B 1 116 ? -10.133 -8.02 -1.858 1 94.19 116 VAL B CA 1
ATOM 3277 C C . VAL B 1 116 ? -9.059 -9.069 -2.134 1 94.19 116 VAL B C 1
ATOM 3279 O O . VAL B 1 116 ? -9.096 -9.751 -3.161 1 94.19 116 VAL B O 1
ATOM 3282 N N . PHE B 1 117 ? -8.159 -9.232 -1.268 1 95.71 117 PHE B N 1
ATOM 3283 C CA . PHE B 1 117 ? -7.098 -10.221 -1.417 1 95.71 117 PHE B CA 1
ATOM 3284 C C . PHE B 1 117 ? -7.675 -11.63 -1.469 1 95.71 117 PHE B C 1
ATOM 3286 O O . PHE B 1 117 ? -7.337 -12.413 -2.359 1 95.71 117 PHE B O 1
ATOM 3293 N N . PHE B 1 118 ? -8.549 -11.947 -0.562 1 96.58 118 PHE B N 1
ATOM 3294 C CA . PHE B 1 118 ? -9.116 -13.29 -0.515 1 96.58 118 PHE B CA 1
ATOM 3295 C C . PHE B 1 118 ? -10.05 -13.525 -1.696 1 96.58 118 PHE B C 1
ATOM 3297 O O . PHE B 1 118 ? -10.151 -14.645 -2.2 1 96.58 118 PHE B O 1
ATOM 3304 N N . CYS B 1 119 ? -10.71 -12.466 -2.119 1 96.72 119 CYS B N 1
ATOM 3305 C CA . CYS B 1 119 ? -11.51 -12.6 -3.331 1 96.72 119 CYS B CA 1
ATOM 3306 C C . CYS B 1 119 ? -10.63 -12.933 -4.531 1 96.72 119 CYS B C 1
ATOM 3308 O O . CYS B 1 119 ? -11.02 -13.723 -5.392 1 96.72 119 CYS B O 1
ATOM 3310 N N . ALA B 1 120 ? -9.471 -12.328 -4.552 1 97.21 120 ALA B N 1
ATOM 3311 C CA . ALA B 1 120 ? -8.527 -12.638 -5.623 1 97.21 120 ALA B CA 1
ATOM 3312 C C . ALA B 1 120 ? -8.079 -14.095 -5.554 1 97.21 120 ALA B C 1
ATOM 3314 O O . ALA B 1 120 ? -8.068 -14.796 -6.569 1 97.21 120 ALA B O 1
ATOM 3315 N N . ILE B 1 121 ? -7.766 -14.545 -4.383 1 97.14 121 ILE B N 1
ATOM 3316 C CA . ILE B 1 121 ? -7.302 -15.911 -4.167 1 97.14 121 ILE B CA 1
ATOM 3317 C C . ILE B 1 121 ? -8.373 -16.899 -4.626 1 97.14 121 ILE B C 1
ATOM 3319 O O . ILE B 1 121 ? -8.071 -17.874 -5.318 1 97.14 121 ILE B O 1
ATOM 3323 N N . THR B 1 122 ? -9.616 -16.638 -4.303 1 97.23 122 THR B N 1
ATOM 3324 C CA . THR B 1 122 ? -10.686 -17.589 -4.586 1 97.23 122 THR B CA 1
ATOM 3325 C C . THR B 1 122 ? -11.131 -17.485 -6.042 1 97.23 122 THR B C 1
ATOM 3327 O O . THR B 1 122 ? -11.488 -18.49 -6.661 1 97.23 122 THR B O 1
ATOM 3330 N N . LEU B 1 123 ? -11.114 -16.301 -6.592 1 97.22 123 LEU B N 1
ATOM 3331 C CA . LEU B 1 123 ? -11.507 -16.139 -7.987 1 97.22 123 LEU B CA 1
ATOM 3332 C C . LEU B 1 123 ? -10.503 -16.812 -8.917 1 97.22 123 LEU B C 1
ATOM 3334 O O . LEU B 1 123 ? -10.87 -17.685 -9.706 1 97.22 123 LEU B O 1
ATOM 3338 N N . PHE B 1 124 ? -9.245 -16.456 -8.798 1 97.47 124 PHE B N 1
ATOM 3339 C CA . PHE B 1 124 ? -8.217 -16.981 -9.69 1 97.47 124 PHE B CA 1
ATOM 3340 C C . PHE B 1 124 ? -7.85 -18.411 -9.31 1 97.47 124 PHE B C 1
ATOM 3342 O O . PHE B 1 124 ? -7.557 -19.234 -10.18 1 97.47 124 PHE B O 1
ATOM 3349 N N . GLY B 1 125 ? -7.864 -18.647 -8.009 1 95.24 125 GLY B N 1
ATOM 3350 C CA . GLY B 1 125 ? -7.651 -20.019 -7.577 1 95.24 125 GLY B CA 1
ATOM 3351 C C . GLY B 1 125 ? -8.751 -20.963 -8.024 1 95.24 125 GLY B C 1
ATOM 3352 O O . GLY B 1 125 ? -8.482 -22.11 -8.389 1 95.24 125 GLY B O 1
ATOM 3353 N N . GLY B 1 126 ? -9.999 -20.463 -7.919 1 94.64 126 GLY B N 1
ATOM 3354 C CA . GLY B 1 126 ? -11.111 -21.263 -8.408 1 94.64 126 GLY B CA 1
ATOM 3355 C C . GLY B 1 126 ? -11.028 -21.555 -9.894 1 94.64 126 GLY B C 1
ATOM 3356 O O . GLY B 1 126 ? -11.341 -22.663 -10.333 1 94.64 126 GLY B O 1
ATOM 3357 N N . GLN B 1 127 ? -10.605 -20.601 -10.667 1 94.73 127 GLN B N 1
ATOM 3358 C CA . GLN B 1 127 ? -10.438 -20.8 -12.103 1 94.73 127 GLN B CA 1
ATOM 3359 C C . GLN B 1 127 ? -9.303 -21.777 -12.395 1 94.73 127 GLN B C 1
ATOM 3361 O O . GLN B 1 127 ? -9.386 -22.57 -13.335 1 94.73 127 GLN B O 1
ATOM 3366 N N . TYR B 1 128 ? -8.243 -21.692 -11.621 1 95.26 128 TYR B N 1
ATOM 3367 C CA . TYR B 1 128 ? -7.158 -22.659 -11.751 1 95.26 128 TYR B CA 1
ATOM 3368 C C . TYR B 1 128 ? -7.648 -24.072 -11.46 1 95.26 128 TYR B C 1
ATOM 3370 O O . TYR B 1 128 ? -7.289 -25.018 -12.165 1 95.26 128 TYR B O 1
ATOM 3378 N N . ALA B 1 129 ? -8.42 -24.217 -10.429 1 93.27 129 ALA B N 1
ATOM 3379 C CA . ALA B 1 129 ? -8.938 -25.528 -10.049 1 93.27 129 ALA B CA 1
ATOM 3380 C C . ALA B 1 129 ? -9.849 -26.094 -11.134 1 93.27 129 ALA B C 1
ATOM 3382 O O . ALA B 1 129 ? -9.857 -27.303 -11.379 1 93.27 129 ALA B O 1
ATOM 3383 N N . GLN B 1 130 ? -10.542 -25.266 -11.821 1 92.41 130 GLN B N 1
ATOM 3384 C CA . GLN B 1 130 ? -11.499 -25.692 -12.837 1 92.41 130 GLN B CA 1
ATOM 3385 C C . GLN B 1 130 ? -10.805 -25.955 -14.17 1 92.41 130 GLN B C 1
ATOM 3387 O O . GLN B 1 130 ? -11.101 -26.943 -14.846 1 92.41 130 GLN B O 1
ATOM 3392 N N . HIS B 1 131 ? -9.846 -25.074 -14.508 1 92.92 131 HIS B N 1
ATOM 3393 C CA . HIS B 1 131 ? -9.251 -25.141 -15.838 1 92.92 131 HIS B CA 1
ATOM 3394 C C . HIS B 1 131 ? -7.851 -25.744 -15.785 1 92.92 131 HIS B C 1
ATOM 3396 O O . HIS B 1 131 ? -7.296 -26.126 -16.818 1 92.92 131 HIS B O 1
ATOM 3402 N N . HIS B 1 132 ? -7.244 -25.822 -14.602 1 92.72 132 HIS B N 1
ATOM 3403 C CA . HIS B 1 132 ? -5.895 -26.337 -14.396 1 92.72 132 HIS B CA 1
ATOM 3404 C C . HIS B 1 132 ? -4.878 -25.57 -15.235 1 92.72 132 HIS B C 1
ATOM 3406 O O . HIS B 1 132 ? -3.996 -26.172 -15.852 1 92.72 132 HIS B O 1
ATOM 3412 N N . ASP B 1 133 ? -5.197 -24.336 -15.445 1 93.63 133 ASP B N 1
ATOM 3413 C CA . ASP B 1 133 ? -4.314 -23.423 -16.163 1 93.63 133 ASP B CA 1
ATOM 3414 C C . ASP B 1 133 ? -3.569 -22.505 -15.195 1 93.63 133 ASP B C 1
ATOM 3416 O O . ASP B 1 133 ? -4.18 -21.656 -14.543 1 93.63 133 ASP B O 1
ATOM 3420 N N . VAL B 1 134 ? -2.26 -22.633 -15.148 1 94.7 134 VAL B N 1
ATOM 3421 C CA . VAL B 1 134 ? -1.415 -21.927 -14.191 1 94.7 134 VAL B CA 1
ATOM 3422 C C . VAL B 1 134 ? -1.401 -20.435 -14.516 1 94.7 134 VAL B C 1
ATOM 3424 O O . VAL B 1 134 ? -1.007 -19.615 -13.683 1 94.7 134 VAL B O 1
ATOM 3427 N N . ALA B 1 135 ? -1.836 -20.03 -15.713 1 95.25 135 ALA B N 1
ATOM 3428 C CA . ALA B 1 135 ? -1.883 -18.626 -16.111 1 95.25 135 ALA B CA 1
ATOM 3429 C C . ALA B 1 135 ? -2.749 -17.813 -15.154 1 95.25 135 ALA B C 1
ATOM 3431 O O . ALA B 1 135 ? -2.494 -16.627 -14.93 1 95.25 135 ALA B O 1
ATOM 3432 N N . TYR B 1 136 ? -3.732 -18.472 -14.579 1 96.2 136 TYR B N 1
ATOM 3433 C CA . TYR B 1 136 ? -4.628 -17.795 -13.648 1 96.2 136 TYR B CA 1
ATOM 3434 C C . TYR B 1 136 ? -3.902 -17.431 -12.359 1 96.2 136 TYR B C 1
ATOM 3436 O O . TYR B 1 136 ? -4.193 -16.402 -11.744 1 96.2 136 TYR B O 1
ATOM 3444 N N . LEU B 1 137 ? -2.925 -18.224 -11.989 1 96.09 137 LEU B N 1
ATOM 3445 C CA . LEU B 1 137 ? -2.181 -17.934 -10.768 1 96.09 137 LEU B CA 1
ATOM 3446 C C . LEU B 1 137 ? -1.204 -16.783 -10.988 1 96.09 137 LEU B C 1
ATOM 3448 O O . LEU B 1 137 ? -0.996 -15.96 -10.094 1 96.09 137 LEU B O 1
ATOM 3452 N N . TRP B 1 138 ? -0.645 -16.689 -12.155 1 96.26 138 TRP B N 1
ATOM 3453 C CA . TRP B 1 138 ? 0.183 -15.541 -12.509 1 96.26 138 TRP B CA 1
ATOM 3454 C C . TRP B 1 138 ? -0.645 -14.26 -12.534 1 96.26 138 TRP B C 1
ATOM 3456 O O . TRP B 1 138 ? -0.213 -13.225 -12.022 1 96.26 138 TRP B O 1
ATOM 3466 N N . LEU B 1 139 ? -1.803 -14.412 -13.136 1 96.64 139 LEU B N 1
ATOM 3467 C CA . LEU B 1 139 ? -2.712 -13.275 -13.217 1 96.64 139 LEU B CA 1
ATOM 3468 C C . LEU B 1 139 ? -3.129 -12.811 -11.826 1 96.64 139 LEU B C 1
ATOM 3470 O O . LEU B 1 139 ? -3.275 -11.61 -11.585 1 96.64 139 LEU B O 1
ATOM 3474 N N . MET B 1 140 ? -3.296 -13.739 -10.911 1 97.07 140 MET B N 1
ATOM 3475 C CA . MET B 1 140 ? -3.636 -13.45 -9.521 1 97.07 140 MET B CA 1
ATOM 3476 C C . MET B 1 140 ? -2.571 -12.571 -8.873 1 97.07 140 MET B C 1
ATOM 3478 O O . MET B 1 140 ? -2.891 -11.552 -8.257 1 97.07 140 MET B O 1
ATOM 3482 N N . ALA B 1 141 ? -1.34 -12.965 -9.074 1 96.67 141 ALA B N 1
ATOM 3483 C CA . ALA B 1 141 ? -0.226 -12.232 -8.478 1 96.67 141 ALA B CA 1
ATOM 3484 C C . ALA B 1 141 ? -0.157 -10.806 -9.016 1 96.67 141 ALA B C 1
ATOM 3486 O O . ALA B 1 141 ? 0.006 -9.854 -8.249 1 96.67 141 ALA B O 1
ATOM 3487 N N . VAL B 1 142 ? -0.351 -10.669 -10.3 1 96.68 142 VAL B N 1
ATOM 3488 C CA . VAL B 1 142 ? -0.294 -9.362 -10.946 1 96.68 142 VAL B CA 1
ATOM 3489 C C . VAL B 1 142 ? -1.473 -8.507 -10.489 1 96.68 142 VAL B C 1
ATOM 3491 O O . VAL B 1 142 ? -1.316 -7.314 -10.219 1 96.68 142 VAL B O 1
ATOM 3494 N N . ALA B 1 143 ? -2.631 -9.117 -10.407 1 96.53 143 ALA B N 1
ATOM 3495 C CA . ALA B 1 143 ? -3.833 -8.396 -9.995 1 96.53 143 ALA B CA 1
ATOM 3496 C C . ALA B 1 143 ? -3.696 -7.87 -8.569 1 96.53 143 ALA B C 1
ATOM 3498 O O . ALA B 1 143 ? -4.067 -6.729 -8.283 1 96.53 143 ALA B O 1
ATOM 3499 N N . ILE B 1 144 ? -3.158 -8.701 -7.717 1 96.22 144 ILE B N 1
ATOM 3500 C CA . ILE B 1 144 ? -2.957 -8.314 -6.325 1 96.22 144 ILE B CA 1
ATOM 3501 C C . ILE B 1 144 ? -1.954 -7.165 -6.249 1 96.22 144 ILE B C 1
ATOM 3503 O O . ILE B 1 144 ? -2.186 -6.174 -5.552 1 96.22 144 ILE B O 1
ATOM 3507 N N . PHE B 1 145 ? -0.893 -7.285 -6.975 1 96.3 145 PHE B N 1
ATOM 3508 C CA . PHE B 1 145 ? 0.146 -6.262 -6.973 1 96.3 145 PHE B CA 1
ATOM 3509 C C . PHE B 1 145 ? -0.405 -4.93 -7.469 1 96.3 145 PHE B C 1
ATOM 3511 O O . PHE B 1 145 ? -0.192 -3.892 -6.84 1 96.3 145 PHE B O 1
ATOM 3518 N N . LEU B 1 146 ? -1.117 -4.945 -8.57 1 94.77 146 LEU B N 1
ATOM 3519 C CA . LEU B 1 146 ? -1.641 -3.719 -9.161 1 94.77 146 LEU B CA 1
ATOM 3520 C C . LEU B 1 146 ? -2.65 -3.054 -8.23 1 94.77 146 LEU B C 1
ATOM 3522 O O . LEU B 1 146 ? -2.672 -1.827 -8.107 1 94.77 146 LEU B O 1
ATOM 3526 N N . ASP B 1 147 ? -3.384 -3.806 -7.594 1 93.49 147 ASP B N 1
ATOM 3527 C CA . ASP B 1 147 ? -4.386 -3.275 -6.676 1 93.49 147 ASP B CA 1
ATOM 3528 C C . ASP B 1 147 ? -3.729 -2.544 -5.507 1 93.49 147 ASP B C 1
ATOM 3530 O O . ASP B 1 147 ? -4.128 -1.43 -5.162 1 93.49 147 ASP B O 1
ATOM 3534 N N . LEU B 1 148 ? -2.727 -3.155 -4.946 1 92.92 148 LEU B N 1
ATOM 3535 C CA . LEU B 1 148 ? -2.129 -2.61 -3.732 1 92.92 148 LEU B CA 1
ATOM 3536 C C . LEU B 1 148 ? -1.158 -1.482 -4.064 1 92.92 148 LEU B C 1
ATOM 3538 O O . LEU B 1 148 ? -1.058 -0.503 -3.321 1 92.92 148 LEU B O 1
ATOM 3542 N N . ILE B 1 149 ? -0.445 -1.589 -5.169 1 90.69 149 ILE B N 1
ATOM 3543 C CA . ILE B 1 149 ? 0.546 -0.573 -5.506 1 90.69 149 ILE B CA 1
ATOM 3544 C C . ILE B 1 149 ? -0.154 0.747 -5.818 1 90.69 149 ILE B C 1
ATOM 3546 O O . ILE B 1 149 ? 0.394 1.823 -5.565 1 90.69 149 ILE B O 1
ATOM 3550 N N . ARG B 1 150 ? -1.275 0.666 -6.36 1 88.9 150 ARG B N 1
ATOM 3551 C CA . ARG B 1 150 ? -2.034 1.881 -6.637 1 88.9 150 ARG B CA 1
ATOM 3552 C C . ARG B 1 150 ? -2.324 2.65 -5.352 1 88.9 15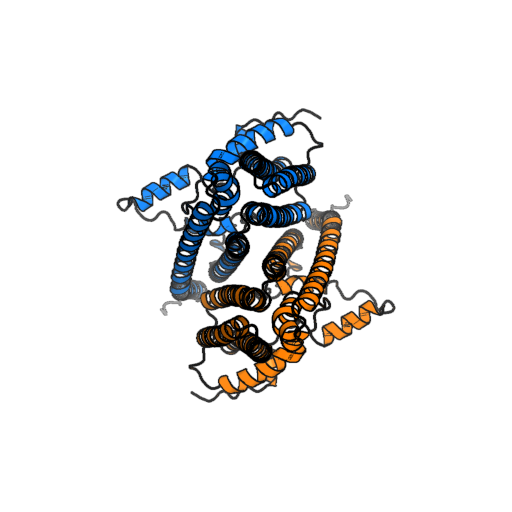0 ARG B C 1
ATOM 3554 O O . ARG B 1 150 ? -2.245 3.881 -5.327 1 88.9 150 ARG B O 1
ATOM 3561 N N . TYR B 1 151 ? -2.674 1.938 -4.327 1 86.86 151 TYR B N 1
ATOM 3562 C CA . TYR B 1 151 ? -2.929 2.585 -3.044 1 86.86 151 TYR B CA 1
ATOM 3563 C C . TYR B 1 151 ? -1.656 3.212 -2.488 1 86.86 151 TYR B C 1
ATOM 3565 O O . TYR B 1 151 ? -1.684 4.331 -1.97 1 86.86 151 TYR B O 1
ATOM 3573 N N . LEU B 1 152 ? -0.672 2.523 -2.635 1 88.6 152 LEU B N 1
ATOM 3574 C CA . LEU B 1 152 ? 0.604 3.021 -2.134 1 88.6 152 LEU B CA 1
ATOM 3575 C C . LEU B 1 152 ? 1.052 4.252 -2.916 1 88.6 152 LEU B C 1
ATOM 3577 O O . LEU B 1 152 ? 1.514 5.232 -2.327 1 88.6 152 LEU B O 1
ATOM 3581 N N . ASN B 1 153 ? 0.893 4.129 -4.207 1 87.98 153 ASN B N 1
ATOM 3582 C CA . ASN B 1 153 ? 1.259 5.261 -5.052 1 87.98 153 ASN B CA 1
ATOM 3583 C C . ASN B 1 153 ? 0.408 6.489 -4.743 1 87.98 153 ASN B C 1
ATOM 3585 O O . ASN B 1 153 ? 0.92 7.609 -4.697 1 87.98 153 ASN B O 1
ATOM 3589 N N . GLY B 1 154 ? -0.843 6.32 -4.513 1 83.78 154 GLY B N 1
ATOM 3590 C CA . GLY B 1 154 ? -1.715 7.426 -4.152 1 83.78 154 GLY B CA 1
ATOM 3591 C C . GLY B 1 154 ? -1.294 8.126 -2.874 1 83.78 154 GLY B C 1
ATOM 3592 O O . GLY B 1 154 ? -1.239 9.356 -2.822 1 83.78 154 GLY B O 1
ATOM 3593 N N . SER B 1 155 ? -0.979 7.36 -1.959 1 83.34 155 SER B N 1
ATOM 3594 C CA . SER B 1 155 ? -0.547 7.91 -0.678 1 83.34 155 SER B CA 1
ATOM 3595 C C . SER B 1 155 ? 0.778 8.652 -0.813 1 83.34 155 SER B C 1
ATOM 3597 O O . SER B 1 155 ? 0.972 9.704 -0.2 1 83.34 155 SER B O 1
ATOM 3599 N N . GLN B 1 156 ? 1.624 8.135 -1.58 1 85.57 156 GLN B N 1
ATOM 3600 C CA . GLN B 1 156 ? 2.934 8.758 -1.734 1 85.57 156 GLN B CA 1
ATOM 3601 C C . GLN B 1 156 ? 2.835 10.059 -2.525 1 85.57 156 GLN B C 1
ATOM 3603 O O . GLN B 1 156 ? 3.511 11.039 -2.204 1 85.57 156 GLN B O 1
ATOM 3608 N N . VAL B 1 157 ? 2.071 10.045 -3.484 1 85.16 157 VAL B N 1
ATOM 3609 C CA . VAL B 1 157 ? 1.854 11.255 -4.269 1 85.16 157 VAL B CA 1
ATOM 3610 C C . VAL B 1 157 ? 1.249 12.343 -3.385 1 85.16 157 VAL B C 1
ATOM 3612 O O . VAL B 1 157 ? 1.662 13.503 -3.447 1 85.16 157 VAL B O 1
ATOM 3615 N N . ALA B 1 158 ? 0.36 11.969 -2.569 1 79.87 158 ALA B N 1
ATOM 3616 C CA . ALA B 1 158 ? -0.254 12.92 -1.646 1 79.87 158 ALA B CA 1
ATOM 3617 C C . ALA B 1 158 ? 0.779 13.49 -0.679 1 79.87 158 ALA B C 1
ATOM 3619 O O . ALA B 1 158 ? 0.755 14.683 -0.367 1 79.87 158 ALA B O 1
ATOM 3620 N N . LYS B 1 159 ? 1.565 12.69 -0.244 1 80.27 159 LYS B N 1
ATOM 3621 C CA . LYS B 1 159 ? 2.611 13.111 0.683 1 80.27 159 LYS B CA 1
ATOM 3622 C C . LYS B 1 159 ? 3.549 14.123 0.03 1 80.27 159 LYS B C 1
ATOM 3624 O O . LYS B 1 159 ? 3.884 15.145 0.632 1 80.27 159 LYS B O 1
ATOM 3629 N N . VAL B 1 160 ? 3.927 13.83 -1.157 1 81.83 160 VAL B N 1
ATOM 3630 C CA . VAL B 1 160 ? 4.832 14.708 -1.892 1 81.83 160 VAL B CA 1
ATOM 3631 C C . VAL B 1 160 ? 4.146 16.045 -2.163 1 81.83 160 VAL B C 1
ATOM 3633 O O . VAL B 1 160 ? 4.743 17.107 -1.967 1 81.83 160 VAL B O 1
ATOM 3636 N N . ARG B 1 161 ? 2.988 16.005 -2.527 1 80.58 161 ARG B N 1
ATOM 3637 C CA . ARG B 1 161 ? 2.232 17.223 -2.803 1 80.58 161 ARG B CA 1
ATOM 3638 C C . ARG B 1 161 ? 2.064 18.061 -1.541 1 80.58 161 ARG B C 1
ATOM 3640 O O . ARG B 1 161 ? 2.185 19.287 -1.583 1 80.58 161 ARG B O 1
ATOM 3647 N N . ARG B 1 162 ? 1.767 17.404 -0.544 1 79.07 162 ARG B N 1
ATOM 3648 C CA . ARG B 1 162 ? 1.623 18.102 0.73 1 79.07 162 ARG B CA 1
ATOM 3649 C C . ARG B 1 162 ? 2.934 18.763 1.142 1 79.07 162 ARG B C 1
ATOM 3651 O O . ARG B 1 162 ? 2.935 19.883 1.657 1 79.07 162 ARG B O 1
ATOM 3658 N N . GLY B 1 163 ? 3.936 18.091 0.955 1 76.52 163 GLY B N 1
ATO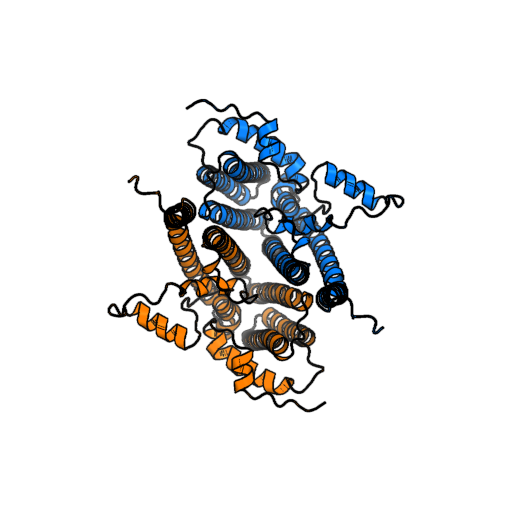M 3659 C CA . GLY B 1 163 ? 5.236 18.669 1.257 1 76.52 163 GLY B CA 1
ATOM 3660 C C . GLY B 1 163 ? 5.534 19.92 0.452 1 76.52 163 GLY B C 1
ATOM 3661 O O . GLY B 1 163 ? 6.044 20.905 0.992 1 76.52 163 GLY B O 1
ATOM 3662 N N . MET B 1 164 ? 5.215 19.901 -0.72 1 81.02 164 MET B N 1
ATOM 3663 C CA . MET B 1 164 ? 5.422 21.049 -1.598 1 81.02 164 MET B CA 1
ATOM 3664 C C . MET B 1 164 ? 4.536 22.219 -1.182 1 81.02 164 MET B C 1
ATOM 3666 O O . MET B 1 164 ? 4.998 23.359 -1.114 1 81.02 164 MET B O 1
ATOM 3670 N N . THR B 1 165 ? 3.346 21.879 -0.86 1 80.51 165 THR B N 1
ATOM 3671 C CA . THR B 1 165 ? 2.389 22.916 -0.491 1 80.51 165 THR B CA 1
ATOM 3672 C C . THR B 1 165 ? 2.745 23.524 0.863 1 80.51 165 THR B C 1
ATOM 3674 O O . THR B 1 165 ? 2.637 24.737 1.052 1 80.51 165 THR B O 1
ATOM 3677 N N . ASP B 1 166 ? 3.086 22.691 1.749 1 79.44 166 ASP B N 1
ATOM 3678 C CA . ASP B 1 166 ? 3.464 23.174 3.073 1 79.44 166 ASP B CA 1
ATOM 3679 C C . ASP B 1 166 ? 4.638 24.146 2.99 1 79.44 166 ASP B C 1
ATOM 3681 O O . ASP B 1 166 ? 4.655 25.168 3.68 1 79.44 166 ASP B O 1
ATOM 3685 N N . LYS B 1 167 ? 5.596 23.882 2.21 1 80.4 167 LYS B N 1
ATOM 3686 C CA . LYS B 1 167 ? 6.757 24.752 2.048 1 80.4 167 LYS B CA 1
ATOM 3687 C C . LYS B 1 167 ? 6.366 26.075 1.396 1 80.4 167 LYS B C 1
ATOM 3689 O O . LYS B 1 167 ? 6.855 27.136 1.79 1 80.4 167 LYS B O 1
ATOM 3694 N N . LEU B 1 168 ? 5.512 26.025 0.502 1 81.97 168 LEU B N 1
ATOM 3695 C CA . LEU B 1 168 ? 5.036 27.239 -0.152 1 81.97 168 LEU B CA 1
ATOM 3696 C C . LEU B 1 168 ? 4.18 28.069 0.799 1 81.97 168 LEU B C 1
ATOM 3698 O O . LEU B 1 168 ? 4.277 29.298 0.816 1 81.97 168 LEU B O 1
ATOM 3702 N N . ASP B 1 169 ? 3.376 27.356 1.511 1 78.5 169 ASP B N 1
ATOM 3703 C CA . ASP B 1 169 ? 2.493 28.036 2.453 1 78.5 169 ASP B CA 1
ATOM 3704 C C . ASP B 1 169 ? 3.288 28.679 3.586 1 78.5 169 ASP B C 1
ATOM 3706 O O . ASP B 1 169 ? 2.885 29.71 4.128 1 78.5 169 ASP B O 1
ATOM 3710 N N . SER B 1 170 ? 4.358 28.058 3.954 1 77.73 170 SER B N 1
ATOM 3711 C CA . SER B 1 170 ? 5.205 28.629 4.995 1 77.73 170 SER B CA 1
ATOM 3712 C C . SER B 1 170 ? 5.814 29.954 4.548 1 77.73 170 SER B C 1
ATOM 3714 O O . SER B 1 170 ? 6.214 30.772 5.379 1 77.73 170 SER B O 1
ATOM 3716 N N . LEU B 1 171 ? 5.797 30.182 3.308 1 76.59 171 LEU B N 1
ATOM 3717 C CA . LEU B 1 171 ? 6.364 31.412 2.768 1 76.59 171 LEU B CA 1
ATOM 3718 C C . LEU B 1 171 ? 5.27 32.434 2.477 1 76.59 171 LEU B C 1
ATOM 3720 O O . LEU B 1 171 ? 5.559 33.556 2.056 1 76.59 171 LEU B O 1
ATOM 3724 N N . LYS B 1 172 ? 3.998 31.865 2.552 1 71.14 172 LYS B N 1
ATOM 3725 C CA . LYS B 1 172 ? 2.895 32.797 2.331 1 71.14 172 LYS B CA 1
ATOM 3726 C C . LYS B 1 172 ? 2.752 33.766 3.501 1 71.14 172 LYS B C 1
ATOM 3728 O O . LYS B 1 172 ? 3.05 33.416 4.644 1 71.14 172 LYS B O 1
ATOM 3733 N N . GLN B 1 173 ? 2.566 35.075 3.26 1 61.66 173 GLN B N 1
ATOM 3734 C CA . GLN B 1 173 ? 2.349 36.129 4.246 1 61.66 173 GLN B CA 1
ATOM 3735 C C . GLN B 1 173 ? 1.189 35.784 5.175 1 61.66 173 GLN B C 1
ATOM 3737 O O . GLN B 1 173 ? 0.26 35.075 4.78 1 61.66 173 GLN B O 1
ATOM 3742 N N . PRO B 1 174 ? 1.355 35.915 6.603 1 55.88 174 PRO B N 1
ATOM 3743 C CA . PRO B 1 174 ? 0.327 35.656 7.614 1 55.88 174 PRO B CA 1
ATOM 3744 C C . PRO B 1 174 ? -1.082 35.974 7.119 1 55.88 174 PRO B C 1
ATOM 3746 O O . PRO B 1 174 ? -2.044 35.31 7.513 1 55.88 174 PRO B O 1
ATOM 3749 N N . LEU B 1 175 ? -1.31 37.045 6.408 1 51.38 175 LEU B N 1
ATOM 3750 C CA . LEU B 1 175 ? -2.656 37.485 6.057 1 51.38 175 LEU B CA 1
ATOM 3751 C C . LEU B 1 175 ? -3.281 36.554 5.024 1 51.38 175 LEU B C 1
ATOM 3753 O O . LEU B 1 175 ? -4.503 36.538 4.854 1 51.38 175 LEU B O 1
ATOM 3757 N N . GLU B 1 176 ? -2.508 36.002 4.281 1 51.5 176 GLU B N 1
ATOM 3758 C CA . GLU B 1 176 ? -3.049 35.204 3.185 1 51.5 176 GLU B CA 1
ATOM 3759 C C . GLU B 1 176 ? -3.39 33.79 3.647 1 51.5 176 GLU B C 1
ATOM 3761 O O . GLU B 1 176 ? -3.965 33.006 2.89 1 51.5 176 GLU B O 1
ATOM 3766 N N . LEU B 1 177 ? -2.98 33.435 4.786 1 50.57 177 LEU B N 1
ATOM 3767 C CA . LEU B 1 177 ? -3.248 32.092 5.291 1 50.57 177 LEU B CA 1
ATOM 3768 C C . LEU B 1 177 ? -4.733 31.909 5.586 1 50.57 177 LEU B C 1
ATOM 3770 O O . LEU B 1 177 ? -5.198 32.238 6.68 1 50.57 177 LEU B O 1
ATOM 3774 N N . HIS B 1 178 ? -5.71 32.263 4.788 1 41.53 178 HIS B N 1
ATOM 3775 C CA . HIS B 1 178 ? -7.079 31.843 5.067 1 41.53 178 HIS B CA 1
ATOM 3776 C C . HIS B 1 178 ? -7.143 30.356 5.399 1 41.53 178 HIS B C 1
ATOM 3778 O O . HIS B 1 178 ? -6.447 29.548 4.78 1 41.53 178 HIS B O 1
ATOM 3784 N N . PRO B 1 179 ? -7.663 29.986 6.582 1 41.31 179 PRO B N 1
ATOM 3785 C CA . PRO B 1 179 ? -7.828 28.598 7.019 1 41.31 179 PRO B CA 1
ATOM 3786 C C . PRO B 1 179 ? -8.314 27.681 5.899 1 41.31 179 PRO B C 1
ATOM 3788 O O . PRO B 1 179 ? -9.381 27.914 5.325 1 41.31 179 PRO B O 1
ATOM 3791 N N . GLN B 1 180 ? -7.598 27.261 5.044 1 42.59 180 GLN B N 1
ATOM 3792 C CA . GLN B 1 180 ? -8.136 26.236 4.156 1 42.59 180 GLN B CA 1
ATOM 3793 C C . GLN B 1 180 ? -8.838 25.136 4.947 1 42.59 180 GLN B C 1
ATOM 3795 O O . GLN B 1 180 ? -8.357 24.72 6.003 1 42.59 180 GLN B O 1
ATOM 3800 N N . PRO B 1 181 ? -10.133 24.922 4.768 1 37.59 181 PRO B N 1
ATOM 3801 C CA . PRO B 1 181 ? -10.876 23.891 5.497 1 37.59 181 PRO B CA 1
ATOM 3802 C C . PRO B 1 181 ? -10.08 22.599 5.666 1 37.59 181 PRO B C 1
ATOM 3804 O O . PRO B 1 181 ? -9.258 22.259 4.811 1 37.59 181 PRO B O 1
ATOM 3807 N N . ALA B 1 182 ? -9.856 22.156 6.876 1 35.93 182 ALA B N 1
ATOM 3808 C CA . ALA B 1 182 ? -9.286 20.871 7.276 1 35.93 182 ALA B CA 1
ATOM 3809 C C . ALA B 1 182 ? -9.491 19.819 6.19 1 35.93 182 ALA B C 1
ATOM 3811 O O . ALA B 1 182 ? -10.617 19.594 5.739 1 35.93 182 ALA B O 1
ATOM 3812 N N . GLN B 1 183 ? -8.67 19.556 5.221 1 37 183 GLN B N 1
ATOM 3813 C CA . GLN B 1 183 ? -8.682 18.515 4.199 1 37 183 GLN B CA 1
ATOM 3814 C C . GLN B 1 183 ? -9.254 17.211 4.748 1 37 183 GLN B C 1
ATOM 3816 O O . GLN B 1 183 ? -8.784 16.701 5.767 1 37 183 GLN B O 1
ATOM 3821 N N . ASP B 1 184 ? -10.471 16.977 4.576 1 34.5 184 ASP B N 1
ATOM 3822 C CA . ASP B 1 184 ? -11.205 15.756 4.891 1 34.5 184 ASP B CA 1
ATOM 3823 C C . ASP B 1 184 ? -10.328 14.522 4.695 1 34.5 184 ASP B C 1
ATOM 3825 O O . ASP B 1 184 ? -9.504 14.478 3.779 1 34.5 184 ASP B O 1
ATOM 3829 N N . MET B 1 185 ? -9.976 13.815 5.711 1 35.18 185 MET B N 1
ATOM 3830 C CA . MET B 1 185 ? -9.373 12.486 5.735 1 35.18 185 MET B CA 1
ATOM 3831 C C . MET B 1 185 ? -9.806 11.67 4.521 1 35.18 185 MET B C 1
ATOM 3833 O O . MET B 1 185 ? -10.642 10.773 4.637 1 35.18 185 MET B O 1
ATOM 3837 N N . SER B 1 186 ? -9.963 12.393 3.333 1 37.18 186 SER B N 1
ATOM 3838 C CA . SER B 1 186 ? -10.396 11.648 2.155 1 37.18 186 SER B CA 1
ATOM 3839 C C . SER B 1 186 ? -9.431 10.511 1.835 1 37.18 186 SER B C 1
ATOM 3841 O O . SER B 1 186 ? -8.264 10.551 2.228 1 37.18 186 SER B O 1
ATOM 3843 N N . GLU B 1 187 ? -9.872 9.55 1.39 1 42.56 187 GLU B N 1
ATOM 3844 C CA . GLU B 1 187 ? -9.181 8.325 1 1 42.56 187 GLU B CA 1
ATOM 3845 C C . GLU B 1 187 ? -7.983 8.629 0.105 1 42.56 187 GLU B C 1
ATOM 3847 O O . GLU B 1 187 ? -8.032 9.547 -0.717 1 42.56 187 GLU B O 1
ATOM 3852 N N . PRO B 1 188 ? -6.818 8.321 0.426 1 41.79 188 PRO B N 1
ATOM 3853 C CA . PRO B 1 188 ? -5.563 8.583 -0.284 1 41.79 188 PRO B CA 1
ATOM 3854 C C . PRO B 1 188 ? -5.749 8.668 -1.797 1 41.79 188 PRO B C 1
ATOM 3856 O O . PRO B 1 188 ? -5.024 9.405 -2.471 1 41.79 188 PRO B O 1
ATOM 3859 N N . GLY B 1 189 ? -6.537 7.984 -2.434 1 42.12 189 GLY B N 1
ATOM 3860 C CA . GLY B 1 189 ? -6.748 8.06 -3.871 1 42.12 189 GLY B CA 1
ATOM 3861 C C . GLY B 1 189 ? -7.362 9.373 -4.316 1 42.12 189 GLY B C 1
ATOM 3862 O O . GLY B 1 189 ? -7.302 9.725 -5.496 1 42.12 189 GLY B O 1
ATOM 3863 N N . ASP B 1 190 ? -8.09 10.065 -3.553 1 42.42 190 ASP B N 1
ATOM 3864 C CA . ASP B 1 190 ? -8.93 11.205 -3.908 1 42.42 190 ASP B CA 1
ATOM 3865 C C . ASP B 1 190 ? -8.134 12.508 -3.865 1 42.42 190 ASP B C 1
ATOM 3867 O O . ASP B 1 190 ? -8.59 13.537 -4.369 1 42.42 190 ASP B O 1
ATOM 3871 N N . GLU B 1 191 ? -7.101 12.599 -3.168 1 42.14 191 GLU B N 1
ATOM 3872 C CA . GLU B 1 191 ? -6.405 13.866 -2.965 1 42.14 191 GLU B CA 1
ATOM 3873 C C . GLU B 1 191 ? -5.816 14.388 -4.273 1 42.14 191 GLU B C 1
ATOM 3875 O O . GLU B 1 191 ? -5.534 15.581 -4.4 1 42.14 191 GLU B O 1
ATOM 3880 N N . ALA B 1 192 ? -5.473 13.591 -5.139 1 41.13 192 ALA B N 1
ATOM 3881 C CA . ALA B 1 192 ? -4.889 14.088 -6.383 1 41.13 192 ALA B CA 1
ATOM 3882 C C . ALA B 1 192 ? -5.835 15.059 -7.083 1 41.13 192 ALA B C 1
ATOM 3884 O O . ALA B 1 192 ? -5.419 15.815 -7.964 1 41.13 192 ALA B O 1
ATOM 3885 N N . ALA B 1 193 ? -7.143 14.983 -6.841 1 39.09 193 ALA B N 1
ATOM 3886 C CA . ALA B 1 193 ? -8.135 15.725 -7.615 1 39.09 193 ALA B CA 1
ATOM 3887 C C . ALA B 1 193 ? -8.177 17.19 -7.19 1 39.09 193 ALA B C 1
ATOM 3889 O O . ALA B 1 193 ? -8.698 18.039 -7.917 1 39.09 193 ALA B O 1
ATOM 3890 N N . ASP B 1 194 ? -7.811 17.491 -6.007 1 37.95 194 ASP B N 1
ATOM 3891 C CA . ASP B 1 194 ? -8.2 18.814 -5.528 1 37.95 194 ASP B CA 1
ATOM 3892 C C . ASP B 1 194 ? -7.274 19.893 -6.086 1 37.95 194 ASP B C 1
ATOM 3894 O O . ASP B 1 194 ? -7.383 21.063 -5.714 1 37.95 194 ASP B O 1
ATOM 3898 N N . GLU B 1 195 ? -6.2 19.552 -6.734 1 37.64 195 GLU B N 1
ATOM 3899 C CA . GLU B 1 195 ? -5.3 20.661 -7.035 1 37.64 195 GLU B CA 1
ATOM 3900 C C . GLU B 1 195 ? -5.911 21.603 -8.069 1 37.64 195 GLU B C 1
ATOM 3902 O O . GLU B 1 195 ? -5.223 22.47 -8.611 1 37.64 195 GLU B O 1
ATOM 3907 N N . SER B 1 196 ? -7.168 21.4 -8.492 1 35.07 196 SER B N 1
ATOM 3908 C CA . SER B 1 196 ? -7.547 22.42 -9.464 1 35.07 196 SER B CA 1
ATOM 3909 C C . SER B 1 196 ? -7.716 23.782 -8.799 1 35.07 196 SER B C 1
ATOM 3911 O O . SER B 1 196 ? -8.491 24.617 -9.27 1 35.07 196 SER B O 1
ATOM 3913 N N . THR B 1 197 ? -7.253 23.93 -7.588 1 34.39 197 THR B N 1
ATOM 3914 C CA . THR B 1 197 ? -7.553 25.281 -7.128 1 34.39 197 THR B CA 1
ATOM 3915 C C . THR B 1 197 ? -6.784 26.314 -7.947 1 34.39 197 THR B C 1
ATOM 3917 O O . THR B 1 197 ? -5.883 26.979 -7.431 1 34.39 197 THR B O 1
ATOM 3920 N N . ASP B 1 198 ? -6.227 26.059 -9.091 1 34.45 198 ASP B N 1
ATOM 3921 C CA . ASP B 1 198 ? -5.759 27.216 -9.849 1 34.45 198 ASP B CA 1
ATOM 3922 C C . ASP B 1 198 ? -6.821 28.313 -9.887 1 34.45 198 ASP B C 1
ATOM 3924 O O . ASP B 1 198 ? -8.016 28.024 -9.979 1 34.45 198 ASP B O 1
ATOM 3928 N N . PRO B 1 199 ? -6.654 29.516 -9.411 1 33.75 199 PRO B N 1
ATOM 3929 C CA . PRO B 1 199 ? -7.627 30.585 -9.649 1 33.75 199 PRO B CA 1
ATOM 3930 C C . PRO B 1 199 ? -8.251 30.515 -11.041 1 33.75 199 PRO B C 1
ATOM 3932 O O . PRO B 1 199 ? -7.627 30.009 -11.977 1 33.75 199 PRO B O 1
ATOM 3935 N N . PRO B 1 200 ? -9.615 30.6 -11.185 1 34.03 200 PRO B N 1
ATOM 3936 C CA . PRO B 1 200 ? -10.324 30.652 -12.466 1 34.03 200 PRO B CA 1
ATOM 3937 C C . PRO B 1 200 ? -9.61 31.518 -13.501 1 34.03 200 PRO B C 1
ATOM 3939 O O . PRO B 1 200 ? -9.451 32.724 -13.298 1 34.03 200 PRO B O 1
ATOM 3942 N N . ALA B 1 201 ? -8.441 31.201 -14.121 1 34.56 201 ALA B N 1
ATOM 3943 C CA . ALA B 1 201 ? -7.987 32.037 -15.23 1 34.56 201 ALA B CA 1
ATOM 3944 C C . ALA B 1 201 ? -9.146 32.4 -16.153 1 34.56 201 ALA B C 1
ATOM 3946 O O . ALA B 1 201 ? -10.178 31.725 -16.159 1 34.56 201 ALA B O 1
ATOM 3947 N N . ALA B 1 202 ? -9.039 33.429 -17.041 1 35.69 202 ALA B N 1
ATOM 3948 C CA . ALA B 1 202 ? -9.893 34.034 -18.06 1 35.69 202 ALA B CA 1
ATOM 3949 C C . ALA B 1 202 ? -10.48 32.973 -18.986 1 35.69 202 ALA B C 1
ATOM 3951 O O . ALA B 1 202 ? -9.882 31.912 -19.183 1 35.69 202 ALA B O 1
ATOM 3952 N N . PRO B 1 203 ? -11.777 33.116 -19.501 1 38.71 203 PRO B N 1
ATOM 3953 C CA . PRO B 1 203 ? -12.591 32.306 -20.411 1 38.71 203 PRO B CA 1
ATOM 3954 C C . PRO B 1 203 ? -11.83 31.886 -21.667 1 38.71 203 PRO B C 1
ATOM 3956 O O . PRO B 1 203 ? -11.665 32.687 -22.59 1 38.71 203 PRO B O 1
ATOM 3959 N N . ARG B 1 204 ? -10.59 31.549 -21.703 1 41.51 204 ARG B N 1
ATOM 3960 C CA . ARG B 1 204 ? -10.157 31.192 -23.051 1 41.51 204 ARG B CA 1
ATOM 3961 C C . ARG B 1 204 ? -11.022 30.076 -23.626 1 41.51 204 ARG B C 1
ATOM 3963 O O . ARG B 1 204 ? -11.636 29.311 -22.879 1 41.51 204 ARG B O 1
ATOM 3970 N N . PRO B 1 205 ? -11.297 30.005 -24.897 1 42.64 205 PRO B N 1
ATOM 3971 C CA . PRO B 1 205 ? -12.164 29.038 -25.575 1 42.64 205 PRO B CA 1
ATOM 3972 C C . PRO B 1 205 ? -11.935 27.605 -25.099 1 42.64 205 PRO B C 1
ATOM 3974 O O . PRO B 1 205 ? -10.789 27.154 -25.015 1 42.64 205 PRO B O 1
ATOM 3977 N N . ARG B 1 206 ? -12.791 27.037 -24.16 1 48.41 206 ARG B N 1
ATOM 3978 C CA . ARG B 1 206 ? -12.844 25.809 -23.374 1 48.41 206 ARG B CA 1
ATOM 3979 C C . ARG B 1 206 ? -12.579 24.587 -24.247 1 48.41 206 ARG B C 1
ATOM 3981 O O . ARG B 1 206 ? -13.336 24.308 -25.179 1 48.41 206 ARG B O 1
ATOM 3988 N N . SER B 1 207 ? -11.324 24.205 -24.518 1 51.11 207 SER B N 1
ATOM 3989 C CA . SER B 1 207 ? -10.986 22.955 -25.192 1 51.11 207 SER B CA 1
ATOM 3990 C C . SER B 1 207 ? -11.872 21.811 -24.711 1 51.11 207 SER B C 1
ATOM 3992 O O . SER B 1 207 ? -12.508 21.911 -23.659 1 51.11 207 SER B O 1
ATOM 3994 N N . LEU B 1 208 ? -12.304 20.834 -25.665 1 52.15 208 LEU B N 1
ATOM 3995 C CA . LEU B 1 208 ? -13.111 19.657 -25.363 1 52.15 208 LEU B CA 1
ATOM 3996 C C . LEU B 1 208 ? -12.709 19.052 -24.022 1 52.15 208 LEU B C 1
ATOM 3998 O O . LEU B 1 208 ? -13.564 18.588 -23.264 1 52.15 208 LEU B O 1
ATOM 4002 N N . LYS B 1 209 ? -11.426 19.194 -23.739 1 57.84 209 LYS B N 1
ATOM 4003 C CA . LYS B 1 209 ? -10.926 18.654 -22.477 1 57.84 209 LYS B CA 1
ATOM 4004 C C . LYS B 1 209 ? -11.464 19.446 -21.289 1 57.84 209 LYS B C 1
ATOM 4006 O O . LYS B 1 209 ? -11.837 18.866 -20.267 1 57.84 209 LYS B O 1
ATOM 4011 N N . SER B 1 210 ? -11.541 20.699 -21.522 1 58.09 210 SER B N 1
ATOM 4012 C CA . SER B 1 210 ? -12.054 21.536 -20.443 1 58.09 210 SER B CA 1
ATOM 4013 C C . SER B 1 210 ? -13.548 21.313 -20.232 1 58.09 210 SER B C 1
ATOM 4015 O O . SER B 1 210 ? -14.027 21.313 -19.096 1 58.09 210 SER B O 1
ATOM 4017 N N . ARG B 1 211 ? -14.272 21.061 -21.343 1 57.46 211 ARG B N 1
ATOM 4018 C CA . ARG B 1 211 ? -15.709 20.828 -21.238 1 57.46 211 ARG B CA 1
ATOM 4019 C C . ARG B 1 211 ? -15.999 19.507 -20.534 1 57.46 211 ARG B C 1
ATOM 4021 O O . ARG B 1 211 ? -16.902 19.429 -19.698 1 57.46 211 ARG B O 1
ATOM 4028 N N . VAL B 1 212 ? -15.279 18.539 -21.055 1 59.11 212 VAL B N 1
ATOM 4029 C CA . VAL B 1 212 ? -15.49 17.224 -20.458 1 59.11 212 VAL B CA 1
ATOM 4030 C C . VAL B 1 212 ? -15.1 17.258 -18.982 1 59.11 212 VAL B C 1
ATOM 4032 O O . VAL B 1 212 ? -15.8 16.698 -18.135 1 59.11 212 VAL B O 1
ATOM 4035 N N . GLY B 1 213 ? -14.08 17.89 -18.789 1 61.25 213 GLY B N 1
ATOM 4036 C CA . GLY B 1 213 ? -13.66 18.055 -17.407 1 61.25 213 GLY B CA 1
ATOM 4037 C C . GLY B 1 213 ? -14.673 18.802 -16.56 1 61.25 213 GLY B C 1
ATOM 4038 O O . GLY B 1 213 ? -14.942 18.417 -15.421 1 61.25 213 GLY B O 1
ATOM 4039 N N . GLY B 1 214 ? -15.195 19.811 -17.17 1 58.83 214 GLY B N 1
ATOM 4040 C CA . GLY B 1 214 ? -16.226 20.565 -16.474 1 58.83 214 GLY B CA 1
ATOM 4041 C C . GLY B 1 214 ? -17.473 19.749 -16.192 1 58.83 214 GLY B C 1
ATOM 4042 O O . GLY B 1 214 ? -18.039 19.828 -15.099 1 58.83 214 GLY B O 1
ATOM 4043 N N . TYR B 1 215 ? -17.887 18.971 -17.173 1 60.23 215 TYR B N 1
ATOM 4044 C CA . TYR B 1 215 ? -19.053 18.112 -16.997 1 60.23 215 TYR B CA 1
ATOM 4045 C C . TYR B 1 215 ? -18.812 17.084 -15.898 1 60.23 215 TYR B C 1
ATOM 4047 O O . TYR B 1 215 ? -19.692 16.833 -15.071 1 60.23 215 TYR B O 1
ATOM 4055 N N . LEU B 1 216 ? -17.699 16.55 -15.948 1 65.2 216 LEU B N 1
ATOM 4056 C CA . LEU B 1 216 ? -17.378 15.534 -14.951 1 65.2 216 LEU B CA 1
ATOM 4057 C C . LEU B 1 216 ? -17.338 16.139 -13.552 1 65.2 216 LEU B C 1
ATOM 4059 O O . LEU B 1 216 ? -17.858 15.55 -12.602 1 65.2 216 LEU B O 1
ATOM 4063 N N . LYS B 1 217 ? -16.824 17.291 -13.545 1 64.39 217 LYS B N 1
ATOM 4064 C CA . LYS B 1 217 ? -16.734 17.975 -12.258 1 64.39 217 LYS B CA 1
ATOM 4065 C C . LYS B 1 217 ? -18.117 18.361 -11.744 1 64.39 217 LYS B C 1
ATOM 4067 O O . LYS B 1 217 ? -18.389 18.264 -10.545 1 64.39 217 LYS B O 1
ATOM 4072 N N . ARG B 1 218 ? -18.984 18.697 -12.677 1 64.46 218 ARG B N 1
ATOM 4073 C CA . ARG B 1 218 ? -20.342 19.083 -12.31 1 64.46 218 ARG B CA 1
ATOM 4074 C C . ARG B 1 218 ? -21.126 17.888 -11.777 1 64.46 218 ARG B C 1
ATOM 4076 O O . ARG B 1 218 ? -22.012 18.046 -10.935 1 64.46 218 ARG B O 1
ATOM 4083 N N . ASN B 1 219 ? -20.74 16.761 -12.34 1 65.07 219 ASN B N 1
ATOM 4084 C CA . ASN B 1 219 ? -21.428 15.553 -11.9 1 65.07 219 ASN B CA 1
ATOM 4085 C C . ASN B 1 219 ? -20.624 14.803 -10.842 1 65.07 219 ASN B C 1
ATOM 4087 O O . ASN B 1 219 ? -20.877 13.625 -10.583 1 65.07 219 ASN B O 1
ATOM 4091 N N . ARG B 1 220 ? -19.728 15.367 -10.297 1 67.58 220 ARG B N 1
ATOM 4092 C CA . ARG B 1 220 ? -18.942 14.877 -9.169 1 67.58 220 ARG B CA 1
ATOM 4093 C C . ARG B 1 220 ? -18.086 13.682 -9.576 1 67.58 220 ARG B C 1
ATOM 4095 O O . ARG B 1 220 ? -17.889 12.756 -8.786 1 67.58 220 ARG B O 1
ATOM 4102 N N . ILE B 1 221 ? -17.795 13.633 -10.845 1 68.77 221 ILE B N 1
ATOM 4103 C CA . ILE B 1 221 ? -17.009 12.506 -11.336 1 68.77 221 ILE B CA 1
ATOM 4104 C C . ILE B 1 221 ? -15.56 12.941 -11.544 1 68.77 221 ILE B C 1
ATOM 4106 O O . ILE B 1 221 ? -15.299 14.004 -12.112 1 68.77 221 ILE B O 1
ATOM 4110 N N . ARG B 1 222 ? -14.725 12.039 -11.069 1 65.03 222 ARG B N 1
ATOM 4111 C CA . ARG B 1 222 ? -13.302 12.297 -11.266 1 65.03 222 ARG B CA 1
ATOM 4112 C C . ARG B 1 222 ? -12.944 12.286 -12.749 1 65.03 222 ARG B C 1
ATOM 4114 O O . ARG B 1 222 ? -13.502 11.504 -13.522 1 65.03 222 ARG B O 1
ATOM 4121 N N . THR B 1 223 ? -12.142 13.164 -13.116 1 58.98 223 THR B N 1
ATOM 4122 C CA . THR B 1 223 ? -11.723 13.266 -14.51 1 58.98 223 THR B CA 1
ATOM 4123 C C . THR B 1 223 ? -10.922 12.035 -14.926 1 58.98 223 THR B C 1
ATOM 4125 O O . THR B 1 223 ? -10.811 11.733 -16.116 1 58.98 223 THR B O 1
ATOM 4128 N N . HIS B 1 224 ? -10.385 11.41 -13.857 1 61.66 224 HIS B N 1
ATOM 4129 C CA . HIS B 1 224 ? -9.591 10.229 -14.178 1 61.66 224 HIS B CA 1
ATOM 4130 C C . HIS B 1 224 ? -10.443 8.965 -14.14 1 61.66 224 HIS B C 1
ATOM 4132 O O . HIS B 1 224 ? -11.048 8.65 -13.112 1 61.66 224 HIS B O 1
ATOM 4138 N N . LEU B 1 225 ? -10.63 8.369 -15.342 1 64.87 225 LEU B N 1
ATOM 4139 C CA . LEU B 1 225 ? -11.711 7.436 -15.642 1 64.87 225 LEU B CA 1
ATOM 4140 C C . LEU B 1 225 ? -11.405 6.052 -15.081 1 64.87 225 LEU B C 1
ATOM 4142 O O . LEU B 1 225 ? -12.321 5.279 -14.79 1 64.87 225 LEU B O 1
ATOM 4146 N N . PHE B 1 226 ? -10.163 5.65 -14.973 1 76.05 226 PHE B N 1
ATOM 4147 C CA . PHE B 1 226 ? -9.935 4.274 -14.547 1 76.05 226 PHE B CA 1
ATOM 4148 C C . PHE B 1 226 ? -9.011 4.228 -13.336 1 76.05 226 PHE B C 1
ATOM 4150 O O . PHE B 1 226 ? -7.793 4.107 -13.483 1 76.05 226 PHE B O 1
ATOM 4157 N N . SER B 1 227 ? -9.706 4.388 -12.248 1 80.38 227 SER B N 1
ATOM 4158 C CA . SER B 1 227 ? -8.95 4.384 -11 1 80.38 227 SER B CA 1
ATOM 4159 C C . SER B 1 227 ? -9.039 3.03 -10.304 1 80.38 227 SER B C 1
ATOM 4161 O O . SER B 1 227 ? -9.377 2.024 -10.932 1 80.38 227 SER B O 1
ATOM 4163 N N . GLY B 1 228 ? -8.673 2.991 -9.117 1 82.01 228 GLY B N 1
ATOM 4164 C CA . GLY B 1 228 ? -8.62 1.763 -8.339 1 82.01 228 GLY B CA 1
ATOM 4165 C C . GLY B 1 228 ? -9.971 1.089 -8.195 1 82.01 228 GLY B C 1
ATOM 4166 O O . GLY B 1 228 ? -10.075 -0.134 -8.301 1 82.01 228 GLY B O 1
ATOM 4167 N N . ILE B 1 229 ? -10.991 1.858 -8.086 1 84.96 229 ILE B N 1
ATOM 4168 C CA . ILE B 1 229 ? -12.327 1.302 -7.897 1 84.96 229 ILE B CA 1
ATOM 4169 C C . ILE B 1 229 ? -12.783 0.607 -9.178 1 84.96 229 ILE B C 1
ATOM 4171 O O . ILE B 1 229 ? -13.314 -0.505 -9.134 1 84.96 229 ILE B O 1
ATOM 4175 N N . GLU B 1 230 ? -12.592 1.304 -10.299 1 88.87 230 GLU B N 1
ATOM 4176 C CA . GLU B 1 230 ? -12.966 0.7 -11.575 1 88.87 230 GLU B CA 1
ATOM 4177 C C . GLU B 1 230 ? -12.181 -0.584 -11.828 1 88.87 230 GLU B C 1
ATOM 4179 O O . GLU B 1 230 ? -12.721 -1.551 -12.371 1 88.87 230 GLU B O 1
ATOM 4184 N N . TYR B 1 231 ? -10.946 -0.513 -11.518 1 92.31 231 TYR B N 1
ATOM 4185 C CA . TYR B 1 231 ? -10.138 -1.72 -11.654 1 92.31 231 TYR B CA 1
ATOM 4186 C C . TYR B 1 231 ? -10.765 -2.884 -10.896 1 92.31 231 TYR B C 1
ATOM 4188 O O . TYR B 1 231 ? -10.944 -3.971 -11.451 1 92.31 231 TYR B O 1
ATOM 4196 N N . GLU B 1 232 ? -11.133 -2.673 -9.69 1 92.56 232 GLU B N 1
ATOM 4197 C CA . GLU B 1 232 ? -11.715 -3.718 -8.853 1 92.56 232 GLU B CA 1
ATOM 4198 C C . GLU B 1 232 ? -13.061 -4.18 -9.403 1 92.56 232 GLU B C 1
ATOM 4200 O O . GLU B 1 232 ? -13.367 -5.374 -9.385 1 92.56 232 GLU B O 1
ATOM 4205 N N . MET B 1 233 ? -13.824 -3.29 -9.888 1 92.44 233 MET B N 1
ATOM 4206 C CA . MET B 1 233 ? -15.143 -3.645 -10.403 1 92.44 233 MET B CA 1
ATOM 4207 C C . MET B 1 233 ? -15.024 -4.473 -11.679 1 92.44 233 MET B C 1
ATOM 4209 O O . MET B 1 233 ? -15.803 -5.403 -11.895 1 92.44 233 MET B O 1
ATOM 4213 N N . PHE B 1 234 ? -14.072 -4.109 -12.419 1 93.92 234 PHE B N 1
ATOM 4214 C CA . PHE B 1 234 ? -13.88 -4.87 -13.648 1 93.92 234 PHE B CA 1
ATOM 4215 C C . PHE B 1 234 ? -13.389 -6.28 -13.341 1 93.92 234 PHE B C 1
ATOM 4217 O O . PHE B 1 234 ? -13.853 -7.25 -13.945 1 93.92 234 PHE B O 1
ATOM 4224 N N . VAL B 1 235 ? -12.569 -6.41 -12.417 1 95.74 235 VAL B N 1
ATOM 4225 C CA . VAL B 1 235 ? -11.951 -7.698 -12.118 1 95.74 235 VAL B CA 1
ATOM 4226 C C . VAL B 1 235 ? -12.941 -8.585 -11.367 1 95.74 235 VAL B C 1
ATOM 4228 O O . VAL B 1 235 ? -13.053 -9.78 -11.65 1 95.74 235 VAL B O 1
ATOM 4231 N N . TYR B 1 236 ? -13.73 -8.016 -10.462 1 96.31 236 TYR B N 1
ATOM 4232 C CA . TYR B 1 236 ? -14.479 -8.865 -9.542 1 96.31 236 TYR B CA 1
ATOM 4233 C C . TYR B 1 236 ? -15.97 -8.827 -9.856 1 96.31 236 TYR B C 1
ATOM 4235 O O . TYR B 1 236 ? -16.758 -9.553 -9.246 1 96.31 236 TYR B O 1
ATOM 4243 N N . ILE B 1 237 ? -16.353 -7.98 -10.774 1 94.97 237 ILE B N 1
ATOM 4244 C CA . ILE B 1 237 ? -17.767 -7.948 -11.131 1 94.97 237 ILE B CA 1
ATOM 4245 C C . ILE B 1 237 ? -17.929 -8.227 -12.623 1 94.97 237 ILE B C 1
ATOM 4247 O O . ILE B 1 237 ? -18.521 -9.237 -13.012 1 94.97 237 ILE B O 1
ATOM 4251 N N . ILE B 1 238 ? -17.288 -7.428 -13.476 1 95.03 238 ILE B N 1
ATOM 4252 C CA . ILE B 1 238 ? -17.475 -7.551 -14.917 1 95.03 238 ILE B CA 1
ATOM 4253 C C . ILE B 1 238 ? -16.861 -8.86 -15.408 1 95.03 238 ILE B C 1
ATOM 4255 O O . ILE B 1 238 ? -17.458 -9.566 -16.224 1 95.03 238 ILE B O 1
ATOM 4259 N N . ALA B 1 239 ? -15.705 -9.188 -14.936 1 95.81 239 ALA B N 1
ATOM 4260 C CA . ALA B 1 239 ? -15.017 -10.4 -15.374 1 95.81 239 ALA B CA 1
ATOM 4261 C C . ALA B 1 239 ? -15.826 -11.646 -15.026 1 95.81 239 ALA B C 1
ATOM 4263 O O . ALA B 1 239 ? -16.125 -12.465 -15.898 1 95.81 239 ALA B O 1
ATOM 4264 N N . PRO B 1 240 ? -16.268 -11.789 -13.822 1 95.4 240 PRO B N 1
ATOM 4265 C CA . PRO B 1 240 ? -17.068 -12.969 -13.485 1 95.4 240 PRO B CA 1
ATOM 4266 C C . PRO B 1 240 ? -18.437 -12.967 -14.162 1 95.4 240 PRO B C 1
ATOM 4268 O O . PRO B 1 240 ? -18.954 -14.029 -14.519 1 95.4 240 PRO B O 1
ATOM 4271 N N . LEU B 1 241 ? -19.071 -11.863 -14.367 1 94.65 241 LEU B N 1
ATOM 4272 C CA . LEU B 1 241 ? -20.38 -11.776 -15.004 1 94.65 241 LEU B CA 1
ATOM 4273 C C . LEU B 1 241 ? -20.301 -12.197 -16.468 1 94.65 241 LEU B C 1
ATOM 4275 O O . LEU B 1 241 ? -21.224 -12.829 -16.987 1 94.65 241 LEU B O 1
ATOM 4279 N N . THR B 1 242 ? -19.218 -11.902 -17.133 1 93.96 242 THR B N 1
ATOM 4280 C CA . THR B 1 242 ? -19.062 -12.193 -18.554 1 93.96 242 THR B CA 1
ATOM 4281 C C . THR B 1 242 ? -18.391 -13.548 -18.759 1 93.96 242 THR B C 1
ATOM 4283 O O . THR B 1 242 ? -18.441 -14.112 -19.854 1 93.96 242 THR B O 1
ATOM 4286 N N . GLY B 1 243 ? -17.718 -14.014 -17.761 1 92.48 243 GLY B N 1
ATOM 4287 C CA . GLY B 1 243 ? -16.967 -15.253 -17.889 1 92.48 243 GLY B CA 1
ATOM 4288 C C . GLY B 1 243 ? -15.599 -15.059 -18.515 1 92.48 243 GLY B C 1
ATOM 4289 O O . GLY B 1 243 ? -14.844 -16.02 -18.681 1 92.48 243 GLY B O 1
ATOM 4290 N N . LEU B 1 244 ? -15.324 -13.802 -18.918 1 94.26 244 LEU B N 1
ATOM 4291 C CA . LEU B 1 244 ? -14.041 -13.471 -19.529 1 94.26 244 LEU B CA 1
ATOM 4292 C C . LEU B 1 244 ? -13.055 -12.966 -18.481 1 94.26 244 LEU B C 1
ATOM 4294 O O . LEU B 1 244 ? -12.571 -11.835 -18.572 1 94.26 244 LEU B O 1
ATOM 4298 N N . ILE B 1 245 ? -12.758 -13.838 -17.588 1 95.41 245 ILE B N 1
ATOM 4299 C CA . ILE B 1 245 ? -11.968 -13.469 -16.418 1 95.41 245 ILE B CA 1
ATOM 4300 C C . ILE B 1 245 ? -10.566 -13.049 -16.854 1 95.41 245 ILE B C 1
ATOM 4302 O O . ILE B 1 245 ? -10.073 -11.995 -16.446 1 95.41 245 ILE B O 1
ATOM 4306 N N . PHE B 1 246 ? -9.941 -13.789 -17.749 1 95.21 246 PHE B N 1
ATOM 4307 C CA . PHE B 1 246 ? -8.562 -13.533 -18.148 1 95.21 246 PHE B CA 1
ATOM 4308 C C . PHE B 1 246 ? -8.466 -12.258 -18.977 1 95.21 246 PHE B C 1
ATOM 4310 O O . PHE B 1 246 ? -7.784 -11.308 -18.588 1 95.21 246 PHE B O 1
ATOM 4317 N N . PRO B 1 247 ? -9.228 -12.078 -20.033 1 96.36 247 PRO B N 1
ATOM 4318 C CA . PRO B 1 247 ? -9.073 -10.877 -20.858 1 96.36 247 PRO B CA 1
ATOM 4319 C C . PRO B 1 247 ? -9.546 -9.61 -20.15 1 96.36 247 PRO B C 1
ATOM 4321 O O . PRO B 1 247 ? -8.955 -8.542 -20.329 1 96.36 247 PRO B O 1
ATOM 4324 N N . VAL B 1 248 ? -10.6 -9.695 -19.378 1 96.06 248 VAL B N 1
ATOM 4325 C CA . VAL B 1 248 ? -11.119 -8.515 -18.694 1 96.06 248 VAL B CA 1
ATOM 4326 C C . VAL B 1 248 ? -10.127 -8.057 -17.627 1 96.06 248 VAL B C 1
ATOM 4328 O O . VAL B 1 248 ? -9.909 -6.857 -17.446 1 96.06 248 VAL B O 1
ATOM 4331 N N . THR B 1 249 ? -9.546 -8.977 -16.943 1 96.31 249 THR B N 1
ATOM 4332 C CA . THR B 1 249 ? -8.568 -8.626 -15.919 1 96.31 249 THR B CA 1
ATOM 4333 C C . THR B 1 249 ? -7.325 -8.005 -16.55 1 96.31 249 THR B C 1
ATOM 4335 O O . THR B 1 249 ? -6.787 -7.022 -16.036 1 96.31 249 THR B O 1
ATOM 4338 N N . VAL B 1 250 ? -6.892 -8.498 -17.675 1 96.69 250 VAL B N 1
ATOM 4339 C CA . VAL B 1 250 ? -5.737 -7.958 -18.384 1 96.69 250 VAL B CA 1
ATOM 4340 C C . VAL B 1 250 ? -6.047 -6.547 -18.879 1 96.69 250 VAL B C 1
ATOM 4342 O O . VAL B 1 250 ? -5.225 -5.638 -18.735 1 96.69 250 VAL B O 1
ATOM 4345 N N . PHE B 1 251 ? -7.193 -6.411 -19.409 1 96.14 251 PHE B N 1
ATOM 4346 C CA . PHE B 1 251 ? -7.624 -5.097 -19.872 1 96.14 251 PHE B CA 1
ATOM 4347 C C . PHE B 1 251 ? -7.663 -4.103 -18.717 1 96.14 251 PHE B C 1
ATOM 4349 O O . PHE B 1 251 ? -7.16 -2.984 -18.838 1 96.14 251 PHE B O 1
ATOM 4356 N N . ALA B 1 252 ? -8.265 -4.516 -17.625 1 95.04 252 ALA B N 1
ATOM 4357 C CA . ALA B 1 252 ? -8.375 -3.65 -16.455 1 95.04 252 ALA B CA 1
ATOM 4358 C C . ALA B 1 252 ? -6.996 -3.272 -15.921 1 95.04 252 ALA B C 1
ATOM 4360 O O . ALA B 1 252 ? -6.764 -2.121 -15.543 1 95.04 252 ALA B O 1
ATOM 4361 N N . GLY B 1 253 ? -6.121 -4.193 -15.898 1 95.21 253 GLY B N 1
ATOM 4362 C CA . GLY B 1 253 ? -4.759 -3.922 -15.464 1 95.21 253 GLY B CA 1
ATOM 4363 C C . GLY B 1 253 ? -4.031 -2.94 -16.361 1 95.21 253 GLY B C 1
ATOM 4364 O O . GLY B 1 253 ? -3.362 -2.025 -15.876 1 95.21 253 GLY B O 1
ATOM 4365 N N . ALA B 1 254 ? -4.191 -3.093 -17.649 1 95.19 254 ALA B N 1
ATOM 4366 C CA . ALA B 1 254 ? -3.559 -2.194 -18.612 1 95.19 254 ALA B CA 1
ATOM 4367 C C . ALA B 1 254 ? -4.114 -0.778 -18.487 1 95.19 254 ALA B C 1
ATOM 4369 O O . ALA B 1 254 ? -3.361 0.197 -18.541 1 95.19 254 ALA B O 1
ATOM 4370 N N . ALA B 1 255 ? -5.38 -0.731 -18.297 1 92.74 255 ALA B N 1
ATOM 4371 C CA . ALA B 1 255 ? -6.03 0.57 -18.152 1 92.74 255 ALA B CA 1
ATOM 4372 C C . ALA B 1 255 ? -5.579 1.269 -16.873 1 92.74 255 ALA B C 1
ATOM 4374 O O . ALA B 1 255 ? -5.324 2.475 -16.874 1 92.74 255 ALA B O 1
ATOM 4375 N N . MET B 1 256 ? -5.486 0.504 -15.858 1 91.44 256 MET B N 1
ATOM 4376 C CA . MET B 1 256 ? -5.036 1.058 -14.584 1 91.44 256 MET B CA 1
ATOM 4377 C C . MET B 1 256 ? -3.597 1.551 -14.683 1 91.44 256 MET B C 1
ATOM 4379 O O . MET B 1 256 ? -3.267 2.624 -14.173 1 91.44 256 MET B O 1
ATOM 4383 N N . LEU B 1 257 ? -2.723 0.831 -15.333 1 92.05 257 LEU B N 1
ATOM 4384 C CA . LEU B 1 257 ? -1.327 1.221 -15.499 1 92.05 257 LEU B CA 1
ATOM 4385 C C . LEU B 1 257 ? -1.213 2.484 -16.346 1 92.05 257 LEU B C 1
ATOM 4387 O O . LEU B 1 257 ? -0.394 3.359 -16.055 1 92.05 257 LEU B O 1
ATOM 4391 N N . ALA B 1 258 ? -2.022 2.552 -17.353 1 90.21 258 ALA B N 1
ATOM 4392 C CA . ALA B 1 258 ? -2.033 3.748 -18.191 1 90.21 258 ALA B CA 1
ATOM 4393 C C . ALA B 1 258 ? -2.406 4.984 -17.378 1 90.21 258 ALA B C 1
ATOM 4395 O O . ALA B 1 258 ? -1.788 6.041 -17.527 1 90.21 258 ALA B O 1
ATOM 4396 N N . PHE B 1 259 ? -3.305 4.814 -16.562 1 86.33 259 PHE B N 1
ATOM 4397 C CA . PHE B 1 259 ? -3.733 5.916 -15.709 1 86.33 259 PHE B CA 1
ATOM 4398 C C . PHE B 1 259 ? -2.642 6.282 -14.71 1 86.33 259 PHE B C 1
ATOM 4400 O O . PHE B 1 259 ? -2.381 7.463 -14.472 1 86.33 259 PHE B O 1
ATOM 4407 N N . GLU B 1 260 ? -2.09 5.35 -14.149 1 85.77 260 GLU B N 1
ATOM 4408 C CA . GLU B 1 260 ? -1.014 5.6 -13.195 1 85.77 260 GLU B CA 1
ATOM 4409 C C . GLU B 1 260 ? 0.154 6.325 -13.857 1 85.77 260 GLU B C 1
ATOM 4411 O O . GLU B 1 260 ? 0.78 7.193 -13.245 1 85.77 260 GLU B O 1
ATOM 4416 N N . PHE B 1 261 ? 0.419 5.967 -15.07 1 87.36 261 PHE B N 1
ATOM 4417 C CA . PHE B 1 261 ? 1.486 6.636 -15.803 1 87.36 261 PHE B CA 1
ATOM 4418 C C . PHE B 1 261 ? 1.146 8.104 -16.035 1 87.36 261 PHE B C 1
ATOM 4420 O O . PHE B 1 261 ? 2.023 8.968 -15.97 1 87.36 261 PHE B O 1
ATOM 4427 N N . LEU B 1 262 ? -0.063 8.415 -16.241 1 84.74 262 LEU B N 1
ATOM 4428 C CA . LEU B 1 262 ? -0.505 9.795 -16.405 1 84.74 262 LEU B CA 1
ATOM 4429 C C . LEU B 1 262 ? -0.324 10.581 -15.111 1 84.74 262 LEU B C 1
ATOM 4431 O O . LEU B 1 262 ? 0.122 11.731 -15.135 1 84.74 262 LEU B O 1
ATOM 4435 N N . LEU B 1 263 ? -0.641 9.93 -14.05 1 81.8 263 LEU B N 1
ATOM 4436 C CA . LEU B 1 263 ? -0.492 10.58 -12.753 1 81.8 263 LEU B CA 1
ATOM 4437 C C . LEU B 1 263 ? 0.977 10.854 -12.447 1 81.8 263 LEU B C 1
ATOM 4439 O O . LEU B 1 263 ? 1.316 11.907 -11.903 1 81.8 263 LEU B O 1
ATOM 4443 N N . ILE B 1 264 ? 1.756 9.92 -12.805 1 85.05 264 ILE B N 1
ATOM 4444 C CA . ILE B 1 264 ? 3.192 10.07 -12.598 1 85.05 264 ILE B CA 1
ATOM 4445 C C . ILE B 1 264 ? 3.719 11.219 -13.454 1 85.05 264 ILE B C 1
ATOM 4447 O O . ILE B 1 264 ? 4.539 12.018 -12.995 1 85.05 264 ILE B O 1
ATOM 4451 N N . TYR B 1 265 ? 3.235 11.276 -14.636 1 85.91 265 TYR B N 1
ATOM 4452 C CA . TYR B 1 265 ? 3.644 12.352 -15.533 1 85.91 265 TYR B CA 1
ATOM 4453 C C . TYR B 1 265 ? 3.227 13.71 -14.981 1 85.91 265 TYR B C 1
ATOM 4455 O O . TYR B 1 265 ? 4.006 14.666 -15.013 1 85.91 265 TYR B O 1
ATOM 4463 N N . LYS B 1 266 ? 2.105 13.814 -14.447 1 84.04 266 LYS B N 1
ATOM 4464 C CA . LYS B 1 266 ? 1.623 15.051 -13.838 1 84.04 266 LYS B CA 1
ATOM 4465 C C . LYS B 1 266 ? 2.472 15.435 -12.63 1 84.04 266 LYS B C 1
ATOM 4467 O O . LYS B 1 266 ? 2.777 16.613 -12.429 1 84.04 266 LYS B O 1
ATOM 4472 N N . LEU B 1 267 ? 2.766 14.481 -11.865 1 85.4 267 LEU B N 1
ATOM 4473 C CA . LEU B 1 267 ? 3.61 14.732 -10.702 1 85.4 267 LEU B CA 1
ATOM 4474 C C . LEU B 1 267 ? 4.998 15.199 -11.128 1 85.4 267 LEU B C 1
ATOM 4476 O O . LEU B 1 267 ? 5.569 16.103 -10.514 1 85.4 267 LEU B O 1
ATOM 4480 N N . TYR B 1 268 ? 5.462 14.585 -12.166 1 86.46 268 TYR B N 1
ATOM 4481 C CA . TYR B 1 268 ? 6.765 14.966 -12.698 1 86.46 268 TYR B CA 1
ATOM 4482 C C . TYR B 1 268 ? 6.763 16.418 -13.16 1 86.46 268 TYR B C 1
ATOM 4484 O O . TYR B 1 268 ? 7.688 17.174 -12.856 1 86.46 268 TYR B O 1
ATOM 4492 N N . ARG B 1 269 ? 5.774 16.868 -13.831 1 86.89 269 ARG B N 1
ATOM 4493 C CA . ARG B 1 269 ? 5.65 18.239 -14.315 1 86.89 269 ARG B CA 1
ATOM 4494 C C . ARG B 1 269 ? 5.527 19.221 -13.155 1 86.89 269 ARG B C 1
ATOM 4496 O O . ARG B 1 269 ? 6.126 20.298 -13.18 1 86.89 269 ARG B O 1
ATOM 4503 N N . ALA B 1 270 ? 4.844 18.816 -12.158 1 83.81 270 ALA B N 1
ATOM 4504 C CA . ALA B 1 270 ? 4.674 19.665 -10.981 1 83.81 270 ALA B CA 1
ATOM 4505 C C . ALA B 1 270 ? 5.987 19.809 -10.216 1 83.81 270 ALA B C 1
ATOM 4507 O O . ALA B 1 270 ? 6.317 20.896 -9.737 1 83.81 270 ALA B O 1
ATOM 4508 N N . ALA B 1 271 ? 6.643 18.752 -10.126 1 84 271 ALA B N 1
ATOM 4509 C CA . ALA B 1 271 ? 7.914 18.757 -9.405 1 84 271 ALA B CA 1
ATOM 4510 C C . ALA B 1 271 ? 8.964 19.575 -10.151 1 84 271 ALA B C 1
ATOM 4512 O O . ALA B 1 271 ? 9.816 20.216 -9.532 1 84 271 ALA B O 1
ATOM 4513 N N . LYS B 1 272 ? 8.908 19.575 -11.445 1 86.07 272 LYS B N 1
ATOM 4514 C CA . LYS B 1 272 ? 9.848 20.336 -12.264 1 86.07 272 LYS B CA 1
ATOM 4515 C C . LYS B 1 272 ? 9.583 21.835 -12.157 1 86.07 272 LYS B C 1
ATOM 4517 O O . LYS B 1 272 ? 10.516 22.639 -12.192 1 86.07 272 LYS B O 1
ATOM 4522 N N . ALA B 1 273 ? 8.397 22.198 -11.94 1 85.72 273 ALA B N 1
ATOM 4523 C CA . ALA B 1 273 ? 8.002 23.602 -11.852 1 85.72 273 ALA B CA 1
ATOM 4524 C C . ALA B 1 273 ? 8.156 24.126 -10.427 1 85.72 273 ALA B C 1
ATOM 4526 O O . ALA B 1 273 ? 8.167 25.339 -10.203 1 85.72 273 ALA B O 1
ATOM 4527 N N . TYR B 1 274 ? 8.338 23.288 -9.539 1 85.71 274 TYR B N 1
ATOM 4528 C CA . TYR B 1 274 ? 8.278 23.607 -8.117 1 85.71 274 TYR B CA 1
ATOM 4529 C C . TYR B 1 274 ? 9.428 24.522 -7.714 1 85.71 274 TYR B C 1
ATOM 4531 O O . TYR B 1 274 ? 9.223 25.514 -7.01 1 85.71 274 TYR B O 1
ATOM 4539 N N . PRO B 1 275 ? 10.645 24.227 -8.182 1 81.79 275 PRO B N 1
ATOM 4540 C CA . PRO B 1 275 ? 11.73 25.121 -7.772 1 81.79 275 PRO B CA 1
ATOM 4541 C C . PRO B 1 275 ? 11.505 26.565 -8.217 1 81.79 275 PRO B C 1
ATOM 4543 O O . PRO B 1 275 ? 11.826 27.499 -7.478 1 81.79 275 PRO B O 1
ATOM 4546 N N . ALA B 1 276 ? 10.991 26.772 -9.308 1 83.94 276 ALA B N 1
ATOM 4547 C CA . ALA B 1 276 ? 10.704 28.121 -9.789 1 83.94 276 ALA B CA 1
ATOM 4548 C C . ALA B 1 276 ? 9.614 28.782 -8.95 1 83.94 276 ALA B C 1
ATOM 4550 O O . ALA B 1 276 ? 9.706 29.968 -8.624 1 83.94 276 ALA B O 1
ATOM 4551 N N . LYS B 1 277 ? 8.627 28.065 -8.632 1 84.03 277 LYS B N 1
ATOM 4552 C CA . LYS B 1 277 ? 7.552 28.587 -7.793 1 84.03 277 LYS B CA 1
ATOM 4553 C C . LYS B 1 277 ? 8.063 28.935 -6.398 1 84.03 277 LYS B C 1
ATOM 4555 O O . LYS B 1 277 ? 7.652 29.938 -5.812 1 84.03 277 LYS B O 1
ATOM 4560 N N . LEU B 1 278 ? 8.872 28.129 -5.931 1 85.06 278 LEU B N 1
ATOM 4561 C CA . LEU B 1 278 ? 9.441 28.351 -4.606 1 85.06 278 LEU B CA 1
ATOM 4562 C C . LEU B 1 278 ? 10.325 29.593 -4.595 1 85.06 278 LEU B C 1
ATOM 4564 O O . LEU B 1 278 ? 10.279 30.385 -3.65 1 85.06 278 LEU B O 1
ATOM 4568 N N . ALA B 1 279 ? 11.075 29.718 -5.59 1 85.71 279 ALA B N 1
ATOM 4569 C CA . ALA B 1 279 ? 11.928 30.899 -5.703 1 85.71 279 ALA B CA 1
ATOM 4570 C C . ALA B 1 279 ? 11.092 32.173 -5.787 1 85.71 279 ALA B C 1
ATOM 4572 O O . ALA B 1 279 ? 11.42 33.181 -5.156 1 85.71 279 ALA B O 1
ATOM 4573 N N . ALA B 1 280 ? 10.077 32.096 -6.558 1 85.86 280 ALA B N 1
ATOM 4574 C CA . ALA B 1 280 ? 9.187 33.247 -6.688 1 85.86 280 ALA B CA 1
ATOM 4575 C C . ALA B 1 280 ? 8.53 33.586 -5.353 1 85.86 280 ALA B C 1
ATOM 4577 O O . ALA B 1 280 ? 8.394 34.76 -5.001 1 85.86 280 ALA B O 1
ATOM 4578 N N . ALA B 1 281 ? 8.153 32.574 -4.616 1 84.7 281 ALA B N 1
ATOM 4579 C CA . ALA B 1 281 ? 7.53 32.777 -3.31 1 84.7 281 ALA B CA 1
ATOM 4580 C C . ALA B 1 281 ? 8.532 33.343 -2.307 1 84.7 281 ALA B C 1
ATOM 4582 O O . ALA B 1 281 ? 8.183 34.191 -1.483 1 84.7 281 ALA B O 1
ATOM 4583 N N . GLN B 1 282 ? 9.674 32.855 -2.406 1 85.45 282 GLN B N 1
ATOM 4584 C CA . GLN B 1 282 ? 10.729 33.348 -1.527 1 85.45 282 GLN B CA 1
ATOM 4585 C C . GLN B 1 282 ? 11.044 34.814 -1.814 1 85.45 282 GLN B C 1
ATOM 4587 O O . GLN B 1 282 ? 11.271 35.598 -0.89 1 85.45 282 GLN B O 1
ATOM 4592 N N . GLU B 1 283 ? 11.073 35.161 -3.064 1 83.5 283 GLU B N 1
ATOM 4593 C CA . GLU B 1 283 ? 11.312 36.548 -3.451 1 83.5 283 GLU B CA 1
ATOM 4594 C C . GLU B 1 283 ? 10.207 37.464 -2.932 1 83.5 283 GLU B C 1
ATOM 4596 O O . GLU B 1 283 ? 10.481 38.566 -2.451 1 83.5 2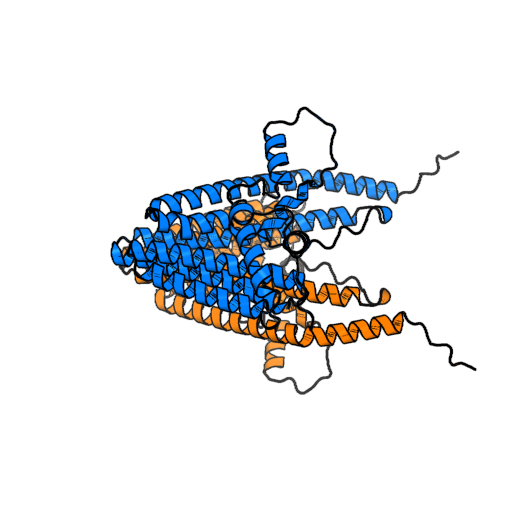83 GLU B O 1
ATOM 4601 N N . ARG B 1 284 ? 9.036 37.012 -3.026 1 81.15 284 ARG B N 1
ATOM 4602 C CA . ARG B 1 284 ? 7.907 37.788 -2.524 1 81.15 284 ARG B CA 1
ATOM 4603 C C . ARG B 1 284 ? 7.964 37.922 -1.006 1 81.15 284 ARG B C 1
ATOM 4605 O O . ARG B 1 284 ? 7.629 38.973 -0.457 1 81.15 284 ARG B O 1
ATOM 4612 N N . TYR B 1 285 ? 8.358 36.874 -0.401 1 81.86 285 TYR B N 1
ATOM 4613 C CA . TYR B 1 285 ? 8.477 36.856 1.053 1 81.86 285 TYR B CA 1
ATOM 4614 C C . TYR B 1 285 ? 9.583 37.794 1.52 1 81.86 285 TYR B C 1
ATOM 4616 O O . TYR B 1 285 ? 9.397 38.558 2.47 1 81.86 285 TYR B O 1
ATOM 4624 N N . ASP B 1 286 ? 10.672 37.744 0.846 1 80.48 286 ASP B N 1
ATOM 4625 C CA . ASP B 1 286 ? 11.796 38.611 1.187 1 80.48 286 ASP B CA 1
ATOM 4626 C C . ASP B 1 286 ? 11.471 40.073 0.893 1 80.48 286 ASP B C 1
ATOM 4628 O O . ASP B 1 286 ? 11.866 40.967 1.645 1 80.48 286 ASP B O 1
ATOM 4632 N N . ALA B 1 287 ? 10.793 40.312 -0.134 1 78.56 287 ALA B N 1
ATOM 4633 C CA . ALA B 1 287 ? 10.394 41.671 -0.489 1 78.56 287 ALA B CA 1
ATOM 4634 C C . ALA B 1 287 ? 9.443 42.254 0.553 1 78.56 287 ALA B C 1
ATOM 4636 O O . ALA B 1 287 ? 9.503 43.447 0.858 1 78.56 287 ALA B O 1
ATOM 4637 N N . TYR B 1 288 ? 8.638 41.374 1.05 1 75.05 288 TYR B N 1
ATOM 4638 C CA . TYR B 1 288 ? 7.684 41.811 2.064 1 75.05 288 TYR B CA 1
ATOM 4639 C C . TYR B 1 288 ? 8.387 42.105 3.384 1 75.05 288 TYR B C 1
ATOM 4641 O O . TYR B 1 288 ? 8.052 43.073 4.071 1 75.05 288 TYR B O 1
ATOM 4649 N N . HIS B 1 289 ? 9.328 41.377 3.736 1 73.95 289 HIS B N 1
ATOM 4650 C CA . HIS B 1 289 ? 10.015 41.553 5.01 1 73.95 289 HIS B CA 1
ATOM 4651 C C . HIS B 1 289 ? 11.121 42.597 4.901 1 73.95 289 HIS B C 1
ATOM 4653 O O . HIS B 1 289 ? 11.562 43.149 5.911 1 73.95 289 HIS B O 1
ATOM 4659 N N . GLN B 1 290 ? 11.831 42.923 3.811 1 71.47 290 GLN B N 1
ATOM 4660 C CA . GLN B 1 290 ? 12.796 44.009 3.677 1 71.47 290 GLN B CA 1
ATOM 4661 C C . GLN B 1 290 ? 12.094 45.361 3.595 1 71.47 290 GLN B C 1
ATOM 4663 O O . GLN B 1 290 ? 12.72 46.405 3.792 1 71.47 290 GLN B O 1
ATOM 4668 N N . GLY B 1 291 ? 11.001 45.785 4.269 1 58.38 291 GLY B N 1
ATOM 4669 C CA . GLY B 1 291 ? 10.375 47.095 4.348 1 58.38 291 GLY B CA 1
ATOM 4670 C C . GLY B 1 291 ? 10.652 47.963 3.134 1 58.38 291 GLY B C 1
ATOM 4671 O O . GLY B 1 291 ? 11.531 47.65 2.328 1 58.38 291 GLY B O 1
ATOM 4672 N N . PRO B 1 292 ? 9.769 49.108 2.717 1 52.76 292 PRO B N 1
ATOM 4673 C CA . PRO B 1 292 ? 10.118 50.09 1.687 1 52.76 292 PRO B CA 1
ATOM 4674 C C . PRO B 1 292 ? 11.539 50.627 1.841 1 52.76 292 PRO B C 1
ATOM 4676 O O . PRO B 1 292 ? 11.931 51.043 2.935 1 52.76 292 PRO B O 1
ATOM 4679 N N . ALA B 1 293 ? 12.496 50.266 1.352 1 47.7 293 ALA B N 1
ATOM 4680 C CA . ALA B 1 293 ? 13.735 51.04 1.349 1 47.7 293 ALA B CA 1
ATOM 4681 C C . ALA B 1 293 ? 13.446 52.538 1.34 1 47.7 293 ALA B C 1
ATOM 4683 O O . ALA B 1 293 ? 12.615 53.012 0.562 1 47.7 293 ALA B O 1
ATOM 4684 N N . SER B 1 294 ? 13.722 53.337 2.443 1 45.52 294 SER B N 1
ATOM 4685 C CA . SER B 1 294 ? 13.84 54.791 2.466 1 45.52 294 SER B CA 1
ATOM 4686 C C . SER B 1 294 ? 14.507 55.312 1.198 1 45.52 294 SER B C 1
ATOM 4688 O O . SER B 1 294 ? 15.635 54.928 0.881 1 45.52 294 SER B O 1
ATOM 4690 N N . THR B 1 295 ? 13.813 55.584 0.094 1 44.14 295 THR B N 1
ATOM 4691 C CA . THR B 1 295 ? 14.335 56.536 -0.88 1 44.14 295 THR B CA 1
ATOM 4692 C C . THR B 1 295 ? 15.211 57.583 -0.197 1 44.14 295 THR B C 1
ATOM 4694 O O . THR B 1 295 ? 14.765 58.265 0.728 1 44.14 295 THR B O 1
ATOM 4697 N N . PRO B 1 296 ? 16.563 57.36 -0.099 1 44.07 296 PRO B N 1
ATOM 4698 C CA . PRO B 1 296 ? 17.215 58.57 0.406 1 44.07 296 PRO B CA 1
ATOM 4699 C C . PRO B 1 296 ? 16.575 59.851 -0.126 1 44.07 296 PRO B C 1
ATOM 4701 O O . PRO B 1 296 ? 16.149 59.897 -1.283 1 44.07 296 PRO B O 1
ATOM 4704 N N . ARG B 1 297 ? 16.141 60.765 0.776 1 34.73 297 ARG B N 1
ATOM 4705 C CA . ARG B 1 297 ? 16.118 62.146 0.304 1 34.73 297 ARG B CA 1
ATOM 4706 C C . ARG B 1 297 ? 17.452 62.53 -0.328 1 34.73 297 ARG B C 1
ATOM 4708 O O . ARG B 1 297 ? 18.515 62.207 0.207 1 34.73 297 ARG B O 1
#

Solvent-accessible surface area (backbone atoms only — not comparable to full-atom values): 31584 Å² total; per-residue (Å²): 127,83,67,66,79,66,49,72,66,55,48,48,72,62,43,54,66,77,60,34,53,61,62,42,61,68,60,31,43,61,52,25,50,54,49,42,54,70,44,61,60,43,78,83,66,40,42,64,53,32,42,49,51,17,48,53,36,35,50,51,14,23,58,24,18,41,67,43,42,69,71,34,21,39,52,13,15,53,29,37,51,50,17,51,29,36,46,54,31,21,57,31,48,20,56,69,69,66,69,63,45,71,54,51,54,52,50,50,54,52,51,50,54,51,49,52,51,50,37,42,49,19,40,26,46,10,41,22,72,72,65,71,39,69,65,34,52,54,48,36,38,50,51,53,48,55,59,52,49,50,55,49,49,28,40,50,52,48,51,50,51,47,52,54,47,50,58,50,53,69,41,47,56,80,83,70,62,61,82,66,74,78,76,68,90,58,58,53,76,57,60,78,66,64,70,68,72,59,74,87,71,80,90,58,89,70,49,73,65,49,49,52,42,48,51,26,51,73,66,25,23,45,78,65,80,48,42,72,65,51,35,50,42,32,46,51,29,50,7,36,63,70,67,42,46,68,64,40,36,51,49,33,51,52,46,35,51,53,42,52,52,52,52,50,51,51,51,48,56,50,51,67,49,39,63,59,52,47,50,54,40,48,51,54,38,49,58,62,69,62,56,84,72,78,70,78,128,126,83,66,66,79,66,50,71,66,54,47,49,70,61,42,55,68,76,60,32,52,60,64,43,61,68,60,31,43,60,52,25,50,55,49,41,55,70,44,62,61,43,80,83,66,39,40,64,53,31,42,50,51,18,46,54,37,34,50,52,15,24,58,24,17,41,67,44,41,69,70,35,20,39,51,13,15,52,29,38,51,50,16,51,29,37,45,54,31,22,56,34,48,20,57,70,68,66,69,63,46,72,54,50,53,51,49,48,53,51,51,50,54,51,49,52,50,49,36,42,51,18,38,28,48,11,40,22,71,71,65,71,40,69,65,34,53,55,50,36,37,51,51,53,48,54,58,50,48,51,53,51,48,27,42,49,52,49,51,51,51,48,52,55,48,51,57,51,52,71,44,46,58,81,84,71,64,62,82,66,75,78,77,67,90,58,58,51,74,56,60,77,68,63,70,67,71,57,75,86,70,79,89,59,88,69,48,73,66,50,48,52,42,49,52,26,51,74,67,25,22,43,78,66,79,47,44,71,65,52,35,50,43,34,47,51,28,52,8,33,63,69,67,40,46,67,64,39,36,52,50,34,50,52,47,35,50,54,42,50,50,50,53,50,51,50,48,48,56,50,50,67,48,39,62,59,52,47,51,53,39,48,50,54,38,49,58,63,68,62,54,84,72,77,69,77,129

pLDDT: mean 77.7, std 18.28, range [33.75, 97.47]